Protein AF-A0A814EJX8-F1 (afdb_monomer)

Foldseek 3Di:
DPDLVNVLVVLCVVLVVVLVLVVVLLVVCLVCCVVLVHDNVVSVVLNVVLNVVSVVVSVVLSPDPDPDDPVDDDPVSRCCSSQVQFAKDWDDDPDDDDDDTDIDGGHDDDPVVNVVSLVVVVVSSVPVDDDDDPDDPVVNVVNVVSSVVVVCVVPDDDDDDDADADDDDDQPCEADEDPVCLQHQEHACEPSQHAYYDACNNLSNLNHAEYHPEQYAHADDDLRRCHNPQNHAYYHHANYAHAEADFNSCQSDLNHAEDAQHNYAYAEADLRRCQSPLNYAYDANAPYAHAYYDLNNCVSPLNYAEDHHHQYQHQEQALSNLQRPQNYAYYAHANNQNPAEQDACSNQSNLNHAEYAHHNHAYPEYDLRSCPNVLNHAYDHHANHLCAVRDDLNNCPNVCNHAYDAHEQNQHQDDALSCQSPLNHAEYHHEQHAHADDDLCNCPNVQNHAYYAHENYAHQDDHLSNLPDLHQHQYYHPEQYAHAEAEDAQSNLSHLNHAEDEHANYNHAYYDLRPCPNHQRHEYEYAPPHPCVVNCVVVVVSVHNYDHDPPPPPPDD

Organism: NCBI:txid104777

Nearest PDB structures (foldseek):
  7b1c-assembly1_A  TM=8.870E-01  e=7.131E-09  Aedes aegypti
  4lxs-assembly1_A  TM=7.202E-01  e=8.394E-11  Drosophila melanogaster
  1ozn-assembly1_A  TM=8.716E-01  e=6.573E-08  Homo sapiens
  5o0o-assembly1_E  TM=8.190E-01  e=2.634E-07  Mus musculus
  5o0o-assembly1_B  TM=6.358E-01  e=3.283E-08  Mus musculus

Sequence (557 aa):
MCEKQTFENLVREYYDNLRLKIDTQIDFLLDRSDELQLNKERIMLHREKLNKIIHDSRDAIMLKNITVPENYKDKESILSYVFKDHYLIYLDNPYEDDSIGKLILIKQYIPKRIIDLINDLICSLKNTGKFMLDILDQDKLQAFNILKQLDPLINHYPSKANRQDVWLTSDLTTISHLEDVSLCDKLDLKKTQITSISKEIFSNFSNLHTLNLSENFLTILDKNLFKGLTNLKILNLEYNNLSHLDDDLFGDLPRLNLLNLHNNKLVLLNDENFTSLANLLYLDFSNNSIQSIHENCFDSLSNLIELNMRKNEIDLIDKNWFKNLKNLQVLNLSHNFLISRLESNNFANLTNLKKLNLAKVVFDSISTESFKGLNKLEDLVLSECDLENKLSEYLFKDLTNLRLLSLDKNKISKLEPIFHDLKNLEALGLSCNNLEYLPENFFQGLTKLKQVNLGFNKISKCYSKWFKEDLNLERIYLNNNLIESLNDDEMFSYLPKLEILDISGNHIKQINESVFQGLFNAQIIYDVELSLDSVIKDYKTRGIDLKPEVSIRIIEE

InterPro domains:
  IPR001611 Leucine-rich repeat [PF13855] (186-242)
  IPR001611 Leucine-rich repeat [PF13855] (254-314)
  IPR001611 Leucine-rich repeat [PF13855] (400-459)
  IPR001611 Leucine-rich repeat [PF13855] (472-519)
  IPR001611 Leucine-rich repeat [PS51450] (231-252)
  IPR001611 Leucine-rich repeat [PS51450] (279-300)
  IPR001611 Leucine-rich repeat [PS51450] (327-349)
  IPR001611 Leucine-rich repeat [PS51450] (401-422)
  IPR001611 Leucine-rich repeat [PS51450] (497-518)
  IPR003591 Leucine-rich repeat, typical subtype [SM00369] (205-228)
  IPR003591 Leucine-rich repeat, typical subtype [SM00369] (229-252)
  IPR003591 Leucine-rich repeat, typical subtype [SM00369] (253-276)
  IPR003591 Leucine-rich repeat, typical subtype [SM00369] (277-300)
  IPR003591 Leucine-rich repeat, typical subtype [SM00369] (301-324)
  IPR003591 Leucine-rich repeat, typical subtype [SM00369] (325-349)
  IPR003591 Leucine-rich repeat, typical subtype [SM00369] (350-373)
  IPR003591 Leucine-rich repeat, typical subtype [SM00369] (374-398)
  IPR003591 Leucine-rich repeat, typical subtype [SM00369] (399-421)
  IPR003591 Leucine-rich repeat, typical subtype [SM00369] (422-445)
  IPR003591 Leucine-rich repeat, typical subtype [SM00369] (446-469)

Structure (mmCIF, N/CA/C/O backbone):
data_AF-A0A814EJX8-F1
#
_entry.id   AF-A0A814EJX8-F1
#
loop_
_atom_site.group_PDB
_atom_site.id
_atom_site.type_symbol
_atom_site.label_atom_id
_atom_site.label_alt_id
_atom_site.label_comp_id
_atom_site.label_asym_id
_atom_site.label_entity_id
_atom_site.label_seq_id
_atom_site.pdbx_PDB_ins_code
_atom_site.Cartn_x
_atom_site.Cartn_y
_atom_site.Cartn_z
_atom_site.occupancy
_atom_site.B_iso_or_equiv
_atom_site.auth_seq_id
_atom_site.auth_comp_id
_atom_site.auth_asym_id
_atom_site.auth_atom_id
_atom_site.pdbx_PDB_model_num
ATOM 1 N N . MET A 1 1 ? -24.019 28.758 -40.090 1.00 29.47 1 MET A N 1
ATOM 2 C CA . MET A 1 1 ? -24.640 27.918 -41.132 1.00 29.47 1 MET A CA 1
ATOM 3 C C . MET A 1 1 ? -23.593 27.669 -42.199 1.00 29.47 1 MET A C 1
ATOM 5 O O . MET A 1 1 ? -22.960 28.635 -42.609 1.00 29.47 1 MET A O 1
ATOM 9 N N . CYS A 1 2 ? -23.448 26.439 -42.697 1.00 39.25 2 CYS A N 1
ATOM 10 C CA . CYS A 1 2 ? -22.901 26.276 -44.045 1.00 39.25 2 CYS A CA 1
ATOM 11 C C . CYS A 1 2 ? -23.990 26.674 -45.033 1.00 39.25 2 CYS A C 1
ATOM 13 O O . CYS A 1 2 ? -25.133 26.243 -44.870 1.00 39.25 2 CYS A O 1
ATOM 15 N N . GLU A 1 3 ? -23.655 27.420 -46.078 1.00 47.44 3 GLU A N 1
ATOM 16 C CA . GLU A 1 3 ? -24.529 27.432 -47.245 1.00 47.44 3 GLU A CA 1
ATOM 17 C C . GLU A 1 3 ? -24.563 26.020 -47.835 1.00 47.44 3 GLU A C 1
ATOM 19 O O . GLU A 1 3 ? -23.518 25.389 -48.018 1.00 47.44 3 GLU A O 1
ATOM 24 N N . LYS A 1 4 ? -25.764 25.518 -48.145 1.00 45.88 4 LYS A N 1
ATOM 25 C CA . LYS A 1 4 ? -25.962 24.167 -48.694 1.00 45.88 4 LYS A CA 1
ATOM 26 C C . LYS A 1 4 ? -25.046 23.895 -49.894 1.00 45.88 4 LYS A C 1
ATOM 28 O O . LYS A 1 4 ? -24.482 22.812 -49.993 1.00 45.88 4 LYS A O 1
ATOM 33 N N . GLN A 1 5 ? -24.833 24.900 -50.744 1.00 51.78 5 GLN A N 1
ATOM 34 C CA . GLN A 1 5 ? -23.937 24.815 -51.896 1.00 51.78 5 GLN A CA 1
ATOM 35 C C . GLN A 1 5 ? -22.478 24.536 -51.502 1.00 51.78 5 GLN A C 1
ATOM 37 O O . GLN A 1 5 ? -21.826 23.705 -52.126 1.00 51.78 5 GLN A O 1
ATOM 42 N N . THR A 1 6 ? -21.966 25.190 -50.458 1.00 49.84 6 THR A N 1
ATOM 43 C CA . THR A 1 6 ? -20.597 24.988 -49.960 1.00 49.84 6 THR A CA 1
ATOM 44 C C . THR A 1 6 ? -20.436 23.591 -49.367 1.00 49.84 6 THR A C 1
ATOM 46 O O . THR A 1 6 ? -19.452 22.916 -49.658 1.00 49.84 6 THR A O 1
ATOM 49 N N . PHE A 1 7 ? -21.431 23.110 -48.618 1.00 48.03 7 PHE A N 1
ATOM 50 C CA . PHE A 1 7 ? -21.449 21.737 -48.114 1.00 48.03 7 PHE A CA 1
ATOM 51 C C . PHE A 1 7 ? -21.470 20.695 -49.251 1.00 48.03 7 PHE A C 1
ATOM 53 O O . PHE A 1 7 ? -20.638 19.786 -49.271 1.00 48.03 7 PHE A O 1
ATOM 60 N N . GLU A 1 8 ? -22.356 20.856 -50.239 1.00 54.25 8 GLU A N 1
ATOM 61 C CA . GLU A 1 8 ? -22.407 19.972 -51.409 1.00 54.25 8 GLU A CA 1
ATOM 62 C C . GLU A 1 8 ? -21.105 20.003 -52.225 1.00 54.25 8 GLU A C 1
ATOM 64 O O . GLU A 1 8 ? -20.651 18.970 -52.716 1.00 54.25 8 GLU A O 1
ATOM 69 N N . ASN A 1 9 ? -20.470 21.165 -52.376 1.00 57.34 9 ASN A N 1
ATOM 70 C CA . ASN A 1 9 ? -19.209 21.269 -53.107 1.00 57.34 9 ASN A CA 1
ATOM 71 C C . ASN A 1 9 ? -18.085 20.481 -52.411 1.00 57.34 9 ASN A C 1
ATOM 73 O O . ASN A 1 9 ? -17.324 19.804 -53.093 1.00 57.34 9 ASN A O 1
ATOM 77 N N . LEU A 1 10 ? -18.027 20.490 -51.075 1.00 52.28 10 LEU A N 1
ATOM 78 C CA . LEU A 1 10 ? -17.028 19.743 -50.297 1.00 52.28 10 LEU A CA 1
ATOM 79 C C . LEU A 1 10 ? -17.231 18.225 -50.357 1.00 52.28 10 LEU A C 1
ATOM 81 O O . LEU A 1 10 ? -16.268 17.470 -50.488 1.00 52.28 10 LEU A O 1
ATOM 85 N N . VAL A 1 11 ? -18.483 17.765 -50.291 1.00 53.34 11 VAL A N 1
ATOM 86 C CA . VAL A 1 11 ? -18.796 16.334 -50.425 1.00 53.34 11 VAL A CA 1
ATOM 87 C C . VAL A 1 11 ? -18.543 15.854 -51.862 1.00 53.34 11 VAL A C 1
ATOM 89 O O . VAL A 1 11 ? -18.043 14.744 -52.044 1.00 53.34 11 VAL A O 1
ATOM 92 N N . ARG A 1 12 ? -18.796 16.687 -52.886 1.00 62.16 12 ARG A N 1
ATOM 93 C CA . ARG A 1 12 ? -18.369 16.407 -54.273 1.00 62.16 12 ARG A CA 1
ATOM 94 C C . ARG A 1 12 ? -16.851 16.317 -54.376 1.00 62.16 12 ARG A C 1
ATOM 96 O O . ARG A 1 12 ? -16.354 15.274 -54.777 1.00 62.16 12 ARG A O 1
ATOM 103 N N . GLU A 1 13 ? -16.128 17.340 -53.924 1.00 58.94 13 GLU A N 1
ATOM 104 C CA . GLU A 1 13 ? -14.660 17.403 -53.949 1.00 58.94 13 GLU A CA 1
ATOM 105 C C . GLU A 1 13 ? -14.014 16.155 -53.322 1.00 58.94 13 GLU A C 1
ATOM 107 O O . GLU A 1 13 ? -13.104 15.573 -53.910 1.00 58.94 13 GLU A O 1
ATOM 112 N N . TYR A 1 14 ? -14.507 15.684 -52.172 1.00 54.91 14 TYR A N 1
ATOM 113 C CA . TYR A 1 14 ? -14.004 14.461 -51.539 1.00 54.91 14 TYR A CA 1
ATOM 114 C C . TYR A 1 14 ? -14.217 13.206 -52.407 1.00 54.91 14 TYR A C 1
ATOM 116 O O . TYR A 1 14 ? -13.266 12.473 -52.689 1.00 54.91 14 TYR A O 1
ATOM 124 N N . TYR A 1 15 ? -15.454 12.954 -52.847 1.00 58.00 15 TYR A N 1
ATOM 125 C CA . TYR A 1 15 ? -15.784 11.738 -53.596 1.00 58.00 15 TYR A CA 1
ATOM 126 C C . TYR A 1 15 ? -15.243 11.745 -55.031 1.00 58.00 15 TYR A C 1
ATOM 128 O O . TYR A 1 15 ? -14.890 10.685 -55.548 1.00 58.00 15 TYR A O 1
ATOM 136 N N . ASP A 1 16 ? -15.117 12.914 -55.655 1.00 64.88 16 ASP A N 1
ATOM 137 C CA . ASP A 1 16 ? -14.546 13.065 -56.991 1.00 64.88 16 ASP A CA 1
ATOM 138 C C . ASP A 1 16 ? -13.012 12.868 -56.951 1.00 64.88 16 ASP A C 1
ATOM 140 O O . ASP A 1 16 ? -12.461 12.193 -57.822 1.00 64.88 16 ASP A O 1
ATOM 144 N N . ASN A 1 17 ? -12.323 13.321 -55.890 1.00 53.78 17 ASN A N 1
ATOM 145 C CA . ASN A 1 17 ? -10.905 13.001 -55.650 1.00 53.78 17 ASN A CA 1
ATOM 146 C C . ASN A 1 17 ? -10.673 11.509 -55.343 1.00 53.78 17 ASN A C 1
ATOM 148 O O . ASN A 1 17 ? -9.707 10.917 -55.832 1.00 53.78 17 ASN A O 1
ATOM 152 N N . LEU A 1 18 ? -11.552 10.882 -54.550 1.00 52.56 18 LEU A N 1
ATOM 153 C CA . LEU A 1 18 ? -11.506 9.440 -54.280 1.00 52.56 18 LEU A CA 1
ATOM 154 C C . LEU A 1 18 ? -11.695 8.631 -55.571 1.00 52.56 18 LEU A C 1
ATOM 156 O O . LEU A 1 18 ? -10.934 7.700 -55.838 1.00 52.56 18 LEU A O 1
ATOM 160 N N . ARG A 1 19 ? -12.668 9.030 -56.398 1.00 64.44 19 ARG A N 1
ATOM 161 C CA . ARG A 1 19 ? -12.898 8.449 -57.720 1.00 64.44 19 ARG A CA 1
ATOM 162 C C . ARG A 1 19 ? -11.672 8.589 -58.618 1.00 64.44 19 ARG A C 1
ATOM 164 O O . ARG A 1 19 ? -11.226 7.583 -59.151 1.00 64.44 19 ARG A O 1
ATOM 171 N N . LEU A 1 20 ? -11.102 9.789 -58.754 1.00 61.53 20 LEU A N 1
ATOM 172 C CA . LEU A 1 20 ? -9.952 10.040 -59.631 1.00 61.53 20 LEU A CA 1
ATOM 173 C C . LEU A 1 20 ? -8.748 9.149 -59.282 1.00 61.53 20 LEU A C 1
ATOM 175 O O . LEU A 1 20 ? -8.102 8.599 -60.175 1.00 61.53 20 LEU A O 1
ATOM 179 N N . LYS A 1 21 ? -8.475 8.964 -57.983 1.00 52.53 21 LYS A N 1
ATOM 180 C CA . LYS A 1 21 ? -7.423 8.064 -57.484 1.00 52.53 21 LYS A CA 1
ATOM 181 C C . LYS A 1 21 ? -7.673 6.603 -57.869 1.00 52.53 21 LYS A C 1
ATOM 183 O O . LYS A 1 21 ? -6.745 5.934 -58.312 1.00 52.53 21 LYS A O 1
ATOM 188 N N . ILE A 1 22 ? -8.907 6.118 -57.725 1.00 54.69 22 ILE A N 1
ATOM 189 C CA . ILE A 1 22 ? -9.287 4.744 -58.089 1.00 54.69 22 ILE A CA 1
ATOM 190 C C . ILE A 1 22 ? -9.259 4.554 -59.612 1.00 54.69 22 ILE A C 1
ATOM 192 O O . ILE A 1 22 ? -8.686 3.579 -60.091 1.00 54.69 22 ILE A O 1
ATOM 196 N N . ASP A 1 23 ? -9.802 5.508 -60.370 1.00 65.62 23 ASP A N 1
ATOM 197 C CA . ASP A 1 23 ? -9.810 5.495 -61.834 1.00 65.62 23 ASP A CA 1
ATOM 198 C C . ASP A 1 23 ? -8.377 5.447 -62.399 1.00 65.62 23 ASP A C 1
ATOM 200 O O . ASP A 1 23 ? -8.092 4.575 -63.211 1.00 65.62 23 ASP A O 1
ATOM 204 N N . THR A 1 24 ? -7.451 6.270 -61.887 1.00 63.25 24 THR A N 1
ATOM 205 C CA . THR A 1 24 ? -6.034 6.306 -62.321 1.00 63.25 24 THR A CA 1
ATOM 206 C C . THR A 1 24 ? -5.323 4.960 -62.129 1.00 63.25 24 THR A C 1
ATOM 208 O O . THR A 1 24 ? -4.540 4.522 -62.970 1.00 63.25 24 THR A O 1
ATOM 211 N N . GLN A 1 25 ? -5.592 4.283 -61.013 1.00 55.09 25 GLN A N 1
ATOM 212 C CA . GLN A 1 25 ? -4.986 2.988 -60.688 1.00 55.09 25 GLN A CA 1
ATOM 213 C C . GLN A 1 25 ? -5.604 1.845 -61.511 1.00 55.09 25 GLN A C 1
ATOM 215 O O . GLN A 1 25 ? -4.929 0.869 -61.832 1.00 55.09 25 GLN A O 1
ATOM 220 N N . ILE A 1 26 ? -6.877 1.973 -61.896 1.00 61.72 26 ILE A N 1
ATOM 221 C CA . ILE A 1 26 ? -7.537 1.036 -62.808 1.00 61.72 26 ILE A CA 1
ATOM 222 C C . ILE A 1 26 ? -7.090 1.257 -64.260 1.00 61.72 26 ILE A C 1
ATOM 224 O O . ILE A 1 26 ? -6.891 0.272 -64.966 1.00 61.72 26 ILE A O 1
ATOM 228 N N . ASP A 1 27 ? -6.880 2.502 -64.697 1.00 69.75 27 ASP A N 1
ATOM 229 C CA . ASP A 1 27 ? -6.315 2.816 -66.018 1.00 69.75 27 ASP A CA 1
ATOM 230 C C . ASP A 1 27 ? -4.942 2.157 -66.197 1.00 69.75 27 ASP A C 1
ATOM 232 O O . ASP A 1 27 ? -4.733 1.444 -67.176 1.00 69.75 27 ASP A O 1
ATOM 236 N N . PHE A 1 28 ? -4.064 2.246 -65.191 1.00 61.41 28 PHE A N 1
ATOM 237 C CA . PHE A 1 28 ? -2.786 1.527 -65.202 1.00 61.41 28 PHE A CA 1
ATOM 238 C C . PHE A 1 28 ? -2.957 0.005 -65.407 1.00 61.41 28 PHE A C 1
ATOM 240 O O . PHE A 1 28 ? -2.223 -0.622 -66.174 1.00 61.41 28 PHE A O 1
ATOM 247 N N . LEU A 1 29 ? -3.929 -0.613 -64.724 1.00 55.03 29 LEU A N 1
ATOM 248 C CA . LEU A 1 29 ? -4.209 -2.048 -64.861 1.00 55.03 29 LEU A CA 1
ATOM 249 C C . LEU A 1 29 ? -4.813 -2.406 -66.230 1.00 55.03 29 LEU A C 1
ATOM 251 O O . LEU A 1 29 ? -4.628 -3.533 -66.691 1.00 55.03 29 LEU A O 1
ATOM 255 N N . LEU A 1 30 ? -5.523 -1.477 -66.876 1.00 66.75 30 LEU A N 1
ATOM 256 C CA . LEU A 1 30 ? -6.089 -1.646 -68.214 1.00 66.75 30 LEU A CA 1
ATOM 257 C C . LEU A 1 30 ? -5.024 -1.505 -69.303 1.00 66.75 30 LEU A C 1
ATOM 259 O O . LEU A 1 30 ? -4.972 -2.365 -70.183 1.00 66.75 30 LEU A O 1
ATOM 263 N N . ASP A 1 31 ? -4.139 -0.514 -69.220 1.00 70.88 31 ASP A N 1
ATOM 264 C CA . ASP A 1 31 ? -3.065 -0.308 -70.202 1.00 70.88 31 ASP A CA 1
ATOM 265 C C . ASP A 1 31 ? -2.131 -1.525 -70.294 1.00 70.88 31 ASP A C 1
ATOM 267 O O . ASP A 1 31 ? -1.709 -1.914 -71.381 1.00 70.88 31 ASP A O 1
ATOM 271 N N . ARG A 1 32 ? -1.881 -2.199 -69.163 1.00 58.69 32 ARG A N 1
ATOM 272 C CA . ARG A 1 32 ? -1.017 -3.393 -69.083 1.00 58.69 32 ARG A CA 1
ATOM 273 C C . ARG A 1 32 ? -1.761 -4.730 -69.164 1.00 58.69 32 ARG A C 1
ATOM 275 O O . ARG A 1 32 ? -1.159 -5.793 -69.028 1.00 58.69 32 ARG A O 1
ATOM 282 N N . SER A 1 33 ? -3.077 -4.722 -69.363 1.00 59.16 33 SER A N 1
ATOM 283 C CA . SER A 1 33 ? -3.891 -5.943 -69.239 1.00 59.16 33 SER A CA 1
ATOM 284 C C . SER A 1 33 ? -3.635 -7.002 -70.321 1.00 59.16 33 SER A C 1
ATOM 286 O O . SER A 1 33 ? -3.786 -8.185 -70.017 1.00 59.16 33 SER A O 1
ATOM 288 N N . ASP A 1 34 ? -3.191 -6.630 -71.529 1.00 64.31 34 ASP A N 1
ATOM 289 C CA . ASP A 1 34 ? -2.784 -7.614 -72.551 1.00 64.31 34 ASP A CA 1
ATOM 290 C C . ASP A 1 34 ? -1.485 -8.336 -72.142 1.00 64.31 34 ASP A C 1
ATOM 292 O O . ASP A 1 34 ? -1.413 -9.563 -72.215 1.00 64.31 34 ASP A O 1
ATOM 296 N N . GLU A 1 35 ? -0.490 -7.591 -71.638 1.00 59.28 35 GLU A N 1
ATOM 297 C CA . GLU A 1 35 ? 0.785 -8.123 -71.119 1.00 59.28 35 GLU A CA 1
ATOM 298 C C . GLU A 1 35 ? 0.542 -9.082 -69.944 1.00 59.28 35 GLU A C 1
ATOM 300 O O . GLU A 1 35 ? 1.084 -10.185 -69.862 1.00 59.28 35 GLU A O 1
ATOM 305 N N . LEU A 1 36 ? -0.332 -8.661 -69.030 1.00 52.59 36 LEU A N 1
ATOM 306 C CA . LEU A 1 36 ? -0.631 -9.356 -67.784 1.00 52.59 36 LEU A CA 1
ATOM 307 C C . LEU A 1 36 ? -1.665 -10.490 -67.952 1.00 52.59 36 LEU A C 1
ATOM 309 O O . LEU A 1 36 ? -1.933 -11.207 -66.985 1.00 52.59 36 LEU A O 1
ATOM 313 N N . GLN A 1 37 ? -2.216 -10.681 -69.160 1.00 54.56 37 GLN A N 1
ATOM 314 C CA . GLN A 1 37 ? -3.303 -11.620 -69.487 1.00 54.56 37 GLN A CA 1
ATOM 315 C C . GLN A 1 37 ? -4.565 -11.420 -68.625 1.00 54.56 37 GLN A C 1
ATOM 317 O O . GLN A 1 37 ? -5.247 -12.374 -68.237 1.00 54.56 37 GLN A O 1
ATOM 322 N N . LEU A 1 38 ? -4.879 -10.166 -68.301 1.00 55.44 38 LEU A N 1
ATOM 323 C CA . LEU A 1 38 ? -6.045 -9.807 -67.504 1.00 55.44 38 LEU A CA 1
ATOM 324 C C . LEU A 1 38 ? -7.268 -9.595 -68.395 1.00 55.44 38 LEU A C 1
ATOM 326 O O . LEU A 1 38 ? -7.197 -9.023 -69.480 1.00 55.44 38 LEU A O 1
ATOM 330 N N . ASN A 1 39 ? -8.433 -10.014 -67.908 1.00 64.81 39 ASN A N 1
ATOM 331 C CA . ASN A 1 39 ? -9.682 -9.798 -68.625 1.00 64.81 39 ASN A CA 1
ATOM 332 C C . ASN A 1 39 ? -10.094 -8.311 -68.532 1.00 64.81 39 ASN A C 1
ATOM 334 O O . ASN A 1 39 ? -10.653 -7.877 -67.520 1.00 64.81 39 ASN A O 1
ATOM 338 N N . LYS A 1 40 ? -9.823 -7.554 -69.607 1.00 65.94 40 LYS A N 1
ATOM 339 C CA . LYS A 1 40 ? -10.186 -6.135 -69.789 1.00 65.94 40 LYS A CA 1
ATOM 340 C C . LYS A 1 40 ? -11.647 -5.842 -69.455 1.00 65.94 40 LYS A C 1
ATOM 342 O O . LYS A 1 40 ? -11.920 -4.930 -68.679 1.00 65.94 40 LYS A O 1
ATOM 347 N N . GLU A 1 41 ? -12.578 -6.636 -69.985 1.00 65.19 41 GLU A N 1
ATOM 348 C CA . GLU A 1 41 ? -14.018 -6.466 -69.745 1.00 65.19 41 GLU A CA 1
ATOM 349 C C . GLU A 1 41 ? -14.356 -6.601 -68.256 1.00 65.19 41 GLU A C 1
ATOM 351 O O . GLU A 1 41 ? -15.141 -5.828 -67.713 1.00 65.19 41 GLU A O 1
ATOM 356 N N . ARG A 1 42 ? -13.716 -7.545 -67.555 1.00 56.75 42 ARG A N 1
ATOM 357 C CA . ARG A 1 42 ? -13.919 -7.764 -66.121 1.00 56.75 42 ARG A CA 1
ATOM 358 C C . ARG A 1 42 ? -13.308 -6.647 -65.278 1.00 56.75 42 ARG A C 1
ATOM 360 O O . ARG A 1 42 ? -13.920 -6.289 -64.276 1.00 56.75 42 ARG A O 1
ATOM 367 N N . ILE A 1 43 ? -12.164 -6.075 -65.662 1.00 58.47 43 ILE A N 1
ATOM 368 C CA . ILE A 1 43 ? -11.596 -4.894 -64.984 1.00 58.47 43 ILE A CA 1
ATOM 369 C C . ILE A 1 43 ? -12.514 -3.681 -65.188 1.00 58.47 43 ILE A C 1
ATOM 371 O O . ILE A 1 43 ? -12.911 -3.056 -64.204 1.00 58.47 43 ILE A O 1
ATOM 375 N N . MET A 1 44 ? -12.945 -3.413 -66.426 1.00 66.75 44 MET A N 1
ATOM 376 C CA . MET A 1 44 ? -13.919 -2.357 -66.739 1.00 66.75 44 MET A CA 1
ATOM 377 C C . MET A 1 44 ? -15.226 -2.526 -65.952 1.00 66.75 44 MET A C 1
ATOM 379 O O . MET A 1 44 ? -15.699 -1.576 -65.334 1.00 66.75 44 MET A O 1
ATOM 383 N N . LEU A 1 45 ? -15.759 -3.746 -65.852 1.00 63.31 45 LEU A N 1
ATOM 384 C CA . LEU A 1 45 ? -16.962 -4.032 -65.065 1.00 63.31 45 LEU A CA 1
ATOM 385 C C . LEU A 1 45 ? -16.789 -3.728 -63.563 1.00 63.31 45 LEU A C 1
ATOM 387 O O . LEU A 1 45 ? -17.746 -3.321 -62.903 1.00 63.31 45 LEU A O 1
ATOM 391 N N . HIS A 1 46 ? -15.597 -3.926 -62.989 1.00 56.81 46 HIS A N 1
ATOM 392 C CA . HIS A 1 46 ? -15.341 -3.557 -61.589 1.00 56.81 46 HIS A CA 1
ATOM 393 C C . HIS A 1 46 ? -15.101 -2.054 -61.428 1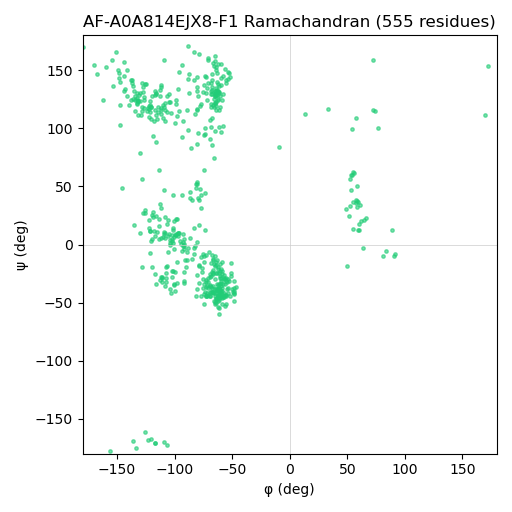.00 56.81 46 HIS A C 1
ATOM 395 O O . HIS A 1 46 ? -15.564 -1.492 -60.438 1.00 56.81 46 HIS A O 1
ATOM 401 N N . ARG A 1 47 ? -14.489 -1.390 -62.417 1.00 72.56 47 ARG A N 1
ATOM 402 C CA . ARG A 1 47 ? -14.398 0.076 -62.496 1.00 72.56 47 ARG A CA 1
ATOM 403 C C . ARG A 1 47 ? -15.777 0.720 -62.435 1.00 72.56 47 ARG A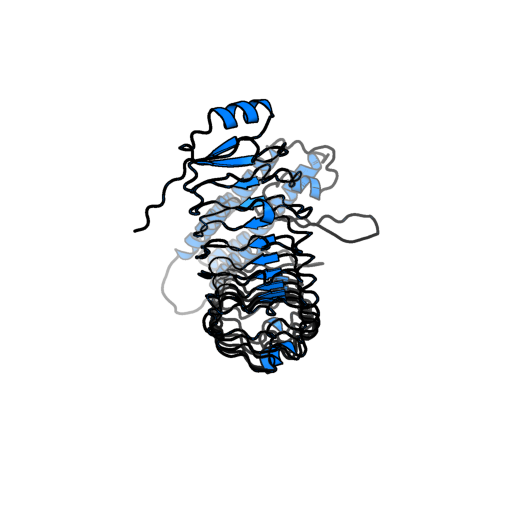 C 1
ATOM 405 O O . ARG A 1 47 ? -16.026 1.576 -61.592 1.00 72.56 47 ARG A O 1
ATOM 412 N N . GLU A 1 48 ? -16.695 0.258 -63.281 1.00 71.56 48 GLU A N 1
ATOM 413 C CA . GLU A 1 48 ? -18.077 0.738 -63.321 1.00 71.56 48 GLU A CA 1
ATOM 414 C C . GLU A 1 48 ? -18.799 0.506 -61.991 1.00 71.56 48 GLU A C 1
ATOM 416 O O . GLU A 1 48 ? -19.453 1.415 -61.485 1.00 71.56 48 GLU A O 1
ATOM 421 N N . LYS A 1 49 ? -18.642 -0.674 -61.375 1.00 56.16 49 LYS A N 1
ATOM 422 C CA . LYS A 1 49 ? -19.235 -0.967 -60.059 1.00 56.16 49 LYS A CA 1
ATOM 423 C C . LYS A 1 49 ? -18.658 -0.100 -58.937 1.00 56.16 49 LYS A C 1
ATOM 425 O O . LYS A 1 49 ? -19.432 0.391 -58.121 1.00 56.16 49 LYS A O 1
ATOM 430 N N . LEU A 1 50 ? -17.340 0.097 -58.880 1.00 55.22 50 LEU A N 1
ATOM 431 C CA . LEU A 1 50 ? -16.691 0.938 -57.868 1.00 55.22 50 LEU A CA 1
ATOM 432 C C . LEU A 1 50 ? -17.107 2.401 -58.030 1.00 55.22 50 LEU A C 1
ATOM 434 O O . LEU A 1 50 ? -17.584 3.005 -57.072 1.00 55.22 50 LEU A O 1
ATOM 438 N N . ASN A 1 51 ? -17.034 2.937 -59.250 1.00 69.06 51 ASN A N 1
ATOM 439 C CA . ASN A 1 51 ? -17.473 4.298 -59.553 1.00 69.06 51 ASN A CA 1
ATOM 440 C C . ASN A 1 51 ? -18.964 4.496 -59.275 1.00 69.06 51 ASN A C 1
ATOM 442 O O . ASN A 1 51 ? -19.346 5.539 -58.749 1.00 69.06 51 ASN A O 1
ATOM 446 N N . LYS A 1 52 ? -19.798 3.485 -59.546 1.00 63.28 52 LYS A N 1
ATOM 447 C CA . LYS A 1 52 ? -21.206 3.497 -59.156 1.00 63.28 52 LYS A CA 1
ATOM 448 C C . LYS A 1 52 ? -21.381 3.517 -57.639 1.00 63.28 52 LYS A C 1
ATOM 450 O O . LYS A 1 52 ? -22.138 4.340 -57.157 1.00 63.28 52 LYS A O 1
ATOM 455 N N . ILE A 1 53 ? -20.673 2.688 -56.869 1.00 54.34 53 ILE A N 1
ATOM 456 C CA . ILE A 1 53 ? -20.782 2.697 -55.397 1.00 54.34 53 ILE A CA 1
ATOM 457 C C . ILE A 1 53 ? -20.307 4.036 -54.813 1.00 54.34 53 ILE A C 1
ATOM 459 O O . ILE A 1 53 ? -20.931 4.547 -53.885 1.00 54.34 53 ILE A O 1
ATOM 463 N N . ILE A 1 54 ? -19.239 4.624 -55.359 1.00 58.28 54 ILE A N 1
ATOM 464 C CA . ILE A 1 54 ? -18.735 5.954 -54.986 1.00 58.28 54 ILE A CA 1
ATOM 465 C C . ILE A 1 54 ? -19.794 7.029 -55.268 1.00 58.28 54 ILE A C 1
ATOM 467 O O . ILE A 1 54 ? -20.108 7.825 -54.386 1.00 58.28 54 ILE A O 1
ATOM 471 N N . HIS A 1 55 ? -20.390 7.005 -56.460 1.00 64.75 55 HIS A N 1
ATOM 472 C CA . HIS A 1 55 ? -21.455 7.914 -56.879 1.00 64.75 55 HIS A CA 1
ATOM 473 C C . HIS A 1 55 ? -22.731 7.751 -56.036 1.00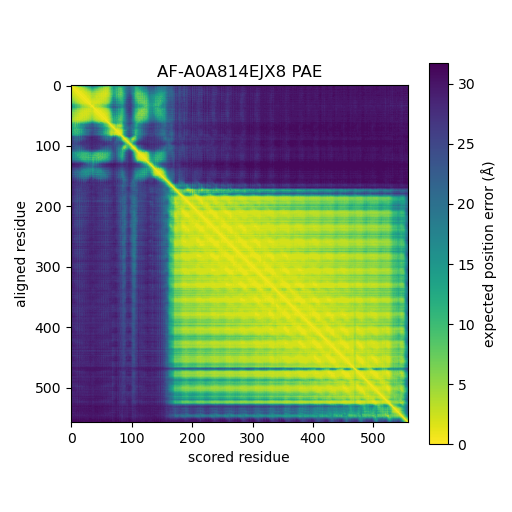 64.75 55 HIS A C 1
ATOM 475 O O . HIS A 1 55 ? -23.198 8.725 -55.454 1.00 64.75 55 HIS A O 1
ATOM 481 N N . ASP A 1 56 ? -23.228 6.522 -55.873 1.00 57.06 56 ASP A N 1
ATOM 482 C CA . ASP A 1 56 ? -24.391 6.180 -55.047 1.00 57.06 56 ASP A CA 1
ATOM 483 C C . ASP A 1 56 ? -24.168 6.596 -53.575 1.00 57.06 56 ASP A C 1
ATOM 485 O O . ASP A 1 56 ? -25.090 7.079 -52.923 1.00 57.06 56 ASP A O 1
ATOM 489 N N . SER A 1 57 ? -22.944 6.453 -53.042 1.00 54.47 57 SER A N 1
ATOM 490 C CA . SER A 1 57 ? -22.600 6.854 -51.664 1.00 54.47 57 SER A CA 1
ATOM 491 C C . SER A 1 57 ? -22.533 8.372 -51.500 1.00 54.47 57 SER A C 1
ATOM 493 O O . SER A 1 57 ? -23.083 8.908 -50.537 1.00 54.47 57 SER A O 1
ATOM 495 N N . ARG A 1 58 ? -21.902 9.067 -52.455 1.00 63.41 58 ARG A N 1
ATOM 496 C CA . ARG A 1 58 ? -21.867 10.533 -52.528 1.00 63.41 58 ARG A CA 1
ATOM 497 C C . ARG A 1 58 ? -23.288 11.087 -52.552 1.00 63.41 58 ARG A C 1
ATOM 499 O O . ARG A 1 58 ? -23.651 11.907 -51.714 1.00 63.41 58 ARG A O 1
ATOM 506 N N . ASP A 1 59 ? -24.109 10.589 -53.467 1.00 56.94 59 ASP A N 1
ATOM 507 C CA . ASP A 1 59 ? -25.453 11.100 -53.704 1.00 56.94 59 ASP A CA 1
ATOM 508 C C . ASP A 1 59 ? -26.417 10.708 -52.556 1.00 56.94 59 ASP A C 1
ATOM 510 O O . ASP A 1 59 ? -27.257 11.516 -52.161 1.00 56.94 59 ASP A O 1
ATOM 514 N N . ALA A 1 60 ? -26.236 9.550 -51.901 1.00 52.06 60 ALA A N 1
ATOM 515 C CA . ALA A 1 60 ? -26.968 9.191 -50.678 1.00 52.06 60 ALA A CA 1
ATOM 516 C C . ALA A 1 60 ? -26.652 10.101 -49.473 1.00 52.06 60 ALA A C 1
ATOM 518 O O . ALA A 1 60 ? -27.520 10.309 -48.620 1.00 52.06 60 ALA A O 1
ATOM 519 N N . ILE A 1 61 ? -25.437 10.656 -49.392 1.00 52.50 61 ILE A N 1
ATOM 520 C CA . ILE A 1 61 ? -25.077 11.668 -48.386 1.00 52.50 61 ILE A CA 1
ATOM 521 C C . ILE A 1 61 ? -25.714 13.020 -48.740 1.00 52.50 61 ILE A C 1
ATOM 523 O O . ILE A 1 61 ? -26.274 13.663 -47.855 1.00 52.50 61 ILE A O 1
ATOM 527 N N . MET A 1 62 ? -25.731 13.407 -50.022 1.00 51.72 62 MET A N 1
ATOM 528 C CA . MET A 1 62 ? -26.406 14.632 -50.493 1.00 51.72 62 MET A CA 1
ATOM 529 C C . MET A 1 62 ? -27.923 14.629 -50.274 1.00 51.72 62 MET A C 1
ATOM 531 O O . MET A 1 62 ? -28.523 15.679 -50.049 1.00 51.72 62 MET A O 1
ATOM 535 N N . LEU A 1 63 ? -28.559 13.458 -50.367 1.00 41.62 63 LEU A N 1
ATOM 536 C CA . LEU A 1 63 ? -30.010 13.303 -50.221 1.00 41.62 63 LEU A CA 1
ATOM 537 C C . LEU A 1 63 ? -30.493 13.360 -48.762 1.00 41.62 63 LEU A C 1
ATOM 539 O O . LEU A 1 63 ? -31.696 13.476 -48.522 1.00 41.62 63 LEU A O 1
ATOM 543 N N . LYS A 1 64 ? -29.589 13.320 -47.774 1.00 46.44 64 LYS A N 1
ATOM 544 C CA . LYS A 1 64 ? -29.946 13.603 -46.380 1.00 46.44 64 LYS A CA 1
ATOM 545 C C . LYS A 1 64 ? -30.004 15.116 -46.164 1.00 46.44 64 LYS A C 1
ATOM 547 O O . LYS A 1 64 ? -28.983 15.795 -46.195 1.00 46.44 64 LYS A O 1
ATOM 552 N N . ASN A 1 65 ? -31.192 15.639 -45.855 1.00 44.25 65 ASN A N 1
ATOM 553 C CA . ASN A 1 65 ? -31.348 17.005 -45.344 1.00 44.25 65 ASN A CA 1
ATOM 554 C C . ASN A 1 65 ? -30.738 17.107 -43.934 1.00 44.25 65 ASN A C 1
ATOM 556 O O . ASN A 1 65 ? -31.426 16.933 -42.929 1.00 44.25 65 ASN A O 1
ATOM 560 N N . ILE A 1 66 ? -29.432 17.363 -43.868 1.00 48.53 66 ILE A N 1
ATOM 561 C CA . ILE A 1 66 ? -28.696 17.586 -42.623 1.00 48.53 66 ILE A CA 1
ATOM 562 C C . ILE A 1 66 ? -28.765 19.081 -42.298 1.00 48.53 66 ILE A C 1
ATOM 564 O O . ILE A 1 66 ? -28.028 19.893 -42.856 1.00 48.53 66 ILE A O 1
ATOM 568 N N . THR A 1 67 ? -29.682 19.457 -41.407 1.00 43.94 67 THR A N 1
ATOM 569 C CA . THR A 1 67 ? -29.835 20.844 -40.950 1.00 43.94 67 THR A CA 1
ATOM 570 C C . THR A 1 67 ? -28.692 21.202 -40.002 1.00 43.94 67 THR A C 1
ATOM 572 O O . THR A 1 67 ? -28.758 20.905 -38.812 1.00 43.94 67 THR A O 1
ATOM 575 N N . VAL A 1 68 ? -27.629 21.817 -40.523 1.00 48.22 68 VAL A N 1
ATOM 576 C CA . VAL A 1 68 ? -26.459 22.206 -39.720 1.00 48.22 68 VAL A CA 1
ATOM 577 C C . VAL A 1 68 ? -26.775 23.470 -38.897 1.00 48.22 68 VAL A C 1
ATOM 579 O O . VAL A 1 68 ? -27.079 24.504 -39.499 1.00 48.22 68 VAL A O 1
ATOM 582 N N . PRO A 1 69 ? -26.691 23.430 -37.549 1.00 45.34 69 PRO A N 1
ATOM 583 C CA . PRO A 1 69 ? -26.987 24.576 -36.683 1.00 45.34 69 PRO A CA 1
ATOM 584 C C . PRO A 1 69 ? -26.206 25.859 -37.025 1.00 45.34 69 PRO A C 1
ATOM 586 O O . PRO A 1 69 ? -25.063 25.816 -37.487 1.00 45.34 69 PRO A O 1
ATOM 589 N N . GLU A 1 70 ? -26.815 27.030 -36.793 1.00 48.31 70 GLU A N 1
ATOM 590 C CA . GLU A 1 70 ? -26.274 28.321 -37.255 1.00 48.31 70 GLU A CA 1
ATOM 591 C C . GLU A 1 70 ? -24.894 28.668 -36.683 1.00 48.31 70 GLU A C 1
ATOM 593 O O . GLU A 1 70 ? -24.100 29.342 -37.346 1.00 48.31 70 GLU A O 1
ATOM 598 N N . ASN A 1 71 ? -24.612 28.169 -35.482 1.00 46.41 71 ASN A N 1
ATOM 599 C CA . ASN A 1 71 ? -23.378 28.328 -34.725 1.00 46.41 71 ASN A CA 1
ATOM 600 C C . ASN A 1 71 ? -22.147 27.662 -35.368 1.00 46.41 71 ASN A C 1
ATOM 602 O O . ASN A 1 71 ? -21.033 28.051 -35.031 1.00 46.41 71 ASN A O 1
ATOM 606 N N . TYR A 1 72 ? -22.311 26.747 -36.329 1.00 47.19 72 TYR A N 1
ATOM 607 C CA . TYR A 1 72 ? -21.195 26.225 -37.125 1.00 47.19 72 TYR A CA 1
ATOM 608 C C . TYR A 1 72 ? -20.972 27.103 -38.365 1.00 47.19 72 TYR A C 1
ATOM 610 O O . TYR A 1 72 ? -21.865 27.230 -39.213 1.00 47.19 72 TYR A O 1
ATOM 618 N N . LYS A 1 73 ? -19.810 27.765 -38.445 1.00 48.62 73 LYS A N 1
ATOM 619 C CA . LYS A 1 73 ? -19.523 28.822 -39.440 1.00 48.62 73 LYS A CA 1
ATOM 620 C C . LYS A 1 73 ? -18.341 28.519 -40.365 1.00 48.62 73 LYS A C 1
ATOM 622 O O . LYS A 1 73 ? -18.257 29.118 -41.431 1.00 48.62 73 LYS A O 1
ATOM 627 N N . ASP A 1 74 ? -17.465 27.598 -39.986 1.00 48.66 74 ASP A N 1
ATOM 628 C CA . ASP A 1 74 ? -16.258 27.209 -40.717 1.00 48.66 74 ASP A CA 1
ATOM 629 C C . ASP A 1 74 ? -16.365 25.799 -41.335 1.00 48.66 74 ASP A C 1
ATOM 631 O O . ASP A 1 74 ? -17.160 24.955 -40.911 1.00 48.66 74 ASP A O 1
ATOM 635 N N . LYS A 1 75 ? -15.532 25.545 -42.352 1.00 45.03 75 LYS A N 1
ATOM 636 C CA . LYS A 1 75 ? -15.508 24.300 -43.137 1.00 45.03 75 LYS A CA 1
ATOM 637 C C . LYS A 1 75 ? -15.378 23.041 -42.266 1.00 45.03 75 LYS A C 1
ATOM 639 O O . LYS A 1 75 ? -16.009 22.039 -42.589 1.00 45.03 75 LYS A O 1
ATOM 644 N N . GLU A 1 76 ? -14.608 23.072 -41.182 1.00 46.66 76 GLU A N 1
ATOM 645 C CA . GLU A 1 76 ? -14.275 21.879 -40.394 1.00 46.66 76 GLU A CA 1
ATOM 646 C C . GLU A 1 76 ? -15.397 21.505 -39.421 1.00 46.66 76 GLU A C 1
ATOM 648 O O . GLU A 1 76 ? -15.832 20.350 -39.385 1.00 46.66 76 GLU A O 1
ATOM 653 N N . SER A 1 77 ? -15.964 22.492 -38.726 1.00 47.00 77 SER A N 1
ATOM 654 C CA . SER A 1 77 ? -17.128 22.326 -37.847 1.00 47.00 77 SER A CA 1
ATOM 655 C C . SER A 1 77 ? -18.334 21.689 -38.548 1.00 47.00 77 SER A C 1
ATOM 657 O O . SER A 1 77 ? -19.058 20.874 -37.972 1.00 47.00 77 SER A O 1
ATOM 659 N N . ILE A 1 78 ? -18.558 22.058 -39.810 1.00 49.78 78 ILE A N 1
ATOM 660 C CA . ILE A 1 78 ? -19.671 21.560 -40.627 1.00 49.78 78 ILE A CA 1
ATOM 661 C C . ILE A 1 78 ? -19.447 20.095 -41.030 1.00 49.78 78 ILE A C 1
ATOM 663 O O . ILE A 1 78 ? -20.375 19.288 -40.954 1.00 49.78 78 ILE A O 1
ATOM 667 N N . LEU A 1 79 ? -18.215 19.737 -41.407 1.00 49.25 79 LEU A N 1
ATOM 668 C CA . LEU A 1 79 ? -17.839 18.357 -41.723 1.00 49.25 79 LEU A CA 1
ATOM 669 C C . LEU A 1 79 ? -17.939 17.463 -40.473 1.00 49.25 79 LEU A C 1
ATOM 671 O O . LEU A 1 79 ? -18.497 16.371 -40.554 1.00 49.25 79 LEU A O 1
ATOM 675 N N . SER A 1 80 ? -17.505 17.954 -39.308 1.00 48.00 80 SER A N 1
ATOM 676 C CA . SER A 1 80 ? -17.599 17.252 -38.017 1.00 48.00 80 SER A CA 1
ATOM 677 C C . SER A 1 80 ? -19.042 16.872 -37.635 1.00 48.00 80 SER A C 1
ATOM 679 O O . SER A 1 80 ? -19.307 15.735 -37.242 1.00 48.00 80 SER A O 1
ATOM 681 N N . TYR A 1 81 ? -20.012 17.777 -37.826 1.00 47.66 81 TYR A N 1
ATOM 682 C CA . TYR A 1 81 ? -21.430 17.486 -37.557 1.00 47.66 81 TYR A CA 1
ATOM 683 C C . TYR A 1 81 ? -22.031 16.449 -38.525 1.00 47.66 81 TYR A C 1
ATOM 685 O O . TYR A 1 81 ? -22.847 15.617 -38.123 1.00 47.66 81 TYR A O 1
ATOM 693 N N . VAL A 1 82 ? -21.635 16.494 -39.800 1.00 47.53 82 VAL A N 1
ATOM 694 C CA . VAL A 1 82 ? -22.150 15.613 -40.864 1.00 47.53 82 VAL A CA 1
ATOM 695 C C . VAL A 1 82 ? -21.583 14.196 -40.756 1.00 47.53 82 VAL A C 1
ATOM 697 O O . VAL A 1 82 ? -22.322 13.223 -40.909 1.00 47.53 82 VAL A O 1
ATOM 700 N N . PHE A 1 83 ? -20.284 14.073 -40.483 1.00 47.34 83 PHE A N 1
ATOM 701 C CA . PHE A 1 83 ? -19.538 12.812 -40.463 1.00 47.34 83 PHE A CA 1
ATOM 702 C C . PHE A 1 83 ? -19.310 12.302 -39.035 1.00 47.34 83 PHE A C 1
ATOM 704 O O . PHE A 1 83 ? -18.228 11.826 -38.700 1.00 47.34 83 PHE A O 1
ATOM 711 N N . LYS A 1 84 ? -20.358 12.394 -38.206 1.00 41.44 84 LYS A N 1
ATOM 712 C CA . LYS A 1 84 ? -20.372 12.139 -36.752 1.00 41.44 84 LYS A CA 1
ATOM 713 C C . LYS A 1 84 ? -19.766 10.796 -36.302 1.00 41.44 84 LYS A C 1
ATOM 715 O O . LYS A 1 84 ? -19.432 10.648 -35.129 1.00 41.44 84 LYS A O 1
ATOM 720 N N . ASP A 1 85 ? -19.589 9.863 -37.234 1.00 33.41 85 ASP A N 1
ATOM 721 C CA . ASP A 1 85 ? -18.998 8.551 -37.028 1.00 33.41 85 ASP A CA 1
ATOM 722 C C . ASP A 1 85 ? -17.706 8.351 -37.885 1.00 33.41 85 ASP A C 1
ATOM 724 O O . ASP A 1 85 ? -17.792 7.836 -38.995 1.00 33.41 85 ASP A O 1
ATOM 728 N N . HIS A 1 86 ? -16.460 8.602 -37.459 1.00 33.78 86 HIS A N 1
ATOM 729 C CA . HIS A 1 86 ? -15.918 9.311 -36.298 1.00 33.78 86 HIS A CA 1
ATOM 730 C C . HIS A 1 86 ? -14.341 9.519 -36.442 1.00 33.78 86 HIS A C 1
ATOM 732 O O . HIS A 1 86 ? -13.721 8.759 -37.178 1.00 33.78 86 HIS A O 1
ATOM 738 N N . TYR A 1 87 ? -13.659 10.522 -35.823 1.00 32.88 87 TYR A N 1
ATOM 739 C CA . TYR A 1 87 ? -12.226 10.529 -35.328 1.00 32.88 87 TYR A CA 1
ATOM 740 C C . TYR A 1 87 ? -11.812 11.882 -34.659 1.00 32.88 87 TYR A C 1
ATOM 742 O O . TYR A 1 87 ? -12.580 12.837 -34.662 1.00 32.88 87 TYR A O 1
ATOM 750 N N . LEU A 1 88 ? -10.633 11.911 -34.012 1.00 31.33 88 LEU A N 1
ATOM 751 C CA . LEU A 1 88 ? -10.146 12.858 -32.978 1.00 31.33 88 LEU A CA 1
ATOM 752 C C . LEU A 1 88 ? -9.887 14.306 -33.467 1.00 31.33 88 LEU A C 1
ATOM 754 O O . LEU A 1 88 ? -9.281 14.494 -34.517 1.00 31.33 88 LEU A O 1
ATOM 758 N N . ILE A 1 89 ? -10.267 15.320 -32.673 1.00 31.45 89 ILE A N 1
ATOM 759 C CA . ILE A 1 89 ? -10.038 16.758 -32.949 1.00 31.45 89 ILE A CA 1
ATOM 760 C C . ILE A 1 89 ? -9.304 17.422 -31.767 1.00 31.45 89 ILE A C 1
ATOM 762 O O . ILE A 1 89 ? -9.651 17.181 -30.609 1.00 31.45 89 ILE A O 1
ATOM 766 N N . TYR A 1 90 ? -8.323 18.281 -32.063 1.00 34.38 90 TYR A N 1
ATOM 767 C CA . TYR A 1 90 ? -7.713 19.228 -31.118 1.00 34.38 90 TYR A CA 1
ATOM 768 C C . TYR A 1 90 ? -8.366 20.607 -31.287 1.00 34.38 90 TYR A C 1
ATOM 770 O O . TYR A 1 90 ? -8.538 21.064 -32.415 1.00 34.38 90 TYR A O 1
ATOM 778 N N . LEU A 1 91 ? -8.734 21.262 -30.184 1.00 31.42 91 LEU A N 1
ATOM 779 C CA . LEU A 1 91 ? -9.304 22.612 -30.188 1.00 31.42 91 LEU A CA 1
ATOM 780 C C . LEU A 1 91 ? -8.339 23.578 -29.502 1.00 31.42 91 LEU A C 1
ATOM 782 O O . LEU A 1 91 ? -8.062 23.432 -28.312 1.00 31.42 91 LEU A O 1
ATOM 786 N N . ASP A 1 92 ? -7.869 24.563 -30.261 1.00 33.78 92 ASP A N 1
ATOM 787 C CA . ASP A 1 92 ? -7.054 25.669 -29.763 1.00 33.78 92 ASP A CA 1
ATOM 788 C C . ASP A 1 92 ? -7.958 26.770 -29.175 1.00 33.78 92 ASP A C 1
ATOM 790 O O . ASP A 1 92 ? -9.033 27.051 -29.713 1.00 33.78 92 ASP A O 1
ATOM 794 N N . ASN A 1 93 ? -7.538 27.404 -28.076 1.00 32.53 93 ASN A N 1
ATOM 795 C CA . ASN A 1 93 ? -8.262 28.519 -27.451 1.00 32.53 93 ASN A CA 1
ATOM 796 C C . ASN A 1 93 ? -7.466 29.823 -27.659 1.00 32.53 93 ASN A C 1
ATOM 798 O O . ASN A 1 93 ? -6.324 29.889 -27.209 1.00 32.53 93 ASN A O 1
ATOM 802 N N . PRO A 1 94 ? -8.013 30.865 -28.315 1.00 38.31 94 PRO A N 1
ATOM 803 C CA . PRO A 1 94 ? -7.220 31.992 -28.819 1.00 38.31 94 PRO A CA 1
ATOM 804 C C . PRO A 1 94 ? -6.944 33.103 -27.782 1.00 38.31 94 PRO A C 1
ATOM 806 O O . PRO A 1 94 ? -6.978 34.281 -28.134 1.00 38.31 94 PRO A O 1
ATOM 809 N N . TYR A 1 95 ? -6.684 32.758 -26.515 1.00 35.03 95 TYR A N 1
ATOM 810 C CA . TYR A 1 95 ? -6.343 33.732 -25.469 1.00 35.03 95 TYR A CA 1
ATOM 811 C C . TYR A 1 95 ? -5.125 33.297 -24.646 1.00 35.03 95 TYR A C 1
ATOM 813 O O . TYR A 1 95 ? -5.049 32.168 -24.167 1.00 35.03 95 TYR A O 1
ATOM 821 N N . GLU A 1 96 ? -4.180 34.227 -24.499 1.00 44.88 96 GLU A N 1
ATOM 822 C CA . GLU A 1 96 ? -2.902 34.070 -23.801 1.00 44.88 96 GLU A CA 1
ATOM 823 C C . GLU A 1 96 ? -3.093 34.055 -22.272 1.00 44.88 96 GLU A C 1
ATOM 825 O O . GLU A 1 96 ? -3.199 35.114 -21.662 1.00 44.88 96 GLU A O 1
ATOM 830 N N . ASP A 1 97 ? -3.207 32.866 -21.669 1.00 40.19 97 ASP A N 1
ATOM 831 C CA . ASP A 1 97 ? -2.392 32.390 -20.525 1.00 40.19 97 ASP A CA 1
ATOM 832 C C . ASP A 1 97 ? -2.927 31.049 -19.962 1.00 40.19 97 ASP A C 1
ATOM 834 O O . ASP A 1 97 ? -4.106 30.724 -20.083 1.00 40.19 97 ASP A O 1
ATOM 838 N N . ASP A 1 98 ? -2.025 30.277 -19.347 1.00 32.91 98 ASP A N 1
ATOM 839 C CA . ASP A 1 98 ? -2.234 29.037 -18.573 1.00 32.91 98 ASP A CA 1
ATOM 840 C C . ASP A 1 98 ? -3.003 27.841 -19.201 1.00 32.91 98 ASP A C 1
ATOM 842 O O . ASP A 1 98 ? -4.220 27.675 -19.141 1.00 32.91 98 ASP A O 1
ATOM 846 N N . SER A 1 99 ? -2.193 26.890 -19.681 1.00 45.34 99 SER A N 1
ATOM 847 C CA . SER A 1 99 ? -2.363 25.422 -19.653 1.00 45.34 99 SER A CA 1
ATOM 848 C C . SER A 1 99 ? -3.730 24.791 -19.296 1.00 45.34 99 SER A C 1
ATOM 850 O O . SER A 1 99 ? -4.090 24.696 -18.124 1.00 45.34 99 SER A O 1
ATOM 852 N N . ILE A 1 100 ? -4.365 24.138 -20.284 1.00 32.66 100 ILE A N 1
ATOM 853 C CA . ILE A 1 100 ? -4.683 22.681 -20.358 1.00 32.66 100 ILE A CA 1
ATOM 854 C C . ILE A 1 100 ? -5.643 22.446 -21.544 1.00 32.66 100 ILE A C 1
ATOM 856 O O . ILE A 1 100 ? -6.815 22.814 -21.500 1.00 32.66 100 ILE A O 1
ATOM 860 N N . GLY A 1 101 ? -5.167 21.777 -22.600 1.00 32.06 101 GLY A N 1
ATOM 861 C CA . GLY A 1 101 ? -6.017 21.282 -23.694 1.00 32.06 101 GLY A CA 1
ATOM 862 C C . GLY A 1 101 ? -6.580 19.884 -23.401 1.00 32.06 101 GLY A C 1
ATOM 863 O O . GLY A 1 101 ? -5.908 19.066 -22.773 1.00 32.06 101 GLY A O 1
ATOM 864 N N . LYS A 1 102 ? -7.798 19.581 -23.876 1.00 31.67 102 LYS A N 1
ATOM 865 C CA . LYS A 1 102 ? -8.427 18.245 -23.784 1.00 31.67 102 LYS A CA 1
ATOM 866 C C . LYS A 1 102 ? -8.551 17.584 -25.161 1.00 31.67 102 LYS A C 1
ATOM 868 O O . LYS A 1 102 ? -9.004 18.214 -26.108 1.00 31.67 102 LYS A O 1
ATOM 873 N N . LEU A 1 103 ? -8.214 16.295 -25.230 1.00 29.11 103 LEU A N 1
ATOM 874 C CA . LEU A 1 103 ? -8.318 15.416 -26.407 1.00 29.11 103 LEU A CA 1
ATOM 875 C C . LEU A 1 103 ? -9.406 14.349 -26.164 1.00 29.11 103 LEU A C 1
ATOM 877 O O . LEU A 1 103 ? -9.471 13.802 -25.063 1.00 29.11 103 LEU A O 1
ATOM 881 N N . ILE A 1 104 ? -10.261 14.048 -27.157 1.00 31.23 104 ILE A N 1
ATOM 882 C CA . ILE A 1 104 ? -11.351 13.045 -27.051 1.00 31.23 104 ILE A CA 1
ATOM 883 C C . ILE A 1 104 ? -11.502 12.237 -28.358 1.00 31.23 104 ILE A C 1
ATOM 885 O O . ILE A 1 104 ? -11.646 12.821 -29.430 1.00 31.23 104 ILE A O 1
ATOM 889 N N . LEU A 1 105 ? -11.489 10.897 -28.237 1.00 26.81 105 LEU A N 1
ATOM 890 C CA . LEU A 1 105 ? -11.297 9.885 -29.297 1.00 26.81 105 LEU A CA 1
ATOM 891 C C . LEU A 1 105 ? -12.579 9.285 -29.899 1.00 26.81 105 LEU A C 1
ATOM 893 O O . LEU A 1 105 ? -13.605 9.157 -29.236 1.00 26.81 105 LEU A O 1
ATOM 897 N N . ILE A 1 106 ? -12.491 8.932 -31.187 1.00 29.25 106 ILE A N 1
ATOM 898 C CA . ILE A 1 106 ? -13.597 8.555 -32.082 1.00 29.25 106 ILE A CA 1
ATOM 899 C C . ILE A 1 106 ? -13.025 7.645 -33.259 1.00 29.25 106 ILE A C 1
ATOM 901 O O . ILE A 1 106 ? -11.852 7.307 -33.148 1.00 29.25 106 ILE A O 1
ATOM 905 N N . LYS A 1 107 ? -13.750 7.141 -34.304 1.00 30.30 107 LYS A N 1
ATOM 906 C CA . LYS A 1 107 ? -13.320 6.073 -35.290 1.00 30.30 107 LYS A CA 1
ATOM 907 C C . LYS A 1 107 ? -13.963 6.053 -36.736 1.00 30.30 107 LYS A C 1
ATOM 909 O O . LYS A 1 107 ? -15.171 6.096 -36.875 1.00 30.30 107 LYS A O 1
ATOM 914 N N . GLN A 1 108 ? -13.211 5.850 -37.832 1.00 40.09 108 GLN A N 1
ATOM 915 C CA . GLN A 1 108 ? -13.630 6.034 -39.263 1.00 40.09 108 GLN A CA 1
ATOM 916 C C . GLN A 1 108 ? -14.769 5.125 -39.839 1.00 40.09 108 GLN A C 1
ATOM 918 O O . GLN A 1 108 ? -14.867 3.946 -39.491 1.00 40.09 108 GLN A O 1
ATOM 923 N N . TYR A 1 109 ? -15.554 5.628 -40.820 1.00 38.59 109 TYR A N 1
ATOM 924 C CA . TYR A 1 109 ? -16.567 4.881 -41.613 1.00 38.59 109 TYR A CA 1
ATOM 925 C C . TYR A 1 109 ? -16.156 4.674 -43.090 1.00 38.59 109 TYR A C 1
ATOM 927 O O . TYR A 1 109 ? -16.212 5.601 -43.896 1.00 38.59 109 TYR A O 1
ATOM 935 N N . ILE A 1 110 ? -15.821 3.435 -43.476 1.00 44.62 110 ILE A N 1
ATOM 936 C CA . ILE A 1 110 ? -15.673 3.007 -44.883 1.00 44.62 110 ILE A CA 1
ATOM 937 C C . ILE A 1 110 ? -16.792 1.997 -45.197 1.00 44.62 110 ILE A C 1
ATOM 939 O O . ILE A 1 110 ? -16.940 1.021 -44.455 1.00 44.62 110 ILE A O 1
ATOM 943 N N . PRO A 1 111 ? -17.593 2.168 -46.271 1.00 43.19 111 PRO A N 1
ATOM 944 C CA . PRO A 1 111 ? -18.638 1.209 -46.617 1.00 43.19 111 PRO A CA 1
ATOM 945 C C . PRO A 1 111 ? -18.045 -0.173 -46.912 1.00 43.19 111 PRO A C 1
ATOM 947 O O . PRO A 1 111 ? -17.345 -0.352 -47.908 1.00 43.19 111 PRO A O 1
ATOM 950 N N . LYS A 1 112 ? -18.381 -1.169 -46.081 1.00 41.62 112 LYS A N 1
ATOM 951 C CA . LYS A 1 112 ? -17.868 -2.552 -46.165 1.00 41.62 112 LYS A CA 1
ATOM 952 C C . LYS A 1 112 ? -17.912 -3.142 -47.587 1.00 41.62 112 LYS A C 1
ATOM 954 O O . LYS A 1 112 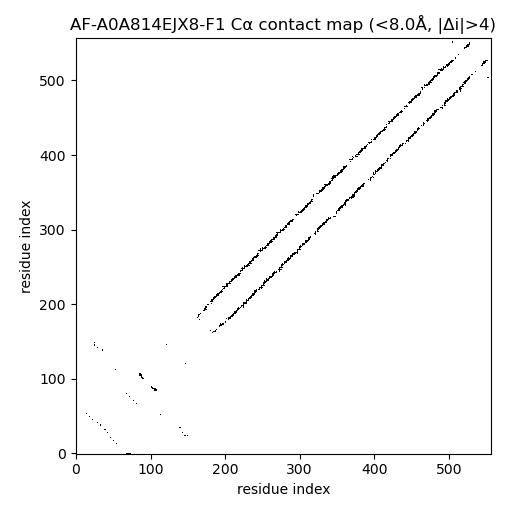? -16.958 -3.776 -48.014 1.00 41.62 112 LYS A O 1
ATOM 959 N N . ARG A 1 113 ? -18.951 -2.807 -48.364 1.00 46.22 113 ARG A N 1
ATOM 960 C CA . ARG A 1 113 ? -19.111 -3.201 -49.777 1.00 46.22 113 ARG A CA 1
ATOM 961 C C . ARG A 1 113 ? -17.959 -2.791 -50.703 1.00 46.22 113 ARG A C 1
ATOM 963 O O . ARG A 1 113 ? -17.750 -3.478 -51.693 1.00 46.22 113 ARG A O 1
ATOM 970 N N . ILE A 1 114 ? -17.247 -1.693 -50.434 1.00 45.53 114 ILE A N 1
ATOM 971 C CA . ILE A 1 114 ? -16.083 -1.274 -51.239 1.00 45.53 114 ILE A CA 1
ATOM 972 C C . ILE A 1 114 ? -14.902 -2.210 -50.963 1.00 45.53 114 ILE A C 1
ATOM 974 O O . ILE A 1 114 ? -14.270 -2.688 -51.900 1.00 45.53 114 ILE A O 1
ATOM 978 N N . ILE A 1 115 ? -14.663 -2.527 -49.687 1.00 47.84 115 ILE A N 1
ATOM 979 C CA . ILE A 1 115 ? -13.637 -3.483 -49.247 1.00 47.84 115 ILE A CA 1
ATOM 980 C C . ILE A 1 115 ? -13.942 -4.875 -49.819 1.00 47.84 115 ILE A C 1
ATOM 982 O O . ILE A 1 115 ? -13.067 -5.506 -50.406 1.00 47.84 115 ILE A O 1
ATOM 986 N N . ASP A 1 116 ? -15.200 -5.319 -49.733 1.00 48.25 116 ASP A N 1
ATOM 987 C CA . ASP A 1 116 ? -15.649 -6.593 -50.304 1.00 48.25 116 ASP A CA 1
ATOM 988 C C . ASP A 1 116 ? -15.419 -6.642 -51.836 1.00 48.25 116 ASP A C 1
ATOM 990 O O . ASP A 1 116 ? -14.902 -7.635 -52.344 1.00 48.25 116 ASP A O 1
ATOM 994 N N . LEU A 1 117 ? -15.701 -5.557 -52.579 1.00 49.12 117 LEU A N 1
ATOM 995 C CA . LEU A 1 117 ? -15.482 -5.510 -54.035 1.00 49.12 117 LEU A CA 1
ATOM 996 C C . LEU A 1 117 ? -13.998 -5.501 -54.442 1.00 49.12 117 LEU A C 1
ATOM 998 O O . LEU A 1 117 ? -13.642 -6.059 -55.482 1.00 49.12 117 LEU A O 1
ATOM 1002 N N . ILE A 1 118 ? -13.141 -4.850 -53.651 1.00 50.06 118 ILE A N 1
ATOM 1003 C CA . ILE A 1 118 ? -11.685 -4.854 -53.853 1.00 50.06 118 ILE A CA 1
ATOM 1004 C C . ILE A 1 118 ? -11.137 -6.266 -53.604 1.00 50.06 118 ILE A C 1
ATOM 1006 O O . ILE A 1 118 ? -10.345 -6.770 -54.402 1.00 50.06 118 ILE A O 1
ATOM 1010 N N . ASN A 1 119 ? -11.625 -6.950 -52.566 1.00 48.88 119 ASN A N 1
ATOM 1011 C CA . ASN A 1 119 ? -11.280 -8.344 -52.292 1.00 48.88 119 ASN A CA 1
ATOM 1012 C C . ASN A 1 119 ? -11.741 -9.291 -53.417 1.00 48.88 119 ASN A C 1
ATOM 1014 O O . ASN A 1 119 ? -10.960 -10.140 -53.845 1.00 48.88 119 ASN A O 1
ATOM 1018 N N . ASP A 1 120 ? -12.946 -9.107 -53.968 1.00 52.22 120 ASP A N 1
ATOM 1019 C CA . ASP A 1 120 ? -13.432 -9.868 -55.131 1.00 52.22 120 ASP A CA 1
ATOM 1020 C C . ASP A 1 120 ? -12.573 -9.639 -56.390 1.00 52.22 120 ASP A C 1
ATOM 1022 O O . ASP A 1 120 ? -12.292 -10.587 -57.134 1.00 52.22 120 ASP A O 1
ATOM 1026 N N . LEU A 1 121 ? -12.104 -8.406 -56.623 1.00 48.16 121 LEU A N 1
ATOM 1027 C CA . LEU A 1 121 ? -11.169 -8.093 -57.708 1.00 48.16 121 LEU A CA 1
ATOM 1028 C C . LEU A 1 121 ? -9.832 -8.831 -57.504 1.00 48.16 121 LEU A C 1
ATOM 1030 O O . LEU A 1 121 ? -9.352 -9.501 -58.418 1.00 48.16 121 LEU A O 1
ATOM 1034 N N . ILE A 1 122 ? -9.271 -8.790 -56.292 1.00 50.56 122 ILE A N 1
ATOM 1035 C CA . ILE A 1 122 ? -8.029 -9.494 -55.930 1.00 50.56 122 ILE A CA 1
ATOM 1036 C C . ILE A 1 122 ? -8.187 -11.018 -56.082 1.00 50.56 122 ILE A C 1
ATOM 1038 O O . ILE A 1 122 ? -7.311 -11.683 -56.641 1.00 50.56 122 ILE A O 1
ATOM 1042 N N . CYS A 1 123 ? -9.310 -11.594 -55.647 1.00 49.59 123 CYS A N 1
ATOM 1043 C CA . CYS A 1 123 ? -9.611 -13.017 -55.818 1.00 49.59 123 CYS A CA 1
ATOM 1044 C C . CYS A 1 123 ? -9.809 -13.405 -57.292 1.00 49.59 123 CYS A C 1
ATOM 1046 O O . CYS A 1 123 ? -9.359 -14.473 -57.710 1.00 49.59 123 CYS A O 1
ATOM 1048 N N . SER A 1 124 ? -10.406 -12.533 -58.111 1.00 48.53 124 SER A N 1
ATOM 1049 C CA . SER A 1 124 ? -10.496 -12.735 -59.561 1.00 48.53 124 SER A CA 1
ATOM 1050 C C . SER A 1 124 ? -9.121 -12.811 -60.228 1.00 48.53 124 SER A C 1
ATOM 1052 O O . SER A 1 124 ? -8.949 -13.588 -61.166 1.00 48.53 124 SER A O 1
ATOM 1054 N N . LEU A 1 125 ? -8.159 -12.008 -59.770 1.00 47.94 125 LEU A N 1
ATOM 1055 C CA . LEU A 1 125 ? -6.808 -11.941 -60.333 1.00 47.94 125 LEU A CA 1
ATOM 1056 C C . LEU A 1 125 ? -5.925 -13.128 -59.918 1.00 47.94 125 LEU A C 1
ATOM 1058 O O . LEU A 1 125 ? -5.008 -13.486 -60.647 1.00 47.94 125 LEU A O 1
ATOM 1062 N N . LYS A 1 126 ? -6.226 -13.785 -58.790 1.00 49.16 126 LYS A N 1
ATOM 1063 C CA . LYS A 1 126 ? -5.546 -15.021 -58.357 1.00 49.16 126 LYS A CA 1
ATOM 1064 C C . LYS A 1 126 ? -5.995 -16.274 -59.126 1.00 49.16 126 LYS A C 1
ATOM 1066 O O . LYS A 1 126 ? -5.270 -17.264 -59.140 1.00 49.16 126 LYS A O 1
ATOM 1071 N N . ASN A 1 127 ? -7.168 -16.245 -59.765 1.00 45.25 127 ASN A N 1
ATOM 1072 C CA . ASN A 1 127 ? -7.790 -17.419 -60.393 1.00 45.25 127 ASN A CA 1
ATOM 1073 C C . ASN A 1 127 ? -7.461 -17.623 -61.888 1.00 45.25 127 ASN A C 1
ATOM 1075 O O . ASN A 1 127 ? -7.927 -18.594 -62.479 1.00 45.25 127 ASN A O 1
ATOM 1079 N N . THR A 1 128 ? -6.623 -16.789 -62.512 1.00 49.88 128 THR A N 1
ATOM 1080 C CA . THR A 1 128 ? -6.090 -16.989 -63.884 1.00 49.88 128 THR A CA 1
ATOM 1081 C C . THR A 1 128 ? -4.958 -18.033 -63.941 1.00 49.88 128 THR A C 1
ATOM 1083 O O . THR A 1 128 ? -4.022 -17.931 -64.731 1.00 49.88 128 THR A O 1
ATOM 1086 N N . GLY A 1 129 ? -5.011 -19.037 -63.062 1.00 43.59 129 GLY A N 1
ATOM 1087 C CA . GLY A 1 129 ? -3.868 -19.873 -62.707 1.00 43.59 129 GLY A CA 1
ATOM 1088 C C . GLY A 1 129 ? -3.293 -20.706 -63.853 1.00 43.59 129 GLY A C 1
ATOM 1089 O O . GLY A 1 129 ? -3.994 -21.511 -64.471 1.00 43.59 129 GLY A O 1
ATOM 1090 N N . LYS A 1 130 ? -1.970 -20.611 -64.048 1.00 35.66 130 LYS A N 1
ATOM 1091 C CA . LYS A 1 130 ? -1.199 -21.658 -64.723 1.00 35.66 130 LYS A CA 1
ATOM 1092 C C . LYS A 1 130 ? 0.239 -21.774 -64.188 1.00 35.66 130 LYS A C 1
ATOM 1094 O O . LYS A 1 130 ? 1.121 -21.034 -64.594 1.00 35.66 130 LYS A O 1
ATOM 1099 N N . PHE A 1 131 ? 0.423 -22.805 -63.359 1.00 31.14 131 PHE A N 1
ATOM 1100 C CA . PHE A 1 131 ? 1.681 -23.452 -62.948 1.00 31.14 131 PHE A CA 1
ATOM 1101 C C . PHE A 1 131 ? 2.648 -22.737 -61.982 1.00 31.14 131 PHE A C 1
ATOM 1103 O O . PHE A 1 131 ? 2.550 -21.547 -61.705 1.00 31.14 131 PHE A O 1
ATOM 1110 N N . MET A 1 132 ? 3.486 -23.574 -61.355 1.00 30.02 132 MET A N 1
ATOM 1111 C CA . MET A 1 132 ? 4.284 -23.292 -60.158 1.00 30.02 132 MET A CA 1
ATOM 1112 C C . MET A 1 132 ? 5.578 -22.518 -60.435 1.00 30.02 132 MET A C 1
ATOM 1114 O O . MET A 1 132 ? 6.275 -22.838 -61.388 1.00 30.02 132 MET A O 1
ATOM 1118 N N . LEU A 1 133 ? 5.914 -21.641 -59.479 1.00 38.25 133 LEU A N 1
ATOM 1119 C CA . LEU A 1 133 ? 7.234 -21.306 -58.899 1.00 38.25 133 LEU A CA 1
ATOM 1120 C C . LEU A 1 133 ? 8.465 -20.969 -59.760 1.00 38.25 133 LEU A C 1
ATOM 1122 O O . LEU A 1 133 ? 9.364 -20.338 -59.208 1.00 38.25 133 LEU A O 1
ATOM 1126 N N . ASP A 1 134 ? 8.529 -21.294 -61.046 1.00 35.38 134 ASP A N 1
ATOM 1127 C CA . ASP A 1 134 ? 9.699 -20.994 -61.872 1.00 35.38 134 ASP A CA 1
ATOM 1128 C C . ASP A 1 134 ? 9.491 -19.726 -62.715 1.00 35.38 134 ASP A C 1
ATOM 1130 O O . ASP A 1 134 ? 8.570 -19.631 -63.524 1.00 35.38 134 ASP A O 1
ATOM 1134 N N . ILE A 1 135 ? 10.425 -18.782 -62.538 1.00 30.58 135 ILE A N 1
ATOM 1135 C CA . ILE A 1 135 ? 10.528 -17.455 -63.173 1.00 30.58 135 ILE A CA 1
ATOM 1136 C C . ILE A 1 135 ? 9.565 -16.391 -62.603 1.00 30.58 135 ILE A C 1
ATOM 1138 O O . ILE A 1 135 ? 8.400 -16.258 -62.970 1.00 30.58 135 ILE A O 1
ATOM 1142 N N . LEU A 1 136 ? 10.139 -15.552 -61.733 1.00 42.28 136 LEU A N 1
ATOM 1143 C CA . LEU A 1 136 ? 9.626 -14.234 -61.350 1.00 42.28 136 LEU A CA 1
ATOM 1144 C C . LEU A 1 136 ? 9.562 -13.303 -62.572 1.00 42.28 136 LEU A C 1
ATOM 1146 O O . LEU A 1 136 ? 10.572 -12.708 -62.944 1.00 42.28 136 LEU A O 1
ATOM 1150 N N . ASP A 1 137 ? 8.373 -13.118 -63.140 1.00 39.91 137 ASP A N 1
ATOM 1151 C CA . ASP A 1 137 ? 8.113 -12.033 -64.092 1.00 39.91 137 ASP A CA 1
ATOM 1152 C C . ASP A 1 137 ? 7.812 -10.740 -63.312 1.00 39.91 137 ASP A C 1
ATOM 1154 O O . ASP A 1 137 ? 6.798 -10.641 -62.606 1.00 39.91 137 ASP A O 1
ATOM 1158 N N . GLN A 1 138 ? 8.714 -9.752 -63.389 1.00 40.50 138 GLN A N 1
ATOM 1159 C CA . GLN A 1 138 ? 8.658 -8.548 -62.543 1.00 40.50 138 GLN A CA 1
ATOM 1160 C C . GLN A 1 138 ? 7.371 -7.731 -62.739 1.00 40.50 138 GLN A C 1
ATOM 1162 O O . GLN A 1 138 ? 6.904 -7.085 -61.801 1.00 40.50 138 GLN A O 1
ATOM 1167 N N . ASP A 1 139 ? 6.753 -7.803 -63.915 1.00 37.97 139 ASP A N 1
ATOM 1168 C CA . ASP A 1 139 ? 5.573 -7.011 -64.262 1.00 37.97 139 ASP A CA 1
ATOM 1169 C C . ASP A 1 139 ? 4.279 -7.500 -63.597 1.00 37.97 139 ASP A C 1
ATOM 1171 O O . ASP A 1 139 ? 3.452 -6.689 -63.170 1.00 37.97 139 ASP A O 1
ATOM 1175 N N . LYS A 1 140 ? 4.122 -8.815 -63.384 1.00 37.12 140 LYS A N 1
ATOM 1176 C CA . LYS A 1 140 ? 3.008 -9.345 -62.572 1.00 37.12 140 LYS A CA 1
ATOM 1177 C C . LYS A 1 140 ? 3.191 -9.019 -61.090 1.00 37.12 140 LYS A C 1
ATOM 1179 O O . LYS A 1 140 ? 2.207 -8.752 -60.399 1.00 37.12 140 LYS A O 1
ATOM 1184 N N . LEU A 1 141 ? 4.439 -8.958 -60.618 1.00 38.78 141 LEU A N 1
ATOM 1185 C CA . LEU A 1 141 ? 4.757 -8.479 -59.273 1.00 38.78 141 LEU A CA 1
ATOM 1186 C C . LEU A 1 141 ? 4.477 -6.971 -59.132 1.00 38.78 141 LEU A C 1
ATOM 1188 O O . LEU A 1 141 ? 3.969 -6.552 -58.095 1.00 38.78 141 LEU A O 1
ATOM 1192 N N . GLN A 1 142 ? 4.717 -6.163 -60.173 1.00 40.00 142 GLN A N 1
ATOM 1193 C CA . GLN A 1 142 ? 4.312 -4.752 -60.207 1.00 40.00 142 GLN A CA 1
ATOM 1194 C C . GLN A 1 142 ? 2.792 -4.582 -60.178 1.00 40.00 142 GLN A C 1
ATOM 1196 O O . GLN A 1 142 ? 2.306 -3.815 -59.358 1.00 40.00 142 GLN A O 1
ATOM 1201 N N . ALA A 1 143 ? 2.024 -5.316 -60.989 1.00 35.84 143 ALA A N 1
ATOM 1202 C CA . ALA A 1 143 ? 0.559 -5.239 -60.956 1.00 35.84 143 ALA A CA 1
ATOM 1203 C C . ALA A 1 143 ? -0.011 -5.598 -59.569 1.00 35.84 143 ALA A C 1
ATOM 1205 O O . ALA A 1 143 ? -0.906 -4.921 -59.059 1.00 35.84 143 ALA A O 1
ATOM 1206 N N . PHE A 1 144 ? 0.561 -6.617 -58.916 1.00 37.38 144 PHE A N 1
ATOM 1207 C CA . PHE A 1 144 ? 0.213 -6.980 -57.542 1.00 37.38 144 PHE A CA 1
ATOM 1208 C C . PHE A 1 144 ? 0.634 -5.899 -56.532 1.00 37.38 144 PHE A C 1
ATOM 1210 O O . PHE A 1 144 ? -0.142 -5.560 -55.643 1.00 37.38 144 PHE A O 1
ATOM 1217 N N . ASN A 1 145 ? 1.818 -5.299 -56.695 1.00 39.91 145 ASN A N 1
ATOM 1218 C CA . ASN A 1 145 ? 2.275 -4.166 -55.885 1.00 39.91 145 ASN A CA 1
ATOM 1219 C C . ASN A 1 145 ? 1.454 -2.890 -56.114 1.00 39.91 145 ASN A C 1
ATOM 1221 O O . ASN A 1 145 ? 1.371 -2.081 -55.204 1.00 39.91 145 ASN A O 1
ATOM 1225 N N . ILE A 1 146 ? 0.822 -2.712 -57.273 1.00 39.28 146 ILE A N 1
ATOM 1226 C CA . ILE A 1 146 ? -0.010 -1.547 -57.605 1.00 39.28 146 ILE A CA 1
ATOM 1227 C C . ILE A 1 146 ? -1.409 -1.679 -56.996 1.00 39.28 146 ILE A C 1
ATOM 1229 O O . ILE A 1 146 ? -1.910 -0.749 -56.367 1.00 39.28 146 ILE A O 1
ATOM 1233 N N . LEU A 1 147 ? -1.970 -2.890 -56.988 1.00 38.03 147 LEU A N 1
ATOM 1234 C CA . LEU A 1 147 ? -3.104 -3.226 -56.114 1.00 38.03 147 LEU A CA 1
ATOM 1235 C C . LEU A 1 147 ? -2.748 -3.051 -54.625 1.00 38.03 147 LEU A C 1
ATOM 1237 O O . LEU A 1 147 ? -3.591 -2.640 -53.833 1.00 38.03 147 LEU A O 1
ATOM 1241 N N . LYS A 1 148 ? -1.479 -3.269 -54.260 1.00 37.97 148 LYS A N 1
ATOM 1242 C CA . LYS A 1 148 ? -0.910 -2.970 -52.935 1.00 37.97 148 LYS A CA 1
ATOM 1243 C C . LYS A 1 148 ? -0.475 -1.500 -52.741 1.00 37.97 148 LYS A C 1
ATOM 1245 O O . LYS A 1 148 ? -0.026 -1.165 -51.653 1.00 37.97 148 LYS A O 1
ATOM 1250 N N . GLN A 1 149 ? -0.604 -0.631 -53.753 1.00 38.97 149 GLN A N 1
ATOM 1251 C CA . GLN A 1 149 ? -0.422 0.835 -53.682 1.00 38.97 149 GLN A CA 1
ATOM 1252 C C . GLN A 1 149 ? -1.772 1.572 -53.628 1.00 38.97 149 GLN A C 1
ATOM 1254 O O . GLN A 1 149 ? -1.857 2.671 -53.079 1.00 38.97 149 GLN A O 1
ATOM 1259 N N . LEU A 1 150 ? -2.849 0.937 -54.103 1.00 33.78 150 LEU A N 1
ATOM 1260 C CA . LEU A 1 150 ? -4.228 1.328 -53.796 1.00 33.78 150 LEU A CA 1
ATOM 1261 C C . LEU A 1 150 ? -4.537 1.255 -52.288 1.00 33.78 150 LEU A C 1
ATOM 1263 O O . LEU A 1 150 ? -5.267 2.098 -51.774 1.00 33.78 150 LEU A O 1
ATOM 1267 N N . ASP A 1 151 ? -3.939 0.301 -51.576 1.00 35.66 151 ASP A N 1
ATOM 1268 C CA . ASP A 1 151 ? -4.135 0.082 -50.135 1.00 35.66 151 ASP A CA 1
ATOM 1269 C C . ASP A 1 151 ? -3.529 1.235 -49.268 1.00 35.66 151 ASP A C 1
ATOM 1271 O O . ASP A 1 151 ? -4.212 1.780 -48.397 1.00 35.66 151 ASP A O 1
ATOM 1275 N N . PRO A 1 152 ? -2.329 1.776 -49.581 1.00 36.25 152 PRO A N 1
ATOM 1276 C CA . PRO A 1 152 ? -1.852 3.072 -49.084 1.00 36.25 152 PRO A CA 1
ATOM 1277 C C . PRO A 1 152 ? -2.620 4.307 -49.567 1.00 36.25 152 PRO A C 1
ATOM 1279 O O . PRO A 1 152 ? -2.618 5.305 -48.855 1.00 36.25 152 PRO A O 1
ATOM 1282 N N . LEU A 1 153 ? -3.309 4.303 -50.715 1.00 33.91 153 LEU A N 1
ATOM 1283 C CA . LEU A 1 153 ? -4.131 5.462 -51.120 1.00 33.91 153 LEU A CA 1
ATOM 1284 C C . LEU A 1 153 ? -5.365 5.670 -50.221 1.00 33.91 153 LEU A C 1
ATOM 1286 O O . LEU A 1 153 ? -5.924 6.770 -50.213 1.00 33.91 153 LEU A O 1
ATOM 1290 N N . ILE A 1 154 ? -5.735 4.650 -49.438 1.00 35.78 154 ILE A N 1
ATOM 1291 C CA . ILE A 1 154 ? -6.701 4.720 -48.330 1.00 35.78 154 ILE A CA 1
ATOM 1292 C C . ILE A 1 154 ? -6.050 5.288 -47.048 1.00 35.78 154 ILE A C 1
ATOM 1294 O O . ILE A 1 154 ? -6.746 5.896 -46.238 1.00 35.78 154 ILE A O 1
ATOM 1298 N N . ASN A 1 155 ? -4.728 5.148 -46.880 1.00 32.12 155 ASN A N 1
ATOM 1299 C CA . ASN A 1 155 ? -4.025 5.345 -45.604 1.00 32.12 155 ASN A CA 1
ATOM 1300 C C . ASN A 1 155 ? -2.912 6.414 -45.583 1.00 32.12 155 ASN A C 1
ATOM 1302 O O . ASN A 1 155 ? -2.374 6.674 -44.511 1.00 32.12 155 ASN A O 1
ATOM 1306 N N . HIS A 1 156 ? -2.514 7.022 -46.706 1.00 28.16 156 HIS A N 1
ATOM 1307 C CA . HIS A 1 156 ? -1.404 7.986 -46.763 1.00 28.16 156 HIS A CA 1
ATOM 1308 C C . HIS A 1 156 ? -1.745 9.243 -47.582 1.00 28.16 156 HIS A C 1
ATOM 1310 O O . HIS A 1 156 ? -1.870 9.216 -48.808 1.00 28.16 156 HIS A O 1
ATOM 1316 N N . TYR A 1 157 ? -1.786 10.382 -46.886 1.00 27.34 157 TYR A N 1
ATOM 1317 C CA . TYR A 1 157 ? -1.485 11.699 -47.448 1.00 27.34 157 TYR A CA 1
ATOM 1318 C C . TYR A 1 157 ? -0.253 12.238 -46.700 1.00 27.34 157 TYR A C 1
ATOM 1320 O O . TYR A 1 157 ? -0.250 12.196 -45.469 1.00 27.34 157 TYR A O 1
ATOM 1328 N N . PRO A 1 158 ? 0.810 12.691 -47.386 1.00 29.59 158 PRO A N 1
ATOM 1329 C CA . PRO A 1 158 ? 2.061 13.026 -46.717 1.00 29.59 158 PRO A CA 1
ATOM 1330 C C . PRO A 1 158 ? 2.043 14.416 -46.063 1.00 29.59 158 PRO A C 1
ATOM 1332 O O . PRO A 1 158 ? 1.624 15.402 -46.665 1.00 29.59 158 PRO A O 1
ATOM 1335 N N . SER A 1 159 ? 2.562 14.442 -44.835 1.00 37.97 159 SER A N 1
ATOM 1336 C CA . SER A 1 159 ? 3.308 15.521 -44.171 1.00 37.97 159 SER A CA 1
ATOM 1337 C C . SER A 1 159 ? 2.971 16.997 -44.472 1.00 37.97 159 SER A C 1
ATOM 1339 O O . SER A 1 159 ? 3.374 17.573 -45.484 1.00 37.97 159 SER A O 1
ATOM 1341 N N . LYS A 1 160 ? 2.509 17.695 -43.423 1.00 25.42 160 LYS A N 1
ATOM 1342 C CA . LYS A 1 160 ? 3.371 18.638 -42.675 1.00 25.42 160 LYS A CA 1
ATOM 1343 C C . LYS A 1 160 ? 2.740 19.083 -41.348 1.00 25.42 160 LYS A C 1
ATOM 1345 O O . LYS A 1 160 ? 1.540 19.296 -41.279 1.00 25.42 160 LYS A O 1
ATOM 1350 N N . ALA A 1 161 ? 3.619 19.304 -40.367 1.00 28.25 161 ALA A N 1
ATOM 1351 C CA . ALA A 1 161 ? 3.390 19.876 -39.034 1.00 28.25 161 ALA A CA 1
ATOM 1352 C C . ALA A 1 161 ? 2.638 19.021 -37.980 1.00 28.25 161 ALA A C 1
ATOM 1354 O O . ALA A 1 161 ? 1.439 18.800 -38.055 1.00 28.25 161 ALA A O 1
ATOM 1355 N N . ASN A 1 162 ? 3.399 18.715 -36.920 1.00 31.27 162 ASN A N 1
ATOM 1356 C CA . ASN A 1 162 ? 3.016 18.531 -35.512 1.00 31.27 162 ASN A CA 1
ATOM 1357 C C . ASN A 1 162 ? 2.269 17.264 -35.033 1.00 31.27 162 ASN A C 1
ATOM 1359 O O . ASN A 1 162 ? 1.080 17.091 -35.254 1.00 31.27 162 ASN A O 1
ATOM 1363 N N . ARG A 1 163 ? 3.009 16.519 -34.187 1.00 33.78 163 ARG A N 1
ATOM 1364 C CA . ARG A 1 163 ? 2.600 15.606 -33.094 1.00 33.78 163 ARG A CA 1
ATOM 1365 C C . ARG A 1 163 ? 1.667 14.443 -33.460 1.00 33.78 163 ARG A C 1
ATOM 1367 O O . ARG A 1 163 ? 0.473 14.619 -33.664 1.00 33.78 163 ARG A O 1
ATOM 1374 N N . GLN A 1 164 ? 2.227 13.233 -33.432 1.00 31.50 164 GLN A N 1
ATOM 1375 C CA . GLN A 1 164 ? 1.507 11.973 -33.609 1.00 31.50 164 GLN A CA 1
ATOM 1376 C C . GLN A 1 164 ? 1.834 11.014 -32.454 1.00 31.50 164 GLN A C 1
ATOM 1378 O O . GLN A 1 164 ? 2.973 10.566 -32.331 1.00 31.50 164 GLN A O 1
ATOM 1383 N N . ASP A 1 165 ? 0.827 10.687 -31.641 1.00 30.31 165 ASP A N 1
ATOM 1384 C CA . ASP A 1 165 ? 0.800 9.443 -30.863 1.00 30.31 165 ASP A CA 1
ATOM 1385 C C . ASP A 1 165 ? 0.529 8.291 -31.844 1.00 30.31 165 ASP A C 1
ATOM 1387 O O . ASP A 1 165 ? -0.412 8.377 -32.640 1.00 30.31 165 ASP A O 1
ATOM 1391 N N . VAL A 1 166 ? 1.324 7.217 -31.811 1.00 34.06 166 VAL A N 1
ATOM 1392 C CA . VAL A 1 166 ? 1.232 6.141 -32.815 1.00 34.06 166 VAL A CA 1
ATOM 1393 C C . VAL A 1 166 ? 0.821 4.809 -32.201 1.00 34.06 166 VAL A C 1
ATOM 1395 O O . VAL A 1 166 ? 1.433 4.326 -31.254 1.00 34.06 166 VAL A O 1
ATOM 1398 N N . TRP A 1 167 ? -0.197 4.195 -32.809 1.00 33.22 167 TRP A N 1
ATOM 1399 C CA . TRP A 1 167 ? -0.726 2.880 -32.458 1.00 33.22 167 TRP A CA 1
ATOM 1400 C C . TRP A 1 167 ? -0.507 1.917 -33.627 1.00 33.22 167 TRP A C 1
ATOM 1402 O O . TRP A 1 167 ? -1.127 2.053 -34.683 1.00 33.22 167 TRP A O 1
ATOM 1412 N N . LEU A 1 168 ? 0.373 0.935 -33.445 1.00 34.38 168 LEU A N 1
ATOM 1413 C CA . LEU A 1 168 ? 0.656 -0.097 -34.444 1.00 34.38 168 LEU A CA 1
ATOM 1414 C C . LEU A 1 168 ? -0.323 -1.271 -34.279 1.00 34.38 168 LEU A C 1
ATOM 1416 O O . LEU A 1 168 ? -0.508 -1.778 -33.175 1.00 34.38 168 LEU A O 1
ATOM 1420 N N . THR A 1 169 ? -0.960 -1.714 -35.369 1.00 26.66 169 THR A N 1
ATOM 1421 C CA . THR A 1 169 ? -1.967 -2.796 -35.347 1.00 26.66 169 THR A CA 1
ATOM 1422 C C . THR A 1 169 ? -1.698 -3.881 -36.396 1.00 26.66 169 THR A C 1
ATOM 1424 O O . THR A 1 169 ? -2.346 -3.963 -37.434 1.00 26.66 169 THR A O 1
ATOM 1427 N N . SER A 1 170 ? -0.750 -4.764 -36.081 1.00 34.19 170 SER A N 1
ATOM 1428 C CA . SER A 1 170 ? -0.589 -6.097 -36.685 1.00 34.19 170 SER A CA 1
ATOM 1429 C C . SER A 1 170 ? 0.297 -6.936 -35.760 1.00 34.19 170 SER A C 1
ATOM 1431 O O . SER A 1 170 ? 1.387 -6.461 -35.458 1.00 34.19 170 SER A O 1
ATOM 1433 N N . ASP A 1 171 ? -0.162 -8.115 -35.310 1.00 41.09 171 ASP A N 1
ATOM 1434 C CA . ASP A 1 171 ? 0.478 -9.036 -34.337 1.00 41.09 171 ASP A CA 1
ATOM 1435 C C . ASP A 1 171 ? 1.931 -8.693 -33.937 1.00 41.09 171 ASP A C 1
ATOM 1437 O O . ASP A 1 171 ? 2.899 -9.248 -34.464 1.00 41.09 171 ASP A O 1
ATOM 1441 N N . LEU A 1 172 ? 2.085 -7.789 -32.958 1.00 52.09 172 LEU A N 1
ATOM 1442 C CA . LEU A 1 172 ? 3.372 -7.218 -32.528 1.00 52.09 172 LEU A CA 1
ATOM 1443 C C . LEU A 1 172 ? 4.167 -8.166 -31.620 1.00 52.09 172 LEU A C 1
ATOM 1445 O O . LEU A 1 172 ? 4.823 -7.741 -30.676 1.00 52.09 172 LEU A O 1
ATOM 1449 N N . THR A 1 173 ? 4.140 -9.466 -31.909 1.00 57.28 173 THR A N 1
ATOM 1450 C CA . THR A 1 173 ? 4.871 -10.484 -31.135 1.00 57.28 173 THR A CA 1
ATOM 1451 C C . THR A 1 173 ? 6.362 -10.157 -31.000 1.00 57.28 173 THR A C 1
ATOM 1453 O O . THR A 1 173 ? 6.976 -10.487 -29.990 1.00 57.28 173 THR A O 1
ATOM 1456 N N . THR A 1 174 ? 6.946 -9.463 -31.982 1.00 56.81 174 THR A N 1
ATOM 1457 C CA . THR A 1 174 ? 8.305 -8.910 -31.936 1.00 56.81 174 THR A CA 1
ATOM 1458 C C . THR A 1 174 ? 8.316 -7.488 -32.492 1.00 56.81 174 THR A C 1
ATOM 1460 O O . THR A 1 174 ? 7.738 -7.239 -33.549 1.00 56.81 174 THR A O 1
ATOM 1463 N N . ILE A 1 175 ? 9.023 -6.570 -31.827 1.00 58.50 175 ILE A N 1
ATOM 1464 C CA . ILE A 1 175 ? 9.303 -5.223 -32.352 1.00 58.50 175 ILE A CA 1
ATOM 1465 C C . ILE A 1 175 ? 10.766 -5.141 -32.811 1.00 58.50 175 ILE A C 1
ATOM 1467 O O . ILE A 1 175 ? 11.684 -5.358 -32.014 1.00 58.50 175 ILE A O 1
ATOM 1471 N N . SER A 1 176 ? 10.986 -4.799 -34.086 1.00 57.78 176 SER A N 1
ATOM 1472 C CA . SER A 1 176 ? 12.328 -4.668 -34.684 1.00 57.78 176 SER A CA 1
ATOM 1473 C C . SER A 1 176 ? 12.622 -3.361 -35.426 1.00 57.78 176 SER A C 1
ATOM 1475 O O . SER A 1 176 ? 13.795 -3.031 -35.570 1.00 57.78 176 SER A O 1
ATOM 1477 N N . HIS A 1 177 ? 11.611 -2.589 -35.846 1.00 54.31 177 HIS A N 1
ATOM 1478 C CA . HIS A 1 177 ? 11.796 -1.293 -36.520 1.00 54.31 177 HIS A CA 1
ATOM 1479 C C . HIS A 1 177 ? 10.701 -0.299 -36.097 1.00 54.31 177 HIS A C 1
ATOM 1481 O O . HIS A 1 177 ? 9.526 -0.656 -36.111 1.00 54.31 177 HIS A O 1
ATOM 1487 N N . LEU A 1 178 ? 11.081 0.932 -35.723 1.00 55.94 178 LEU A N 1
ATOM 1488 C CA . LEU A 1 178 ? 10.180 2.010 -35.273 1.00 55.94 178 LEU A CA 1
ATOM 1489 C C . LEU A 1 178 ? 10.681 3.409 -35.721 1.00 55.94 178 LEU A C 1
ATOM 1491 O O . LEU A 1 178 ? 10.797 4.329 -34.914 1.00 55.94 178 LEU A O 1
ATOM 1495 N N . GLU A 1 179 ? 11.043 3.578 -36.994 1.00 48.94 179 GLU A N 1
ATOM 1496 C CA . GLU A 1 179 ? 11.753 4.788 -37.459 1.00 48.94 179 GLU A CA 1
ATOM 1497 C C . GLU A 1 179 ? 10.861 6.048 -37.524 1.00 48.94 179 GLU A C 1
ATOM 1499 O O . GLU A 1 179 ? 11.247 7.104 -37.010 1.00 48.94 179 GLU A O 1
ATOM 1504 N N . ASP A 1 180 ? 9.639 5.929 -38.058 1.00 47.66 180 ASP A N 1
ATOM 1505 C CA . ASP A 1 180 ? 8.727 7.061 -38.323 1.00 47.66 180 ASP A CA 1
ATOM 1506 C C . ASP A 1 180 ? 8.130 7.731 -37.067 1.00 47.66 180 ASP A C 1
ATOM 1508 O O . ASP A 1 180 ? 7.440 8.746 -37.167 1.00 47.66 180 ASP A O 1
ATOM 1512 N N . VAL A 1 181 ? 8.373 7.176 -35.875 1.00 49.88 181 VAL A N 1
ATOM 1513 C CA . VAL A 1 181 ? 7.663 7.552 -34.634 1.00 49.88 181 VAL A CA 1
ATOM 1514 C C . VAL A 1 181 ? 8.588 8.106 -33.541 1.00 49.88 181 VAL A C 1
ATOM 1516 O O . VAL A 1 181 ? 8.140 8.452 -32.452 1.00 49.88 181 VAL A O 1
ATOM 1519 N N . SER A 1 182 ? 9.876 8.271 -33.848 1.00 55.38 182 SER A N 1
ATOM 1520 C CA . SER A 1 182 ? 10.939 8.758 -32.945 1.00 55.38 182 SER A CA 1
ATOM 1521 C C . SER A 1 182 ? 10.717 10.161 -32.341 1.00 55.38 182 SER A C 1
ATOM 1523 O O . SER A 1 182 ? 11.370 10.532 -31.364 1.00 55.38 182 SER A O 1
ATOM 1525 N N . LEU A 1 183 ? 9.777 10.945 -32.883 1.00 58.31 183 LEU A N 1
ATOM 1526 C CA . LEU A 1 183 ? 9.399 12.274 -32.383 1.00 58.31 183 LEU A CA 1
ATOM 1527 C C . LEU A 1 183 ? 8.241 12.272 -31.363 1.00 58.31 183 LEU A C 1
ATOM 1529 O O . LEU A 1 183 ? 7.862 13.352 -30.905 1.00 58.31 183 LEU A O 1
ATOM 1533 N N . CYS A 1 184 ? 7.658 11.117 -31.023 1.00 55.69 184 CYS A N 1
ATOM 1534 C CA . CYS A 1 184 ? 6.561 11.049 -30.051 1.00 55.69 184 CYS A CA 1
ATOM 1535 C C . CYS A 1 184 ? 7.013 11.408 -28.621 1.00 55.69 184 CYS A C 1
ATOM 1537 O O . CYS A 1 184 ? 8.142 11.130 -28.212 1.00 55.69 184 CYS A O 1
ATOM 1539 N N . ASP A 1 185 ? 6.118 12.027 -27.843 1.00 64.44 185 ASP A N 1
ATOM 1540 C CA . ASP A 1 185 ? 6.290 12.223 -26.399 1.00 64.44 185 ASP A CA 1
ATOM 1541 C C . ASP A 1 185 ? 5.716 11.052 -25.590 1.00 64.44 185 ASP A C 1
ATOM 1543 O O . ASP A 1 185 ? 6.116 10.845 -24.439 1.00 64.44 185 ASP A O 1
ATOM 1547 N N . LYS A 1 186 ? 4.829 10.245 -26.184 1.00 72.62 186 LYS A N 1
ATOM 1548 C CA . LYS A 1 186 ? 4.285 9.029 -25.579 1.00 72.62 186 LYS A CA 1
ATOM 1549 C C . LYS A 1 186 ? 4.240 7.884 -26.581 1.00 72.62 186 LYS A C 1
ATOM 1551 O O . LYS A 1 186 ? 3.897 8.067 -27.744 1.00 72.62 186 LYS A O 1
ATOM 1556 N N . LEU A 1 187 ? 4.545 6.689 -26.090 1.00 73.88 187 LEU A N 1
ATOM 1557 C CA . LEU A 1 187 ? 4.440 5.445 -26.836 1.00 73.88 187 LEU A CA 1
ATOM 1558 C C . LEU A 1 187 ? 3.710 4.427 -25.965 1.00 73.88 187 LEU A C 1
ATOM 1560 O O . LEU A 1 187 ? 4.235 3.988 -24.937 1.00 73.88 187 LEU A O 1
ATOM 1564 N N . ASP A 1 188 ? 2.489 4.081 -26.370 1.00 73.69 188 ASP A N 1
ATOM 1565 C CA . ASP A 1 188 ? 1.677 3.073 -25.698 1.00 73.69 188 ASP A CA 1
ATOM 1566 C C . ASP A 1 188 ? 1.582 1.801 -26.544 1.00 73.69 188 ASP A C 1
ATOM 1568 O O . ASP A 1 188 ? 1.060 1.787 -27.657 1.00 73.69 188 ASP A O 1
ATOM 1572 N N . LEU A 1 189 ? 2.138 0.729 -25.991 1.00 74.56 189 LEU A N 1
ATOM 1573 C CA . LEU A 1 189 ? 2.201 -0.612 -26.554 1.00 74.56 189 LEU A CA 1
ATOM 1574 C C . LEU A 1 189 ? 1.543 -1.625 -25.597 1.00 74.56 189 LEU A C 1
ATOM 1576 O O . LEU A 1 189 ? 1.818 -2.827 -25.659 1.00 74.56 189 LEU A O 1
ATOM 1580 N N . LYS A 1 190 ? 0.673 -1.164 -24.693 1.00 77.38 190 LYS A N 1
ATOM 1581 C CA . LYS A 1 190 ? -0.063 -2.008 -23.747 1.00 77.38 190 LYS A CA 1
ATOM 1582 C C . LYS A 1 190 ? -0.935 -3.042 -24.468 1.00 77.38 190 LYS A C 1
ATOM 1584 O O . LYS A 1 190 ? -1.630 -2.709 -25.425 1.00 77.38 190 LYS A O 1
ATOM 1589 N N . LYS A 1 191 ? -0.955 -4.291 -23.981 1.00 74.75 191 LYS A N 1
ATOM 1590 C CA . LYS A 1 191 ? -1.791 -5.401 -24.517 1.00 74.75 191 LYS A CA 1
ATOM 1591 C C . LYS A 1 191 ? -1.524 -5.810 -25.969 1.00 74.75 191 LYS A C 1
ATOM 1593 O O . LYS A 1 191 ? -2.364 -6.469 -26.582 1.00 74.75 191 LYS A O 1
ATOM 1598 N N . THR A 1 192 ? -0.357 -5.490 -26.517 1.00 70.00 192 THR A N 1
ATOM 1599 C CA . THR A 1 192 ? -0.023 -5.759 -27.927 1.00 70.00 192 THR A CA 1
ATOM 1600 C C . THR A 1 192 ? 0.561 -7.154 -28.194 1.00 70.00 192 THR A C 1
ATOM 1602 O O . THR A 1 192 ? 0.898 -7.467 -29.333 1.00 70.00 192 THR A O 1
ATOM 1605 N N . GLN A 1 193 ? 0.600 -8.024 -27.175 1.00 76.12 193 GLN A N 1
ATOM 1606 C CA . GLN A 1 193 ? 1.106 -9.406 -27.234 1.00 76.12 193 GLN A CA 1
ATOM 1607 C C . GLN A 1 193 ? 2.625 -9.512 -27.498 1.00 76.12 193 GLN A C 1
ATOM 1609 O O . GLN A 1 193 ? 3.099 -10.552 -27.959 1.00 76.12 193 GLN A O 1
ATOM 1614 N N . ILE A 1 194 ? 3.405 -8.467 -27.192 1.00 81.50 194 ILE A N 1
ATOM 1615 C CA . ILE A 1 194 ? 4.859 -8.467 -27.421 1.00 81.50 194 ILE A CA 1
ATOM 1616 C C . ILE A 1 194 ? 5.534 -9.522 -26.538 1.00 81.50 194 ILE A C 1
ATOM 1618 O O . ILE A 1 194 ? 5.357 -9.518 -25.320 1.00 81.50 194 ILE A O 1
ATOM 1622 N N . THR A 1 195 ? 6.350 -10.391 -27.139 1.00 81.00 195 THR A N 1
ATOM 1623 C CA . THR A 1 195 ? 7.203 -11.356 -26.423 1.00 81.00 195 THR A CA 1
ATOM 1624 C C . THR A 1 195 ? 8.664 -10.911 -26.374 1.00 81.00 195 THR A C 1
ATOM 1626 O O . THR A 1 195 ? 9.377 -11.251 -25.432 1.00 81.00 195 THR A O 1
ATOM 1629 N N . SER A 1 196 ? 9.114 -10.125 -27.360 1.00 81.44 196 SER A N 1
ATOM 1630 C CA . SER A 1 196 ? 10.481 -9.603 -27.433 1.00 81.44 196 SER A CA 1
ATOM 1631 C C . SER A 1 196 ? 10.560 -8.236 -28.120 1.00 81.44 196 SER A C 1
ATOM 1633 O O . SER A 1 196 ? 9.768 -7.904 -29.006 1.00 81.44 196 SER A O 1
ATOM 1635 N N . ILE A 1 197 ? 11.542 -7.435 -27.707 1.00 83.44 197 ILE A N 1
ATOM 1636 C CA . ILE A 1 197 ? 11.838 -6.122 -28.283 1.00 83.44 197 ILE A CA 1
ATOM 1637 C C . ILE A 1 197 ? 13.319 -6.096 -28.647 1.00 83.44 197 ILE A C 1
ATOM 1639 O O . ILE A 1 197 ? 14.164 -6.538 -27.870 1.00 83.44 197 ILE A O 1
ATOM 1643 N N . SER A 1 198 ? 13.633 -5.589 -29.836 1.00 80.19 198 SER A N 1
ATOM 1644 C CA . SER A 1 198 ? 15.016 -5.478 -30.297 1.00 80.19 198 SER A CA 1
ATOM 1645 C C . SER A 1 198 ? 15.799 -4.450 -29.475 1.00 80.19 198 SER A C 1
ATOM 1647 O O . SER A 1 198 ? 15.282 -3.388 -29.125 1.00 80.19 198 SER A O 1
ATOM 1649 N N . LYS A 1 199 ? 17.068 -4.758 -29.192 1.00 85.06 199 LYS A N 1
ATOM 1650 C CA . LYS A 1 199 ? 18.000 -3.848 -28.512 1.00 85.06 199 LYS A CA 1
ATOM 1651 C C . LYS A 1 199 ? 18.073 -2.484 -29.203 1.00 85.06 199 LYS A C 1
ATOM 1653 O O . LYS A 1 199 ? 17.966 -2.409 -30.426 1.00 85.06 199 LYS A O 1
ATOM 1658 N N . GLU A 1 200 ? 18.296 -1.427 -28.424 1.00 84.69 200 GLU A N 1
ATOM 1659 C CA . GLU A 1 200 ? 18.477 -0.048 -28.908 1.00 84.69 200 GLU A CA 1
ATOM 1660 C C . GLU A 1 200 ? 17.334 0.494 -29.801 1.00 84.69 200 GLU A C 1
ATOM 1662 O O . GLU A 1 200 ? 17.495 1.552 -30.410 1.00 84.69 200 GLU A O 1
ATOM 1667 N N . ILE A 1 201 ? 16.160 -0.157 -29.866 1.00 80.12 201 ILE A N 1
ATOM 1668 C CA . ILE A 1 201 ? 15.038 0.291 -30.715 1.00 80.12 201 ILE A CA 1
ATOM 1669 C C . ILE A 1 201 ? 14.556 1.704 -30.353 1.00 80.12 201 ILE A C 1
ATOM 1671 O O . ILE A 1 201 ? 14.097 2.451 -31.215 1.00 80.12 201 ILE A O 1
ATOM 1675 N N . PHE A 1 202 ? 14.713 2.088 -29.083 1.00 82.81 202 PHE A N 1
ATOM 1676 C CA . PHE A 1 202 ? 14.339 3.397 -28.560 1.00 82.81 202 PHE A CA 1
ATOM 1677 C C . PHE A 1 202 ? 15.482 4.433 -28.599 1.00 82.81 202 PHE A C 1
ATOM 1679 O O . PHE A 1 202 ? 15.292 5.566 -28.166 1.00 82.81 202 PHE A O 1
ATOM 1686 N N . SER A 1 203 ? 16.643 4.105 -29.181 1.00 85.19 203 SER A N 1
ATOM 1687 C CA . SER A 1 203 ? 17.835 4.980 -29.219 1.00 85.19 203 SER A CA 1
ATOM 1688 C C . SER A 1 203 ? 17.594 6.378 -29.800 1.00 85.19 203 SER A C 1
ATOM 1690 O O . SER A 1 203 ? 18.199 7.346 -29.344 1.00 85.19 203 SER A O 1
ATOM 1692 N N . ASN A 1 204 ? 16.679 6.503 -30.764 1.00 77.94 204 ASN A N 1
ATOM 1693 C CA . ASN A 1 204 ? 16.332 7.777 -31.401 1.00 77.94 204 ASN A CA 1
ATOM 1694 C C . ASN A 1 204 ? 15.147 8.512 -30.736 1.00 77.94 204 ASN A C 1
ATOM 1696 O O . ASN A 1 204 ? 14.794 9.610 -31.162 1.00 77.94 204 ASN A O 1
ATOM 1700 N N . PHE A 1 205 ? 14.536 7.950 -29.687 1.00 78.88 205 PHE A N 1
ATOM 1701 C CA . PHE A 1 205 ? 13.310 8.452 -29.047 1.00 78.88 205 PHE A CA 1
ATOM 1702 C C . PHE A 1 205 ? 13.593 9.508 -27.968 1.00 78.88 205 PHE A C 1
ATOM 1704 O O . PHE A 1 205 ? 13.033 9.496 -26.873 1.00 78.88 205 PHE A O 1
ATOM 1711 N N . SER A 1 206 ? 14.470 10.461 -28.273 1.00 82.38 206 SER A N 1
ATOM 1712 C CA . SER A 1 206 ? 14.941 11.456 -27.300 1.00 82.38 206 SER A CA 1
ATOM 1713 C C . SER A 1 206 ? 13.842 12.391 -26.771 1.00 82.38 206 SER A C 1
ATOM 1715 O O . SER A 1 206 ? 14.028 12.998 -25.720 1.00 82.38 206 SER A O 1
ATOM 1717 N N . ASN A 1 207 ? 12.690 12.494 -27.445 1.00 76.75 207 ASN A N 1
ATOM 1718 C CA . ASN A 1 207 ? 11.533 13.283 -26.999 1.00 76.75 207 ASN A CA 1
ATOM 1719 C C . ASN A 1 207 ? 10.546 12.506 -26.108 1.00 76.75 207 ASN A C 1
ATOM 1721 O O . ASN A 1 207 ? 9.611 13.108 -25.573 1.00 76.75 207 ASN A O 1
ATOM 1725 N N . LEU A 1 208 ? 10.735 11.194 -25.936 1.00 79.38 208 LEU A N 1
ATOM 1726 C CA . LEU A 1 208 ? 9.781 10.326 -25.256 1.00 79.38 208 LEU A CA 1
ATOM 1727 C C . LEU A 1 208 ? 9.767 10.590 -23.744 1.00 79.38 208 LEU A C 1
ATOM 1729 O O . LEU A 1 208 ? 10.786 10.502 -23.067 1.00 79.38 208 LEU A O 1
ATOM 1733 N N . HIS A 1 209 ? 8.583 10.887 -23.215 1.00 82.19 209 HIS A N 1
ATOM 1734 C CA . HIS A 1 209 ? 8.306 11.152 -21.803 1.00 82.19 209 HIS A CA 1
ATOM 1735 C C . HIS A 1 209 ? 7.542 10.007 -21.124 1.00 82.19 209 HIS A C 1
ATOM 1737 O O . HIS A 1 209 ? 7.610 9.865 -19.900 1.00 82.19 209 HIS A O 1
ATOM 1743 N N . THR A 1 210 ? 6.797 9.196 -21.878 1.00 82.81 210 THR A N 1
ATOM 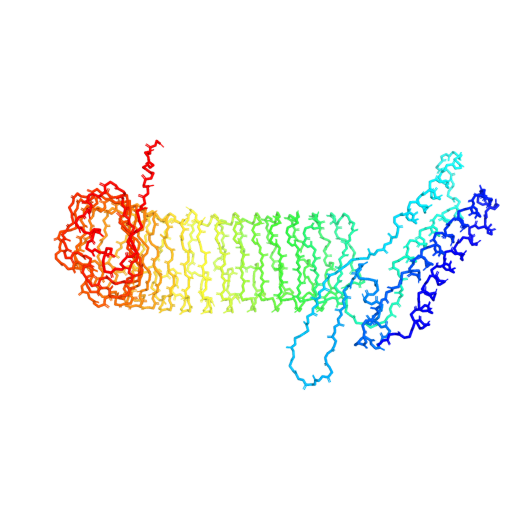1744 C CA . THR A 1 210 ? 6.039 8.049 -21.354 1.00 82.81 210 THR A CA 1
ATOM 1745 C C . THR A 1 210 ? 6.170 6.844 -22.273 1.00 82.81 210 THR A C 1
ATOM 1747 O O . THR A 1 210 ? 5.818 6.925 -23.446 1.00 82.81 210 THR A O 1
ATOM 1750 N N . LEU A 1 211 ? 6.622 5.720 -21.720 1.00 87.81 211 LEU A N 1
ATOM 1751 C CA . LEU A 1 211 ? 6.694 4.432 -22.402 1.00 87.81 211 LEU A CA 1
ATOM 1752 C C . LEU A 1 211 ? 5.850 3.419 -21.629 1.00 87.81 211 LEU A C 1
ATOM 1754 O O . LEU A 1 211 ? 6.118 3.135 -20.459 1.00 87.81 211 LEU A O 1
ATOM 1758 N N . ASN A 1 212 ? 4.821 2.886 -22.281 1.00 82.44 212 ASN A N 1
ATOM 1759 C CA . ASN A 1 212 ? 3.925 1.896 -21.703 1.00 82.44 212 ASN A CA 1
ATOM 1760 C C . ASN A 1 212 ? 4.058 0.566 -22.455 1.00 82.44 212 ASN A C 1
ATOM 1762 O O . ASN A 1 212 ? 3.621 0.434 -23.593 1.00 82.44 212 ASN A O 1
ATOM 1766 N N . LEU A 1 213 ? 4.669 -0.415 -21.798 1.00 87.69 213 LEU A N 1
ATOM 1767 C CA . LEU A 1 213 ? 4.912 -1.777 -22.282 1.00 87.69 213 LEU A CA 1
ATOM 1768 C C . LEU A 1 213 ? 4.101 -2.816 -21.477 1.00 87.69 213 LEU A C 1
ATOM 1770 O O . LEU A 1 213 ? 4.388 -4.013 -21.528 1.00 87.69 213 LEU A O 1
ATOM 1774 N N . SER A 1 214 ? 3.094 -2.368 -20.722 1.00 84.56 214 SER A N 1
ATOM 1775 C CA . SER A 1 214 ? 2.344 -3.198 -19.771 1.00 84.56 214 SER A CA 1
ATOM 1776 C C . SER A 1 214 ? 1.416 -4.247 -20.393 1.00 84.56 214 SER A C 1
ATOM 1778 O O . SER A 1 214 ? 0.959 -4.110 -21.527 1.00 84.56 214 SER A O 1
ATOM 1780 N N . GLU A 1 215 ? 1.070 -5.275 -19.615 1.00 85.00 215 GLU A N 1
ATOM 1781 C CA . GLU A 1 215 ? 0.157 -6.357 -20.022 1.00 85.00 215 GLU A CA 1
ATOM 1782 C C . GLU A 1 215 ? 0.598 -7.024 -21.347 1.00 85.00 215 GLU A C 1
ATOM 1784 O O . GLU A 1 215 ? -0.200 -7.226 -22.264 1.00 85.00 215 GLU A O 1
ATOM 1789 N N . ASN A 1 216 ? 1.894 -7.339 -21.442 1.00 83.56 216 ASN A N 1
ATOM 1790 C CA . ASN A 1 216 ? 2.543 -8.052 -22.548 1.00 83.56 216 ASN A CA 1
ATOM 1791 C C . ASN A 1 216 ? 3.211 -9.346 -22.026 1.00 83.56 216 ASN A C 1
ATOM 1793 O O . ASN A 1 216 ? 2.944 -9.806 -20.917 1.00 83.56 216 ASN A O 1
ATOM 1797 N N . PHE A 1 217 ? 4.062 -9.980 -22.836 1.00 88.62 217 PHE A N 1
ATOM 1798 C CA . PHE A 1 217 ? 4.705 -11.260 -22.526 1.00 88.62 217 PHE A CA 1
ATOM 1799 C C . PHE A 1 217 ? 6.236 -11.166 -22.490 1.00 88.62 217 PHE A C 1
ATOM 1801 O O . PHE A 1 217 ? 6.912 -12.177 -22.680 1.00 88.62 217 PHE A O 1
ATOM 1808 N N . LEU A 1 218 ? 6.788 -9.979 -22.221 1.00 94.25 218 LEU A N 1
ATOM 1809 C CA . LEU A 1 218 ? 8.234 -9.755 -22.134 1.00 94.25 218 LEU A CA 1
ATOM 1810 C C . LEU A 1 218 ? 8.839 -10.614 -21.017 1.00 94.25 218 LEU A C 1
ATOM 1812 O O . LEU A 1 218 ? 8.361 -10.575 -19.885 1.00 94.25 218 LEU A O 1
ATOM 1816 N N . THR A 1 219 ? 9.885 -11.380 -21.323 1.00 92.94 219 THR A N 1
ATOM 1817 C CA . THR A 1 219 ? 10.584 -12.262 -20.362 1.00 92.94 219 THR A CA 1
ATOM 1818 C C . THR A 1 219 ? 11.965 -11.748 -19.954 1.00 92.94 219 THR A C 1
ATOM 1820 O O . THR A 1 219 ? 12.430 -12.041 -18.849 1.00 92.94 219 THR A O 1
ATOM 1823 N N . ILE A 1 220 ? 12.607 -10.998 -20.853 1.00 92.06 220 ILE A N 1
ATOM 1824 C CA . ILE A 1 220 ? 13.954 -10.426 -20.750 1.00 92.06 220 ILE A CA 1
ATOM 1825 C C . ILE A 1 220 ? 13.924 -9.056 -21.443 1.00 92.06 220 ILE A C 1
ATOM 1827 O O . ILE A 1 220 ? 13.236 -8.892 -22.454 1.00 92.06 220 ILE A O 1
ATOM 1831 N N . LEU A 1 221 ? 14.676 -8.089 -20.919 1.00 95.12 221 LEU A N 1
ATOM 1832 C CA . LEU A 1 221 ? 14.941 -6.797 -21.554 1.00 95.12 221 LEU A CA 1
ATOM 1833 C C . LEU A 1 221 ? 16.447 -6.719 -21.832 1.00 95.12 221 LEU A C 1
ATOM 1835 O O . LEU A 1 221 ? 17.231 -6.999 -20.934 1.00 95.12 221 LEU A O 1
ATOM 1839 N N . ASP A 1 222 ? 16.863 -6.357 -23.049 1.00 93.06 222 ASP A N 1
ATOM 1840 C CA . ASP A 1 222 ? 18.285 -6.083 -23.325 1.00 93.06 222 ASP A CA 1
ATOM 1841 C C . ASP A 1 222 ? 18.729 -4.867 -22.500 1.00 93.06 222 ASP A C 1
ATOM 1843 O O . ASP A 1 222 ? 18.029 -3.853 -22.501 1.00 93.06 222 ASP A O 1
ATOM 1847 N N . LYS A 1 223 ? 19.893 -4.920 -21.844 1.00 92.31 223 LYS A N 1
ATOM 1848 C CA . LYS A 1 223 ? 20.427 -3.785 -21.067 1.00 92.31 223 LYS A CA 1
ATOM 1849 C C . LYS A 1 223 ? 20.490 -2.440 -21.807 1.00 92.31 223 LYS A C 1
ATOM 1851 O O . LYS A 1 223 ? 20.456 -1.396 -21.172 1.00 92.31 223 LYS A O 1
ATOM 1856 N N . ASN A 1 224 ? 20.561 -2.433 -23.142 1.00 91.62 224 ASN A N 1
ATOM 1857 C CA . ASN A 1 224 ? 20.561 -1.217 -23.966 1.00 91.62 224 ASN A CA 1
ATOM 1858 C C . ASN A 1 224 ? 19.169 -0.871 -24.528 1.00 91.62 224 ASN A C 1
ATOM 1860 O O . ASN A 1 224 ? 19.064 -0.029 -25.421 1.00 91.62 224 ASN A O 1
ATOM 1864 N N . LEU A 1 225 ? 18.095 -1.528 -24.081 1.00 93.12 225 LEU A N 1
ATOM 1865 C CA . LEU A 1 225 ? 16.742 -1.320 -24.603 1.00 93.12 225 LEU A CA 1
ATOM 1866 C C . LEU A 1 225 ? 16.292 0.139 -24.457 1.00 93.12 225 LEU A C 1
ATOM 1868 O O . LEU A 1 225 ? 15.771 0.716 -25.409 1.00 93.12 225 LEU A O 1
ATOM 1872 N N . PHE A 1 226 ? 16.528 0.732 -23.286 1.00 95.00 226 PHE A N 1
ATOM 1873 C CA . PHE A 1 226 ? 16.110 2.095 -22.941 1.00 95.00 226 PHE A CA 1
ATOM 1874 C C . PHE A 1 226 ? 17.175 3.166 -23.223 1.00 95.00 226 PHE A C 1
ATOM 1876 O O . PHE A 1 226 ? 17.013 4.324 -22.838 1.00 95.00 226 PHE A O 1
ATOM 1883 N N . LYS A 1 227 ? 18.260 2.795 -23.908 1.00 92.31 227 LYS A N 1
ATOM 1884 C CA . LYS A 1 227 ? 19.329 3.712 -24.305 1.00 92.31 227 LYS A CA 1
ATOM 1885 C C . LYS A 1 227 ? 18.765 4.893 -25.102 1.00 92.31 227 LYS A C 1
ATOM 1887 O O . LYS A 1 227 ? 17.889 4.705 -25.941 1.00 92.31 227 LYS A O 1
ATOM 1892 N N . GLY A 1 228 ? 19.253 6.104 -24.845 1.00 89.50 228 GLY A N 1
ATOM 1893 C CA . GLY A 1 228 ? 18.807 7.346 -25.488 1.00 89.50 228 GLY A CA 1
ATOM 1894 C C . GLY A 1 228 ? 17.528 7.984 -24.921 1.00 89.50 228 GLY A C 1
ATOM 1895 O O . GLY A 1 228 ? 17.253 9.146 -25.236 1.00 89.50 228 GLY A O 1
ATOM 1896 N N . LEU A 1 229 ? 16.778 7.307 -24.038 1.00 93.12 229 LEU A N 1
ATOM 1897 C CA . LEU A 1 229 ? 15.504 7.783 -23.462 1.00 93.12 229 LEU A CA 1
ATOM 1898 C C . LEU A 1 229 ? 15.664 8.837 -22.343 1.00 93.12 229 LEU A C 1
ATOM 1900 O O . LEU A 1 229 ? 14.951 8.851 -21.340 1.00 93.12 229 LEU A O 1
ATOM 1904 N N . THR A 1 230 ? 16.566 9.793 -22.555 1.00 92.75 230 THR A N 1
ATOM 1905 C CA . THR A 1 230 ? 17.018 10.792 -21.569 1.00 92.75 230 THR A CA 1
ATOM 1906 C C . THR A 1 230 ? 15.930 11.725 -21.015 1.00 92.75 230 THR A C 1
ATOM 1908 O O . THR A 1 230 ? 16.142 12.362 -19.980 1.00 92.75 230 THR A O 1
ATOM 1911 N N . ASN A 1 231 ? 14.765 11.816 -21.669 1.00 88.50 231 ASN A N 1
ATOM 1912 C CA . ASN A 1 231 ? 13.609 12.614 -21.235 1.00 88.50 231 ASN A CA 1
ATOM 1913 C C . ASN A 1 231 ? 12.455 11.798 -20.631 1.00 88.50 231 ASN A C 1
ATOM 1915 O O . ASN A 1 231 ? 11.447 12.389 -20.227 1.00 88.50 231 ASN A O 1
ATOM 1919 N N . LEU A 1 232 ? 12.598 10.475 -20.522 1.00 93.88 232 LEU A N 1
ATOM 1920 C CA . LEU A 1 232 ? 11.542 9.602 -20.025 1.00 93.88 232 LEU A CA 1
ATOM 1921 C C . LEU A 1 232 ? 11.233 9.902 -18.556 1.00 93.88 232 LEU A C 1
ATOM 1923 O O . LEU A 1 232 ? 12.133 9.954 -17.721 1.00 93.88 232 LEU A O 1
ATOM 1927 N N . LYS A 1 233 ? 9.947 10.082 -18.243 1.00 89.38 233 LYS A N 1
ATOM 1928 C CA . LYS A 1 233 ? 9.436 10.340 -16.885 1.00 89.38 233 LYS A CA 1
ATOM 1929 C C . LYS A 1 233 ? 8.623 9.176 -16.334 1.00 89.38 233 LYS A C 1
ATOM 1931 O O . LYS A 1 233 ? 8.568 8.998 -15.121 1.00 89.38 233 LYS A O 1
ATOM 1936 N N . ILE A 1 234 ? 7.986 8.402 -17.208 1.00 90.06 234 ILE A N 1
ATOM 1937 C CA . ILE A 1 234 ? 7.096 7.299 -16.844 1.00 90.06 234 ILE A CA 1
ATOM 1938 C C . ILE A 1 234 ? 7.475 6.074 -17.677 1.00 90.06 234 ILE A C 1
ATOM 1940 O O . ILE A 1 234 ? 7.398 6.120 -18.906 1.00 90.06 234 ILE A O 1
ATOM 1944 N N . LEU A 1 235 ? 7.839 4.984 -17.001 1.00 97.94 235 LEU A N 1
ATOM 1945 C CA . LEU A 1 235 ? 8.063 3.671 -17.600 1.00 97.94 235 LEU A CA 1
ATOM 1946 C C . LEU A 1 235 ? 7.143 2.652 -16.923 1.00 97.94 235 LEU A C 1
ATOM 1948 O O . LEU A 1 235 ? 7.264 2.397 -15.723 1.00 97.94 235 LEU A O 1
ATOM 1952 N N . ASN A 1 236 ? 6.221 2.077 -17.696 1.00 89.94 236 ASN A N 1
ATOM 1953 C CA . ASN A 1 236 ? 5.324 1.030 -17.215 1.00 89.94 236 ASN A CA 1
ATOM 1954 C C . ASN A 1 236 ? 5.634 -0.314 -17.888 1.00 89.94 236 ASN A C 1
ATOM 1956 O O . ASN A 1 236 ? 5.488 -0.455 -19.101 1.00 89.94 236 ASN A O 1
ATOM 1960 N N . LEU A 1 237 ? 6.038 -1.292 -17.080 1.00 97.81 237 LEU A N 1
ATOM 1961 C CA . LEU A 1 237 ? 6.387 -2.667 -17.441 1.00 97.81 237 LEU A CA 1
ATOM 1962 C C . LEU A 1 237 ? 5.507 -3.691 -16.693 1.00 97.81 237 LEU A C 1
ATOM 1964 O O . LEU A 1 237 ? 5.808 -4.887 -16.707 1.00 97.81 237 LEU A O 1
ATOM 1968 N N . GLU A 1 238 ? 4.427 -3.249 -16.038 1.00 94.12 238 GLU A N 1
ATOM 1969 C CA . GLU A 1 238 ? 3.566 -4.127 -15.236 1.00 94.12 238 GLU A CA 1
ATOM 1970 C C . GLU A 1 238 ? 2.930 -5.266 -16.048 1.00 94.12 238 GLU A C 1
ATOM 1972 O O . GLU A 1 238 ? 2.705 -5.128 -17.253 1.00 94.12 238 GLU A O 1
ATOM 1977 N N . TYR A 1 239 ? 2.571 -6.367 -15.381 1.00 92.25 239 TYR A N 1
ATOM 1978 C CA . TYR A 1 239 ? 1.934 -7.534 -16.004 1.00 92.25 239 TYR A CA 1
ATOM 1979 C C . TYR A 1 239 ? 2.726 -8.044 -17.220 1.00 92.25 239 TYR A C 1
ATOM 1981 O O . TYR A 1 239 ? 2.209 -8.142 -18.333 1.00 92.25 239 TYR A O 1
ATOM 1989 N N . ASN A 1 240 ? 4.000 -8.355 -16.991 1.00 93.50 240 ASN A N 1
ATOM 1990 C CA . ASN A 1 240 ? 4.879 -9.040 -17.937 1.00 93.50 240 ASN A CA 1
ATOM 1991 C C . ASN A 1 240 ? 5.428 -10.329 -17.283 1.00 93.50 240 ASN A C 1
ATOM 1993 O O . ASN A 1 240 ? 4.922 -10.803 -16.267 1.00 93.50 240 ASN A O 1
ATOM 1997 N N . ASN A 1 241 ? 6.432 -10.960 -17.892 1.00 96.75 241 ASN A N 1
ATOM 1998 C CA . ASN A 1 241 ? 7.065 -12.189 -17.408 1.00 96.75 241 ASN A CA 1
ATOM 1999 C C . ASN A 1 241 ? 8.550 -11.983 -17.050 1.00 96.75 241 ASN A C 1
ATOM 2001 O O . ASN A 1 241 ? 9.319 -12.945 -17.102 1.00 96.75 241 ASN A O 1
ATOM 2005 N N . LEU A 1 242 ? 8.961 -10.752 -16.717 1.00 98.12 242 LEU A N 1
ATOM 2006 C CA . LEU A 1 242 ? 10.362 -10.405 -16.467 1.00 98.12 242 LEU A CA 1
ATOM 2007 C C . LEU A 1 242 ? 10.909 -11.186 -15.272 1.00 98.12 242 LEU A C 1
ATOM 2009 O O . LEU A 1 242 ? 10.333 -11.128 -14.190 1.00 98.12 242 LEU A O 1
ATOM 2013 N N . SER A 1 243 ? 12.005 -11.915 -15.479 1.00 95.56 243 SER A N 1
ATOM 2014 C CA . SER A 1 243 ? 12.606 -12.803 -14.464 1.00 95.56 243 SER A CA 1
ATOM 2015 C C . SER A 1 243 ? 13.803 -12.192 -13.727 1.00 95.56 243 SER A C 1
ATOM 2017 O O . SER A 1 243 ? 14.111 -12.579 -12.602 1.00 95.56 243 SER A O 1
ATOM 2019 N N . HIS A 1 244 ? 14.465 -11.225 -14.356 1.00 95.56 244 HIS A N 1
ATOM 2020 C CA . HIS A 1 244 ? 15.622 -10.493 -13.849 1.00 95.56 244 HIS A CA 1
ATOM 2021 C C . HIS A 1 244 ? 15.642 -9.087 -14.460 1.00 95.56 244 HIS A C 1
ATOM 2023 O O . HIS A 1 244 ? 14.942 -8.819 -15.442 1.00 95.56 244 HIS A O 1
ATOM 2029 N N . LEU A 1 245 ? 16.451 -8.209 -13.873 1.00 97.06 245 LEU A N 1
ATOM 2030 C CA . LEU A 1 245 ? 16.841 -6.922 -14.437 1.00 97.06 245 LEU A CA 1
ATOM 2031 C C . LEU A 1 245 ? 18.364 -6.943 -14.588 1.00 97.06 245 LEU A C 1
ATOM 2033 O O . LEU A 1 245 ? 19.057 -7.257 -13.621 1.00 97.06 245 LEU A O 1
ATOM 2037 N N . ASP A 1 246 ? 18.867 -6.623 -15.779 1.00 94.88 246 ASP A N 1
ATOM 2038 C CA . ASP A 1 246 ? 20.304 -6.442 -15.995 1.00 94.88 246 ASP A CA 1
ATOM 2039 C C . ASP A 1 246 ? 20.830 -5.245 -15.176 1.00 94.88 246 ASP A C 1
ATOM 2041 O O . ASP A 1 246 ? 20.103 -4.284 -14.886 1.00 94.88 246 ASP A O 1
ATOM 2045 N N . ASP A 1 247 ? 22.111 -5.294 -14.819 1.00 93.69 247 ASP A N 1
ATOM 2046 C CA . ASP A 1 247 ? 22.812 -4.189 -14.163 1.00 93.69 247 ASP A CA 1
ATOM 2047 C C . ASP A 1 247 ? 22.829 -2.943 -15.082 1.00 93.69 247 ASP A C 1
ATOM 2049 O O . ASP A 1 247 ? 23.017 -3.055 -16.298 1.00 93.69 247 ASP A O 1
ATOM 2053 N N . ASP A 1 248 ? 22.556 -1.763 -14.508 1.00 91.38 248 ASP A N 1
ATOM 2054 C CA . ASP A 1 248 ? 22.382 -0.465 -15.193 1.00 91.38 248 ASP A CA 1
ATOM 2055 C C . ASP A 1 248 ? 21.383 -0.451 -16.382 1.00 91.38 248 ASP A C 1
ATOM 2057 O O . ASP A 1 248 ? 21.423 0.434 -17.237 1.00 91.38 248 ASP A O 1
ATOM 2061 N N . LEU A 1 249 ? 20.403 -1.371 -16.421 1.00 96.12 249 LEU A N 1
ATOM 2062 C CA . LEU A 1 249 ? 19.320 -1.406 -17.430 1.00 96.12 249 LEU A CA 1
ATOM 2063 C C . LEU A 1 249 ? 18.582 -0.058 -17.599 1.00 96.12 249 LEU A C 1
ATOM 2065 O O . LEU A 1 249 ? 18.034 0.235 -18.665 1.00 96.12 249 LEU A O 1
ATOM 2069 N N . PHE A 1 250 ? 18.549 0.766 -16.549 1.00 96.81 250 PHE A N 1
ATOM 2070 C CA . PHE A 1 250 ? 17.908 2.083 -16.539 1.00 96.81 250 PHE A CA 1
ATOM 2071 C C . PHE A 1 250 ? 18.905 3.262 -16.565 1.00 96.81 250 PHE A C 1
ATOM 2073 O O . PHE A 1 250 ? 18.513 4.388 -16.254 1.00 96.81 250 PHE A O 1
ATOM 2080 N N . GLY A 1 251 ? 20.170 3.034 -16.942 1.00 94.81 251 GLY A N 1
ATOM 2081 C CA . GLY A 1 251 ? 21.248 4.034 -16.908 1.00 94.81 251 GLY A CA 1
ATOM 2082 C C . GLY A 1 251 ? 20.939 5.343 -17.637 1.00 94.81 251 GLY A C 1
ATOM 2083 O O . GLY A 1 251 ? 21.147 6.436 -17.109 1.00 94.81 251 GLY A O 1
ATOM 2084 N N . ASP A 1 252 ? 20.322 5.238 -18.814 1.00 94.06 252 ASP A N 1
ATOM 2085 C CA . ASP A 1 252 ? 19.951 6.374 -19.668 1.00 94.06 252 ASP A CA 1
ATOM 2086 C C . ASP A 1 252 ? 18.609 7.044 -19.288 1.00 94.06 252 ASP A C 1
ATOM 2088 O O . ASP A 1 252 ? 18.080 7.851 -20.059 1.00 94.06 252 ASP A O 1
ATOM 2092 N N . LEU A 1 253 ? 18.057 6.767 -18.094 1.00 96.50 253 LEU A N 1
ATOM 2093 C CA . LEU A 1 253 ? 16.767 7.296 -17.612 1.00 96.50 253 LEU A CA 1
ATOM 2094 C C . LEU A 1 253 ? 16.877 8.336 -16.463 1.00 96.50 253 LEU A C 1
ATOM 2096 O O . LEU A 1 253 ? 16.108 8.268 -15.498 1.00 96.50 253 LEU A O 1
ATOM 2100 N N . PRO A 1 254 ? 17.751 9.365 -16.532 1.00 94.75 254 PRO A N 1
ATOM 2101 C CA . PRO A 1 254 ? 18.021 10.269 -15.406 1.00 94.75 254 PRO A CA 1
ATOM 2102 C C . PRO A 1 254 ? 16.828 11.155 -15.006 1.00 94.75 254 PRO A C 1
ATOM 2104 O O . PRO A 1 254 ? 16.870 11.808 -13.963 1.00 94.75 254 PRO A O 1
ATOM 2107 N N . ARG A 1 255 ? 15.775 11.226 -15.834 1.00 94.94 255 ARG A N 1
ATOM 2108 C CA . ARG A 1 255 ? 14.556 12.024 -15.609 1.00 94.94 255 ARG A CA 1
ATOM 2109 C C . ARG A 1 255 ? 13.344 11.193 -15.170 1.00 94.94 255 ARG A C 1
ATOM 2111 O O . ARG A 1 255 ? 12.265 11.766 -15.009 1.00 94.94 255 ARG A O 1
ATOM 2118 N N . LEU A 1 256 ? 13.510 9.885 -14.953 1.00 97.81 256 LEU A N 1
ATOM 2119 C CA . LEU A 1 256 ? 12.409 8.994 -14.596 1.00 97.81 256 LEU A CA 1
ATOM 2120 C C . LEU A 1 256 ? 11.824 9.368 -13.230 1.00 97.81 256 LEU A C 1
ATOM 2122 O O . LEU A 1 256 ? 12.557 9.505 -12.257 1.00 97.81 256 LEU A O 1
ATOM 2126 N N . ASN A 1 257 ? 10.501 9.518 -13.160 1.00 91.88 257 ASN A N 1
ATOM 2127 C CA . ASN A 1 257 ? 9.760 9.817 -11.934 1.00 91.88 257 ASN A CA 1
ATOM 2128 C C . ASN A 1 257 ? 8.889 8.637 -11.478 1.00 91.88 257 ASN A C 1
ATOM 2130 O O . ASN A 1 257 ? 8.647 8.504 -10.280 1.00 91.88 257 ASN A O 1
ATOM 2134 N N . LEU A 1 258 ? 8.440 7.781 -12.402 1.00 96.94 258 LEU A N 1
ATOM 2135 C CA . LEU A 1 258 ? 7.647 6.585 -12.113 1.00 96.94 258 LEU A CA 1
ATOM 2136 C C . LEU A 1 258 ? 8.212 5.374 -12.860 1.00 96.94 258 LEU A C 1
ATOM 2138 O O . LEU A 1 258 ? 8.304 5.392 -14.091 1.00 96.94 258 LEU A O 1
ATOM 2142 N N . LEU A 1 259 ? 8.521 4.319 -12.104 1.00 98.62 259 LEU A N 1
ATOM 2143 C CA . LEU A 1 259 ? 8.854 2.990 -12.609 1.00 98.62 259 LEU A CA 1
ATOM 2144 C C . LEU A 1 259 ? 7.879 1.968 -12.017 1.00 98.62 259 LEU A C 1
ATOM 2146 O O . LEU A 1 259 ? 7.816 1.796 -10.799 1.00 98.62 259 LEU A O 1
ATOM 2150 N N . ASN A 1 260 ? 7.125 1.293 -12.884 1.00 95.94 260 ASN A N 1
ATOM 2151 C CA . ASN A 1 260 ? 6.191 0.241 -12.491 1.00 95.94 260 ASN A CA 1
ATOM 2152 C C . ASN A 1 260 ? 6.614 -1.108 -13.097 1.00 95.94 260 ASN A C 1
ATOM 2154 O O . ASN A 1 260 ? 6.615 -1.279 -14.315 1.00 95.94 260 ASN A O 1
ATOM 2158 N N . LEU A 1 261 ? 6.965 -2.047 -12.221 1.00 98.69 261 LEU A N 1
ATOM 2159 C CA . LEU A 1 261 ? 7.382 -3.431 -12.467 1.00 98.69 261 LEU A CA 1
ATOM 2160 C C . LEU A 1 261 ? 6.404 -4.438 -11.817 1.00 98.69 261 LEU A C 1
ATOM 2162 O O . LEU A 1 261 ? 6.712 -5.630 -11.720 1.00 98.69 261 LEU A O 1
ATOM 2166 N N . HIS A 1 262 ? 5.235 -3.976 -11.361 1.00 97.50 262 HIS A N 1
ATOM 2167 C CA . HIS A 1 262 ? 4.195 -4.776 -10.711 1.00 97.50 262 HIS A CA 1
ATOM 2168 C C . HIS A 1 262 ? 3.792 -6.015 -11.530 1.00 97.50 262 HIS A C 1
ATOM 2170 O O . HIS A 1 262 ? 3.689 -5.935 -12.751 1.00 97.50 262 HIS A O 1
ATOM 2176 N N . ASN A 1 263 ? 3.480 -7.148 -10.889 1.00 97.75 263 ASN A N 1
ATOM 2177 C CA . ASN A 1 263 ? 3.081 -8.378 -11.600 1.00 97.75 263 ASN A CA 1
ATOM 2178 C C . ASN A 1 263 ? 4.130 -8.809 -12.653 1.00 97.75 263 ASN A C 1
ATOM 2180 O O . ASN A 1 263 ? 3.867 -8.851 -13.856 1.00 97.75 263 ASN A O 1
ATOM 2184 N N . ASN A 1 264 ? 5.336 -9.123 -12.188 1.00 98.25 264 ASN A N 1
ATOM 2185 C CA . ASN A 1 264 ? 6.381 -9.769 -12.983 1.00 98.25 264 ASN A CA 1
ATOM 2186 C C . ASN A 1 264 ? 6.865 -11.036 -12.246 1.00 98.25 264 ASN A C 1
ATOM 2188 O O . ASN A 1 264 ? 6.148 -11.584 -11.406 1.00 98.25 264 ASN A O 1
ATOM 2192 N N . LYS A 1 265 ? 8.043 -11.559 -12.594 1.00 98.06 265 LYS A N 1
ATOM 2193 C CA . LYS A 1 265 ? 8.641 -12.779 -12.027 1.00 98.06 265 LYS A CA 1
ATOM 2194 C C . LYS A 1 265 ? 10.054 -12.524 -11.489 1.00 98.06 265 LYS A C 1
ATOM 2196 O O . LYS A 1 265 ? 10.880 -13.434 -11.491 1.00 98.06 265 LYS A O 1
ATOM 2201 N N . LEU A 1 266 ? 10.342 -11.289 -11.074 1.00 98.50 266 LEU A N 1
ATOM 2202 C CA . LEU A 1 266 ? 11.642 -10.896 -10.531 1.00 98.50 266 LEU A CA 1
ATOM 2203 C C . LEU A 1 266 ? 11.922 -11.662 -9.232 1.00 98.50 266 LEU A C 1
ATOM 2205 O O . LEU A 1 266 ? 11.010 -11.831 -8.424 1.00 98.50 266 LEU A O 1
ATOM 2209 N N . VAL A 1 267 ? 13.169 -12.106 -9.043 1.00 97.25 267 VAL A N 1
ATOM 2210 C CA . VAL A 1 267 ? 13.600 -12.910 -7.875 1.00 97.25 267 VAL A CA 1
ATOM 2211 C C . VAL A 1 267 ? 14.658 -12.204 -7.016 1.00 97.25 267 VAL A C 1
ATOM 2213 O O . VAL A 1 267 ? 14.754 -12.449 -5.813 1.00 97.25 267 VAL A O 1
ATOM 2216 N N . LEU A 1 268 ? 15.434 -11.295 -7.607 1.00 97.19 268 LEU A N 1
ATOM 2217 C CA . LEU A 1 268 ? 16.518 -10.568 -6.946 1.00 97.19 268 LEU A CA 1
ATOM 2218 C C . LEU A 1 268 ? 16.612 -9.127 -7.453 1.00 97.19 268 LEU A C 1
ATOM 2220 O O . LEU A 1 268 ? 16.173 -8.844 -8.570 1.00 97.19 268 LEU A O 1
ATOM 2224 N N . LEU A 1 269 ? 17.197 -8.248 -6.638 1.00 97.94 269 LEU A N 1
ATOM 2225 C CA . LEU A 1 269 ? 17.554 -6.874 -6.999 1.00 97.94 269 LEU A C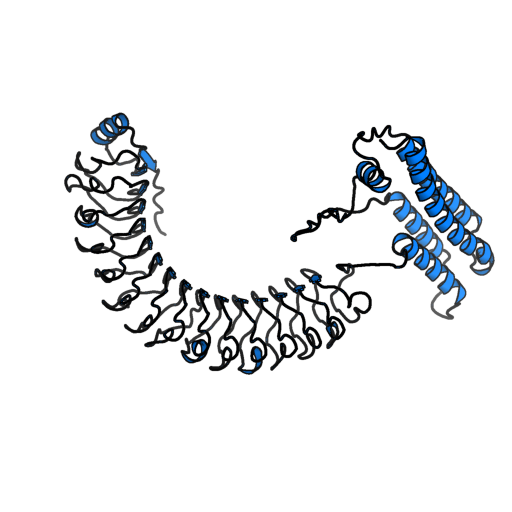A 1
ATOM 2226 C C . LEU A 1 269 ? 18.980 -6.544 -6.515 1.00 97.94 269 LEU A C 1
ATOM 2228 O O . LEU A 1 269 ? 19.275 -6.657 -5.322 1.00 97.94 269 LEU A O 1
ATOM 2232 N N . ASN A 1 270 ? 19.842 -6.120 -7.438 1.00 96.31 270 ASN A N 1
ATOM 2233 C CA . ASN A 1 270 ? 21.241 -5.737 -7.211 1.00 96.31 270 ASN A CA 1
ATOM 2234 C C . ASN A 1 270 ? 21.374 -4.244 -6.844 1.00 96.31 270 ASN A C 1
ATOM 2236 O O . ASN A 1 270 ? 20.420 -3.472 -6.960 1.00 96.31 270 ASN A O 1
ATOM 2240 N N . ASP A 1 271 ? 22.568 -3.808 -6.433 1.00 95.75 271 ASP A N 1
ATOM 2241 C CA . ASP A 1 271 ? 22.895 -2.382 -6.266 1.00 95.75 271 ASP A CA 1
ATOM 2242 C C . ASP A 1 271 ? 22.821 -1.582 -7.570 1.00 95.75 271 ASP A C 1
ATOM 2244 O O . ASP A 1 271 ? 22.297 -0.466 -7.565 1.00 95.75 271 ASP A O 1
ATOM 2248 N N . GLU A 1 272 ? 23.275 -2.159 -8.684 1.00 95.44 272 GLU A N 1
ATOM 2249 C CA . GLU A 1 272 ? 23.302 -1.479 -9.986 1.00 95.44 272 GLU A CA 1
ATOM 2250 C C . GLU A 1 272 ? 21.922 -1.338 -10.663 1.00 95.44 272 GLU A C 1
ATOM 2252 O O . GLU A 1 272 ? 21.785 -0.592 -11.634 1.00 95.44 272 GLU A O 1
ATOM 2257 N N . ASN A 1 273 ? 20.857 -1.990 -10.169 1.00 96.12 273 ASN A N 1
ATOM 2258 C CA . ASN A 1 273 ? 19.556 -1.953 -10.854 1.00 96.12 273 ASN A CA 1
ATOM 2259 C C . ASN A 1 273 ? 18.860 -0.579 -10.815 1.00 96.12 273 ASN A C 1
ATOM 2261 O O . ASN A 1 273 ? 18.059 -0.302 -11.704 1.00 96.12 273 ASN A O 1
ATOM 2265 N N . PHE A 1 274 ? 19.130 0.289 -9.829 1.00 97.12 274 PHE A N 1
ATOM 2266 C CA . PHE A 1 274 ? 18.464 1.602 -9.711 1.00 97.12 274 PHE A CA 1
ATOM 2267 C C . PHE A 1 274 ? 19.422 2.793 -9.520 1.00 97.12 274 PHE A C 1
ATOM 2269 O O . PHE A 1 274 ? 18.971 3.910 -9.250 1.00 97.12 274 PHE A O 1
ATOM 2276 N N . THR A 1 275 ? 20.736 2.597 -9.681 1.00 93.88 275 THR A N 1
ATOM 2277 C CA . THR A 1 275 ? 21.769 3.609 -9.375 1.00 93.88 275 THR A CA 1
ATOM 2278 C C . THR A 1 275 ? 21.570 4.938 -10.111 1.00 93.88 275 THR A C 1
ATOM 2280 O O . THR A 1 275 ? 21.836 6.001 -9.549 1.00 93.88 275 THR A O 1
ATOM 2283 N N . SER A 1 276 ? 21.047 4.897 -11.335 1.00 92.69 276 SER A N 1
ATOM 2284 C CA . SER A 1 276 ? 20.883 6.067 -12.209 1.00 92.69 276 SER A CA 1
ATOM 2285 C C . SER A 1 276 ? 19.547 6.817 -12.011 1.00 92.69 276 SER A C 1
ATOM 2287 O O . SER A 1 276 ? 19.325 7.880 -12.594 1.00 92.69 276 SER A O 1
ATOM 2289 N N . LEU A 1 277 ? 18.658 6.325 -11.137 1.00 96.69 277 LEU A N 1
ATOM 2290 C CA . LEU A 1 277 ? 17.276 6.806 -10.976 1.00 96.69 277 LEU A CA 1
ATOM 2291 C C . LEU A 1 277 ? 17.094 7.879 -9.880 1.00 96.69 277 LEU A C 1
ATOM 2293 O O . LEU A 1 277 ? 16.123 7.871 -9.124 1.00 96.69 277 LEU A O 1
ATOM 2297 N N . ALA A 1 278 ? 18.005 8.850 -9.793 1.00 95.38 278 ALA A N 1
ATOM 2298 C CA . ALA A 1 278 ? 18.012 9.850 -8.714 1.00 95.38 278 ALA A CA 1
ATOM 2299 C C . ALA A 1 278 ? 16.761 10.763 -8.643 1.00 95.38 278 ALA A C 1
ATOM 2301 O O . ALA A 1 278 ? 16.501 11.366 -7.600 1.00 95.38 278 ALA A O 1
ATOM 2302 N N . ASN A 1 279 ? 15.980 10.874 -9.725 1.00 95.50 279 ASN A N 1
ATOM 2303 C CA . ASN A 1 279 ? 14.737 11.662 -9.792 1.00 95.50 279 ASN A CA 1
ATOM 2304 C C . ASN A 1 279 ? 13.454 10.821 -9.619 1.00 95.50 279 ASN A C 1
ATOM 2306 O O . ASN A 1 279 ? 12.349 11.344 -9.809 1.00 95.50 279 ASN A O 1
ATOM 2310 N N . LEU A 1 280 ? 13.581 9.536 -9.268 1.00 98.25 280 LEU A N 1
ATOM 2311 C CA . LEU A 1 280 ? 12.440 8.645 -9.087 1.00 98.25 280 LEU A CA 1
ATOM 2312 C C . LEU A 1 280 ? 11.619 9.061 -7.863 1.00 98.25 280 LEU A C 1
ATOM 2314 O O . LEU A 1 280 ? 12.165 9.297 -6.788 1.00 98.25 280 LEU A O 1
ATOM 2318 N N . LEU A 1 281 ? 10.301 9.138 -8.040 1.00 95.62 281 LEU A N 1
ATOM 2319 C CA . LEU A 1 281 ? 9.332 9.506 -7.006 1.00 95.62 281 LEU A CA 1
ATOM 2320 C C . LEU A 1 281 ? 8.461 8.305 -6.606 1.00 95.62 281 LEU A C 1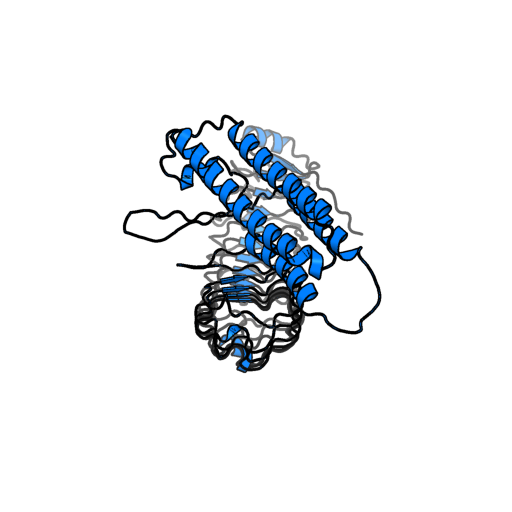
ATOM 2322 O O . LEU A 1 281 ? 8.095 8.184 -5.439 1.00 95.62 281 LEU A O 1
ATOM 2326 N N . TYR A 1 282 ? 8.178 7.409 -7.556 1.00 97.50 282 TYR A N 1
ATOM 2327 C CA . TYR A 1 282 ? 7.318 6.239 -7.384 1.00 97.50 282 TYR A CA 1
ATOM 2328 C C . TYR A 1 282 ? 8.006 4.989 -7.940 1.00 97.50 282 TYR A C 1
ATOM 2330 O O . TYR A 1 282 ? 8.357 4.951 -9.125 1.00 97.50 282 TYR A O 1
ATOM 2338 N N . LEU A 1 283 ? 8.167 3.968 -7.095 1.00 98.75 283 LEU A N 1
ATOM 2339 C CA . LEU A 1 283 ? 8.688 2.655 -7.474 1.00 98.75 283 LEU A CA 1
ATOM 2340 C C . LEU A 1 283 ? 7.735 1.556 -6.997 1.00 98.75 283 LEU A C 1
ATOM 2342 O O . LEU A 1 283 ? 7.522 1.387 -5.795 1.00 98.75 283 LEU A O 1
ATOM 2346 N N . ASP A 1 284 ? 7.191 0.791 -7.941 1.00 98.44 284 ASP A N 1
ATOM 2347 C CA . ASP A 1 284 ? 6.364 -0.382 -7.658 1.00 98.44 284 ASP A CA 1
ATOM 2348 C C . ASP A 1 284 ? 6.998 -1.633 -8.272 1.00 98.44 284 ASP A C 1
ATOM 2350 O O . ASP A 1 284 ? 7.158 -1.719 -9.487 1.00 98.44 284 ASP A O 1
ATOM 2354 N N . PHE A 1 285 ? 7.351 -2.609 -7.436 1.00 98.62 285 PHE A N 1
ATOM 2355 C CA . PHE A 1 285 ? 7.725 -3.968 -7.850 1.00 98.62 285 PHE A CA 1
ATOM 2356 C C . PHE A 1 285 ? 6.907 -5.024 -7.088 1.00 98.62 285 PHE A C 1
ATOM 2358 O O . PHE A 1 285 ? 7.329 -6.166 -6.887 1.00 98.62 285 PHE A O 1
ATOM 2365 N N . SER A 1 286 ? 5.706 -4.654 -6.648 1.00 98.62 286 SER A N 1
ATOM 2366 C CA . SER A 1 286 ? 4.806 -5.536 -5.917 1.00 98.62 286 SER A CA 1
ATOM 2367 C C . SER A 1 286 ? 4.303 -6.705 -6.768 1.00 98.62 286 SER A C 1
ATOM 2369 O O . SER A 1 286 ? 4.179 -6.608 -7.990 1.00 98.62 286 SER A O 1
ATOM 2371 N N . ASN A 1 287 ? 3.955 -7.817 -6.120 1.00 98.25 287 ASN A N 1
ATOM 2372 C CA . ASN A 1 287 ? 3.523 -9.046 -6.785 1.00 98.25 287 ASN A CA 1
ATOM 2373 C C . ASN A 1 287 ? 4.580 -9.598 -7.765 1.00 98.25 287 ASN A C 1
ATOM 2375 O O . ASN A 1 287 ? 4.282 -9.868 -8.927 1.00 98.25 287 ASN A O 1
ATOM 2379 N N . ASN A 1 288 ? 5.809 -9.728 -7.268 1.00 98.50 288 ASN A N 1
ATOM 2380 C CA . ASN A 1 288 ? 6.913 -10.482 -7.866 1.00 98.50 288 ASN A CA 1
ATOM 2381 C C . ASN A 1 288 ? 7.291 -11.635 -6.901 1.00 98.50 288 ASN A C 1
ATOM 2383 O O . ASN A 1 288 ? 6.579 -11.883 -5.926 1.00 98.50 288 ASN A O 1
ATOM 2387 N N . SER A 1 289 ? 8.398 -12.335 -7.156 1.00 97.94 289 SER A N 1
ATOM 2388 C CA . SER A 1 289 ? 8.961 -13.372 -6.273 1.00 97.94 289 SER A CA 1
ATOM 2389 C C . SER A 1 289 ? 10.302 -12.923 -5.677 1.00 97.94 289 SER A C 1
ATOM 2391 O O . SER A 1 289 ? 11.217 -13.728 -5.523 1.00 97.94 289 SER A O 1
ATOM 2393 N N . ILE A 1 290 ? 10.461 -11.623 -5.385 1.00 98.31 290 ILE A N 1
ATOM 2394 C CA . ILE A 1 290 ? 11.746 -11.080 -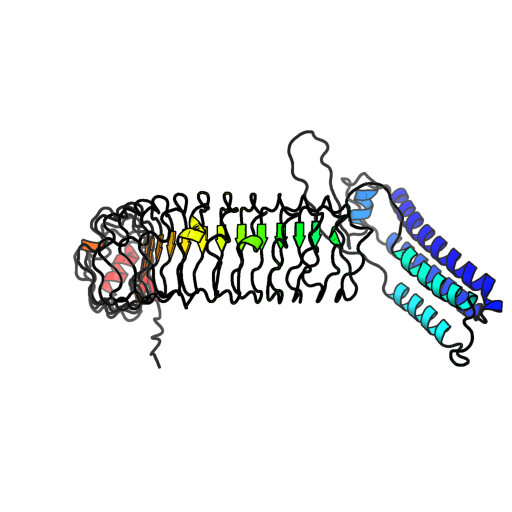4.925 1.00 98.31 290 ILE A CA 1
ATOM 2395 C C . ILE A 1 290 ? 12.045 -11.618 -3.527 1.00 98.31 290 ILE A C 1
ATOM 2397 O O . ILE A 1 290 ? 11.293 -11.345 -2.593 1.00 98.31 290 ILE A O 1
ATOM 2401 N N . GLN A 1 291 ? 13.143 -12.361 -3.407 1.00 95.69 291 GLN A N 1
ATOM 2402 C CA . GLN A 1 291 ? 13.623 -12.959 -2.159 1.00 95.69 291 GLN A CA 1
ATOM 2403 C C . GLN A 1 291 ? 14.740 -12.125 -1.529 1.00 95.69 291 GLN A C 1
ATOM 2405 O O . GLN A 1 291 ? 14.756 -11.929 -0.319 1.00 95.69 291 GLN A O 1
ATOM 2410 N N . SER A 1 292 ? 15.653 -11.595 -2.351 1.00 94.38 292 SER A N 1
ATOM 2411 C CA . SER A 1 292 ? 16.827 -10.846 -1.893 1.00 94.38 292 SER A CA 1
ATOM 2412 C C . SER A 1 292 ? 16.949 -9.493 -2.591 1.00 94.38 292 SER A C 1
ATOM 2414 O O . SER A 1 292 ? 16.727 -9.373 -3.797 1.00 94.38 292 SER A O 1
ATOM 2416 N N . ILE A 1 293 ? 17.314 -8.472 -1.816 1.00 97.62 293 ILE A N 1
ATOM 2417 C CA . ILE A 1 293 ? 17.541 -7.098 -2.267 1.00 97.62 293 ILE A CA 1
ATOM 2418 C C . ILE A 1 293 ? 18.867 -6.643 -1.663 1.00 97.62 293 ILE A C 1
ATOM 2420 O O . ILE A 1 293 ? 19.025 -6.635 -0.440 1.00 97.62 293 ILE A O 1
ATOM 2424 N N . HIS A 1 294 ? 19.821 -6.260 -2.509 1.00 97.38 294 HIS A N 1
ATOM 2425 C CA . HIS A 1 294 ? 21.141 -5.825 -2.063 1.00 97.38 294 HIS A CA 1
ATOM 2426 C C . HIS A 1 294 ? 21.055 -4.604 -1.128 1.00 97.38 294 HIS A C 1
ATOM 2428 O O . HIS A 1 294 ? 20.228 -3.715 -1.338 1.00 97.38 294 HIS A O 1
ATOM 2434 N N . GLU A 1 295 ? 21.916 -4.523 -0.106 1.00 96.12 295 GLU A N 1
ATOM 2435 C CA . GLU A 1 295 ? 21.813 -3.500 0.954 1.00 96.12 295 GLU A CA 1
ATOM 2436 C C . GLU A 1 295 ? 21.831 -2.051 0.425 1.00 96.12 295 GLU A C 1
ATOM 2438 O O . GLU A 1 295 ? 21.174 -1.177 0.992 1.00 96.12 295 GLU A O 1
ATOM 2443 N N . ASN A 1 296 ? 22.508 -1.819 -0.706 1.00 96.44 296 ASN A N 1
ATOM 2444 C CA . ASN A 1 296 ? 22.658 -0.510 -1.350 1.00 96.44 296 ASN A CA 1
ATOM 2445 C C . ASN A 1 296 ? 21.706 -0.290 -2.553 1.00 96.44 296 ASN A C 1
ATOM 2447 O O . ASN A 1 296 ? 21.813 0.731 -3.228 1.00 96.44 296 ASN A O 1
ATOM 2451 N N . CYS A 1 297 ? 20.762 -1.204 -2.827 1.00 97.19 297 CYS A N 1
ATOM 2452 C CA . CYS A 1 297 ? 19.862 -1.175 -4.000 1.00 97.19 297 CYS A CA 1
ATOM 2453 C C . CYS A 1 297 ? 19.096 0.150 -4.189 1.00 97.19 297 CYS A C 1
ATOM 2455 O O . CYS A 1 297 ? 18.826 0.570 -5.314 1.00 97.19 297 CYS A O 1
ATOM 2457 N N . PHE A 1 298 ? 18.780 0.848 -3.095 1.00 97.94 298 PHE A N 1
ATOM 2458 C CA . PHE A 1 298 ? 18.025 2.102 -3.126 1.00 97.94 298 PHE A CA 1
ATOM 2459 C C . PHE A 1 298 ? 18.862 3.349 -2.786 1.00 97.94 298 PHE A C 1
ATOM 2461 O O . PHE A 1 298 ? 18.285 4.423 -2.608 1.00 97.94 298 PHE A O 1
ATOM 2468 N N . ASP A 1 299 ? 20.199 3.259 -2.703 1.00 96.44 299 ASP A N 1
ATOM 2469 C CA . ASP A 1 299 ? 21.042 4.364 -2.199 1.00 96.44 299 ASP A CA 1
ATOM 2470 C C . ASP A 1 299 ? 20.907 5.658 -3.035 1.00 96.44 299 ASP A C 1
ATOM 2472 O O . ASP A 1 299 ? 20.922 6.757 -2.474 1.00 96.44 299 ASP A O 1
ATOM 2476 N N . SER A 1 300 ? 20.681 5.545 -4.349 1.00 96.12 300 SER A N 1
ATOM 2477 C CA . SER A 1 300 ? 20.454 6.691 -5.246 1.00 96.12 300 SER A CA 1
ATOM 2478 C C . SER A 1 300 ? 19.041 7.288 -5.186 1.00 96.12 300 SER A C 1
ATOM 2480 O O . SER A 1 300 ? 18.847 8.427 -5.617 1.00 96.12 300 SER A O 1
ATOM 2482 N N . LEU A 1 301 ? 18.045 6.575 -4.644 1.00 97.56 301 LEU A N 1
ATOM 2483 C CA . LEU A 1 301 ? 16.617 6.933 -4.711 1.00 97.56 301 LEU A CA 1
ATOM 2484 C C . LEU A 1 301 ? 16.209 8.021 -3.692 1.00 97.56 301 LEU A C 1
ATOM 2486 O O . LEU A 1 301 ? 15.144 7.985 -3.081 1.00 97.56 301 LEU A O 1
ATOM 2490 N N . SER A 1 302 ? 17.062 9.026 -3.500 1.00 95.56 302 SER A N 1
ATOM 2491 C CA . SER A 1 302 ? 16.923 10.064 -2.468 1.00 95.56 302 SER A CA 1
ATOM 2492 C C . SER A 1 302 ? 15.648 10.920 -2.566 1.00 95.56 302 SER A C 1
ATOM 2494 O O . SER A 1 302 ? 15.212 11.480 -1.557 1.00 95.56 302 SER A O 1
ATOM 2496 N N . ASN A 1 303 ? 15.020 11.005 -3.745 1.00 97.00 303 ASN A N 1
ATOM 2497 C CA . ASN A 1 303 ? 13.762 11.728 -3.976 1.00 97.00 303 ASN A CA 1
ATOM 2498 C C . ASN A 1 303 ? 12.499 10.849 -3.885 1.00 97.00 303 ASN A C 1
ATOM 2500 O O . ASN A 1 303 ? 11.397 11.371 -4.049 1.00 97.00 303 ASN A O 1
ATOM 2504 N N . LEU A 1 304 ? 12.635 9.548 -3.600 1.00 98.50 304 LEU A N 1
ATOM 2505 C CA . LEU A 1 304 ? 11.514 8.608 -3.604 1.00 98.50 304 LEU A CA 1
ATOM 2506 C C . LEU A 1 304 ? 10.459 8.987 -2.556 1.00 98.50 304 LEU A C 1
ATOM 2508 O O . LEU A 1 304 ? 10.783 9.239 -1.396 1.00 98.50 304 LEU A O 1
ATOM 2512 N N . ILE A 1 305 ? 9.194 9.014 -2.976 1.00 98.12 305 ILE A N 1
ATOM 2513 C CA . ILE A 1 305 ? 8.019 9.360 -2.163 1.00 98.12 305 ILE A CA 1
ATOM 2514 C C . ILE A 1 305 ? 7.239 8.095 -1.795 1.00 98.12 305 ILE A C 1
ATOM 2516 O O . ILE A 1 305 ? 6.766 7.976 -0.662 1.00 98.12 305 ILE A O 1
ATOM 2520 N N . GLU A 1 306 ? 7.133 7.144 -2.722 1.00 98.50 306 GLU A N 1
ATOM 2521 C CA . GLU A 1 306 ? 6.391 5.898 -2.538 1.00 98.50 306 GLU A CA 1
ATOM 2522 C C . GLU A 1 306 ? 7.174 4.685 -3.048 1.00 98.50 306 GLU A C 1
ATOM 2524 O O . GLU A 1 306 ? 7.699 4.681 -4.165 1.00 98.50 306 GLU A O 1
ATOM 2529 N N . LEU A 1 307 ? 7.226 3.653 -2.202 1.00 98.81 307 LEU A N 1
ATOM 2530 C CA . LEU A 1 307 ? 7.887 2.380 -2.460 1.00 98.81 307 LEU A CA 1
ATOM 2531 C C . LEU A 1 307 ? 6.918 1.230 -2.159 1.00 98.81 307 LEU A C 1
ATOM 2533 O O . LEU A 1 307 ? 6.556 0.986 -1.002 1.00 98.81 307 LEU A O 1
ATOM 2537 N N . ASN A 1 308 ? 6.499 0.518 -3.206 1.00 98.56 308 ASN A N 1
ATOM 2538 C CA . ASN A 1 308 ? 5.591 -0.618 -3.098 1.00 98.56 308 ASN A CA 1
ATOM 2539 C C . ASN A 1 308 ? 6.322 -1.946 -3.353 1.00 98.56 308 ASN A C 1
ATOM 2541 O O . ASN A 1 308 ? 6.644 -2.308 -4.483 1.00 98.56 308 ASN A O 1
ATOM 2545 N N . MET A 1 309 ? 6.543 -2.679 -2.262 1.00 98.56 309 MET A N 1
ATOM 2546 C CA . MET A 1 309 ? 7.249 -3.964 -2.186 1.00 98.56 309 MET A CA 1
ATOM 2547 C C . MET A 1 309 ? 6.284 -5.120 -1.863 1.00 98.56 309 MET A C 1
ATOM 2549 O O . MET A 1 309 ? 6.712 -6.244 -1.594 1.00 98.56 309 MET A O 1
ATOM 2553 N N . ARG A 1 310 ? 4.972 -4.843 -1.841 1.00 98.62 310 ARG A N 1
ATOM 2554 C CA . ARG A 1 310 ? 3.905 -5.759 -1.414 1.00 98.62 310 ARG A CA 1
ATOM 2555 C C . ARG A 1 310 ? 3.947 -7.092 -2.156 1.00 98.62 310 ARG A C 1
ATOM 2557 O O . ARG A 1 310 ? 4.103 -7.111 -3.371 1.00 98.62 310 ARG A O 1
ATOM 2564 N N . LYS A 1 311 ? 3.649 -8.189 -1.456 1.00 98.44 311 LYS A N 1
ATOM 2565 C CA . LYS A 1 311 ? 3.491 -9.532 -2.037 1.00 98.44 311 LYS A CA 1
ATOM 2566 C C . LYS A 1 311 ? 4.731 -9.929 -2.853 1.00 98.44 311 LYS A C 1
ATOM 2568 O O . LYS A 1 311 ? 4.645 -10.138 -4.057 1.00 98.44 311 LYS A O 1
ATOM 2573 N N . ASN A 1 312 ? 5.868 -9.960 -2.173 1.00 98.56 312 ASN A N 1
ATOM 2574 C CA . ASN A 1 312 ? 7.103 -10.589 -2.621 1.00 98.56 312 ASN A CA 1
ATOM 2575 C C . ASN A 1 312 ? 7.453 -11.727 -1.640 1.00 98.56 312 ASN A C 1
ATOM 2577 O O . ASN A 1 312 ? 6.638 -12.095 -0.788 1.00 98.56 312 ASN A O 1
ATOM 2581 N N . GLU A 1 313 ? 8.645 -12.297 -1.774 1.00 97.44 313 GLU A N 1
ATOM 2582 C CA . GLU A 1 313 ? 9.150 -13.418 -0.973 1.00 97.44 313 GLU A CA 1
ATOM 2583 C C . GLU A 1 313 ? 10.312 -12.963 -0.066 1.00 97.44 313 GLU A C 1
ATOM 2585 O O . GLU A 1 313 ? 11.228 -13.725 0.223 1.00 97.44 313 GLU A O 1
ATOM 2590 N N . ILE A 1 314 ? 10.285 -11.701 0.374 1.00 97.25 314 ILE A N 1
ATOM 2591 C CA . ILE A 1 314 ? 11.345 -11.086 1.185 1.00 97.25 314 ILE A CA 1
ATOM 2592 C C . ILE A 1 314 ? 11.380 -11.738 2.575 1.00 97.25 314 ILE A C 1
ATOM 2594 O O . ILE A 1 314 ? 10.331 -11.878 3.205 1.00 97.25 314 ILE A O 1
ATOM 2598 N N . ASP A 1 315 ? 12.568 -12.104 3.064 1.00 93.75 315 ASP A N 1
ATOM 2599 C CA . ASP A 1 315 ? 12.784 -12.827 4.330 1.00 93.75 315 ASP A CA 1
ATOM 2600 C C . ASP A 1 315 ? 13.259 -11.944 5.506 1.00 93.75 315 ASP A C 1
ATOM 2602 O O . ASP A 1 315 ? 13.046 -12.267 6.679 1.00 93.75 315 ASP A O 1
ATOM 2606 N N . LEU A 1 316 ? 13.869 -10.797 5.206 1.00 94.06 316 LEU A N 1
ATOM 2607 C CA . LEU A 1 316 ? 14.402 -9.841 6.172 1.00 94.06 316 LEU A CA 1
ATOM 2608 C C . LEU A 1 316 ? 14.143 -8.404 5.712 1.00 94.06 316 LEU A C 1
ATOM 2610 O O . LEU A 1 316 ? 14.135 -8.116 4.523 1.00 94.06 316 LEU A O 1
ATOM 2614 N N . ILE A 1 317 ? 13.985 -7.479 6.658 1.00 95.88 317 ILE A N 1
ATOM 2615 C CA . ILE A 1 317 ? 14.054 -6.041 6.380 1.00 95.88 317 ILE A CA 1
ATOM 2616 C C . ILE A 1 317 ? 15.455 -5.555 6.747 1.00 95.88 317 ILE A C 1
ATOM 2618 O O . ILE A 1 317 ? 15.780 -5.484 7.935 1.00 95.88 317 ILE A O 1
ATOM 2622 N N . ASP A 1 318 ? 16.274 -5.181 5.762 1.00 94.81 318 ASP A N 1
ATOM 2623 C CA . ASP A 1 318 ? 17.527 -4.473 6.045 1.00 94.81 318 ASP A CA 1
ATOM 2624 C C . ASP A 1 318 ? 17.248 -2.976 6.281 1.00 94.81 318 ASP A C 1
ATOM 2626 O O . ASP A 1 318 ? 16.562 -2.301 5.514 1.00 94.81 318 ASP A O 1
ATOM 2630 N N . LYS A 1 319 ? 17.809 -2.433 7.363 1.00 93.81 319 LYS A N 1
ATOM 2631 C CA . LYS A 1 319 ? 17.789 -0.997 7.681 1.00 93.81 319 LYS A CA 1
ATOM 2632 C C . LYS A 1 319 ? 18.618 -0.157 6.695 1.00 93.81 319 LYS A C 1
ATOM 2634 O O . LYS A 1 319 ? 18.371 1.047 6.573 1.00 93.81 319 LYS A O 1
ATOM 2639 N N . ASN A 1 320 ? 19.598 -0.764 6.016 1.00 95.56 320 ASN A N 1
ATOM 2640 C CA . ASN A 1 320 ? 20.462 -0.099 5.039 1.00 95.56 320 ASN A CA 1
ATOM 2641 C C . ASN A 1 320 ? 19.666 0.377 3.815 1.00 95.56 320 ASN A C 1
ATOM 2643 O O . ASN A 1 320 ? 19.852 1.518 3.395 1.00 95.56 320 ASN A O 1
ATOM 2647 N N . TRP A 1 321 ? 18.680 -0.408 3.356 1.00 97.12 321 TRP A N 1
ATOM 2648 C CA . TRP A 1 321 ? 17.756 -0.060 2.264 1.00 97.12 321 TRP A CA 1
ATOM 2649 C C . TRP A 1 321 ? 17.123 1.334 2.405 1.00 97.12 321 TRP A C 1
ATOM 2651 O O . TRP A 1 321 ? 16.819 1.999 1.418 1.00 97.12 321 TRP A O 1
ATOM 2661 N N . PHE A 1 322 ? 16.912 1.790 3.641 1.00 96.75 322 PHE A N 1
ATOM 2662 C CA . PHE A 1 322 ? 16.203 3.030 3.952 1.00 96.75 322 PHE A CA 1
ATOM 2663 C C . PHE A 1 322 ? 17.120 4.217 4.280 1.00 96.75 322 PHE A C 1
ATOM 2665 O O . PHE A 1 322 ? 16.634 5.330 4.481 1.00 96.75 322 PHE A O 1
ATOM 2672 N N . LYS A 1 323 ? 18.442 4.008 4.329 1.00 95.25 323 LYS A N 1
ATOM 2673 C CA . LYS A 1 323 ? 19.476 4.987 4.724 1.00 95.25 323 LYS A CA 1
ATOM 2674 C C . LYS A 1 323 ? 19.359 6.340 4.017 1.00 95.25 323 LYS A C 1
ATOM 2676 O O . LYS A 1 323 ? 19.525 7.386 4.650 1.00 95.25 323 LYS A O 1
ATOM 2681 N N . ASN A 1 324 ? 19.054 6.322 2.720 1.00 96.06 324 ASN A N 1
ATOM 2682 C CA . ASN A 1 324 ? 18.979 7.517 1.880 1.00 96.06 324 ASN A CA 1
ATOM 2683 C C . ASN A 1 324 ? 17.544 7.954 1.522 1.00 96.06 324 ASN A C 1
ATOM 2685 O O . ASN A 1 324 ? 17.363 9.058 1.007 1.00 96.06 324 ASN A O 1
ATOM 2689 N N . LEU A 1 325 ? 16.515 7.171 1.873 1.00 97.38 325 LEU A N 1
ATOM 2690 C CA . LEU A 1 325 ? 15.110 7.407 1.492 1.00 97.38 325 LEU A CA 1
ATOM 2691 C C . LEU A 1 325 ? 14.401 8.435 2.393 1.00 97.38 325 LEU A C 1
ATOM 2693 O O . LEU A 1 325 ? 13.295 8.227 2.890 1.00 97.38 325 LEU A O 1
ATOM 2697 N N . LYS A 1 326 ? 15.048 9.580 2.621 1.00 94.44 326 LYS A N 1
ATOM 2698 C CA . LYS A 1 326 ? 14.595 10.605 3.577 1.00 94.44 326 LYS A CA 1
ATOM 2699 C C . LYS A 1 326 ? 13.289 11.289 3.171 1.00 94.44 326 LYS A C 1
ATOM 2701 O O . LYS A 1 326 ? 12.628 11.849 4.039 1.00 94.44 326 LYS A O 1
ATOM 2706 N N . ASN A 1 327 ? 12.923 11.261 1.889 1.00 97.19 327 ASN A N 1
ATOM 2707 C CA . ASN A 1 327 ? 11.687 11.849 1.360 1.00 97.19 327 ASN A CA 1
ATOM 2708 C C . ASN A 1 327 ? 10.502 10.865 1.305 1.00 97.19 327 ASN A C 1
ATOM 2710 O O . ASN A 1 327 ? 9.388 11.287 0.979 1.00 97.19 327 ASN A O 1
ATOM 2714 N N . LEU A 1 328 ? 10.717 9.591 1.658 1.00 98.69 328 LEU A N 1
ATOM 2715 C CA . LEU A 1 328 ? 9.703 8.547 1.556 1.00 98.69 328 LEU A CA 1
ATOM 2716 C C . LEU A 1 328 ? 8.534 8.833 2.503 1.00 98.69 328 LEU A C 1
ATOM 2718 O O . LEU A 1 328 ? 8.724 9.046 3.699 1.00 98.69 328 LEU A O 1
ATOM 2722 N N . GLN A 1 329 ? 7.321 8.823 1.955 1.00 98.69 329 GLN A N 1
ATOM 2723 C CA . GLN A 1 329 ? 6.065 9.066 2.666 1.00 98.69 329 GLN A CA 1
ATOM 2724 C C . GLN A 1 329 ? 5.193 7.810 2.745 1.00 98.69 329 GLN A C 1
ATOM 2726 O O . GLN A 1 329 ? 4.435 7.674 3.707 1.00 98.69 329 GLN A O 1
ATOM 2731 N N . VAL A 1 330 ? 5.308 6.890 1.784 1.00 98.81 330 VAL A N 1
ATOM 2732 C CA . VAL A 1 330 ? 4.521 5.651 1.723 1.00 98.81 330 VAL A CA 1
ATOM 2733 C C . VAL A 1 330 ? 5.445 4.452 1.513 1.00 98.81 330 VAL A C 1
ATOM 2735 O O . VAL A 1 330 ? 6.191 4.401 0.537 1.00 98.81 330 VAL A O 1
ATOM 2738 N N . LEU A 1 331 ? 5.369 3.475 2.420 1.00 98.88 331 LEU A N 1
ATOM 2739 C CA . LEU A 1 331 ? 6.063 2.191 2.317 1.00 98.88 331 LEU A CA 1
ATOM 2740 C C . LEU A 1 331 ? 5.062 1.045 2.483 1.00 98.88 331 LEU A C 1
ATOM 2742 O O . LEU A 1 331 ? 4.359 0.952 3.494 1.00 98.88 331 LEU A O 1
ATOM 2746 N N . ASN A 1 332 ? 5.017 0.153 1.496 1.00 98.75 332 ASN A N 1
ATOM 2747 C CA . ASN A 1 332 ? 4.140 -1.011 1.509 1.00 98.75 332 ASN A CA 1
ATOM 2748 C C . ASN A 1 332 ? 4.950 -2.308 1.411 1.00 98.75 332 ASN A C 1
ATOM 2750 O O . ASN A 1 332 ? 5.470 -2.648 0.353 1.00 98.75 332 ASN A O 1
ATOM 2754 N N . LEU A 1 333 ? 5.019 -3.033 2.525 1.00 98.56 333 LEU A N 1
ATOM 2755 C CA . LEU A 1 333 ? 5.689 -4.326 2.691 1.00 98.56 333 LEU A CA 1
ATOM 2756 C C . LEU A 1 333 ? 4.684 -5.472 2.926 1.00 98.56 333 LEU A C 1
ATOM 2758 O O . LEU A 1 333 ? 5.088 -6.606 3.172 1.00 98.56 333 LEU A O 1
ATOM 2762 N N . SER A 1 334 ? 3.378 -5.200 2.838 1.00 98.62 334 SER A N 1
ATOM 2763 C CA . SER A 1 334 ? 2.321 -6.183 3.110 1.00 98.62 334 SER A CA 1
ATOM 2764 C C . SER A 1 334 ? 2.429 -7.454 2.254 1.00 98.62 334 SER A C 1
ATOM 2766 O O . SER A 1 334 ? 2.896 -7.411 1.120 1.00 98.62 334 SER A O 1
ATOM 2768 N N . HIS A 1 335 ? 1.953 -8.593 2.763 1.00 97.94 335 HIS A N 1
ATOM 2769 C CA . HIS A 1 335 ? 2.048 -9.922 2.133 1.00 97.94 335 HIS A CA 1
ATOM 2770 C C . HIS A 1 335 ? 3.480 -10.448 1.869 1.00 97.94 335 HIS A C 1
ATOM 2772 O O . HIS A 1 335 ? 3.625 -11.382 1.083 1.00 97.94 335 HIS A O 1
ATOM 2778 N N . ASN A 1 336 ? 4.528 -9.908 2.500 1.00 97.19 336 ASN A N 1
ATOM 2779 C CA . ASN A 1 336 ? 5.849 -10.553 2.527 1.00 97.19 336 ASN A CA 1
ATOM 2780 C C . ASN A 1 336 ? 5.902 -11.549 3.693 1.00 97.19 336 ASN A C 1
ATOM 2782 O O . ASN A 1 336 ? 6.331 -11.230 4.798 1.00 97.19 336 ASN A O 1
ATOM 2786 N N . PHE A 1 337 ? 5.387 -12.752 3.452 1.00 92.12 337 PHE A N 1
ATOM 2787 C CA . PHE A 1 337 ? 5.137 -13.765 4.483 1.00 92.12 337 PHE A CA 1
ATOM 2788 C C . PHE A 1 337 ? 6.403 -14.441 5.039 1.00 92.12 337 PHE A C 1
ATOM 2790 O O . PHE A 1 337 ? 6.292 -15.174 6.017 1.00 92.12 337 PHE A O 1
ATOM 2797 N N . LEU A 1 338 ? 7.578 -14.210 4.439 1.00 93.25 338 LEU A N 1
ATOM 2798 C CA . LEU A 1 338 ? 8.860 -14.728 4.930 1.00 93.25 338 LEU A CA 1
ATOM 2799 C C . LEU A 1 338 ? 9.571 -13.768 5.904 1.00 93.25 338 LEU A C 1
ATOM 2801 O O . LEU A 1 338 ? 10.473 -14.210 6.615 1.00 93.25 338 LEU A O 1
ATOM 2805 N N . ILE A 1 339 ? 9.145 -12.497 6.011 1.00 95.25 339 ILE A N 1
ATOM 2806 C CA . ILE A 1 339 ? 9.681 -11.553 7.005 1.00 95.25 339 ILE A CA 1
ATOM 2807 C C . ILE A 1 339 ? 9.240 -11.997 8.405 1.00 95.25 339 ILE A C 1
ATOM 2809 O O . ILE A 1 339 ? 8.124 -11.723 8.844 1.00 95.25 339 ILE A O 1
ATOM 2813 N N . SER A 1 340 ? 10.153 -12.647 9.122 1.00 93.75 340 SER A N 1
ATOM 2814 C CA . SER A 1 340 ? 9.907 -13.228 10.450 1.00 93.75 340 SER A CA 1
ATOM 2815 C C . SER A 1 340 ? 10.180 -12.274 11.617 1.00 93.75 340 SER A C 1
ATOM 2817 O O . SER A 1 340 ? 9.788 -12.556 12.748 1.00 93.75 340 SER A O 1
ATOM 2819 N N . ARG A 1 341 ? 10.855 -11.138 11.406 1.00 94.94 341 ARG A N 1
ATOM 2820 C CA . ARG A 1 341 ? 11.236 -10.249 12.515 1.00 94.94 341 ARG A CA 1
ATOM 2821 C C . ARG A 1 341 ? 11.276 -8.772 12.154 1.00 94.94 341 ARG A C 1
ATOM 2823 O O . ARG A 1 341 ? 11.736 -8.405 11.076 1.00 94.94 341 ARG A O 1
ATOM 2830 N N . LEU A 1 342 ? 10.858 -7.937 13.107 1.00 95.88 342 LEU A N 1
ATOM 2831 C CA . LEU A 1 342 ? 11.184 -6.511 13.131 1.00 95.88 342 LEU A CA 1
ATOM 2832 C C . LEU A 1 342 ? 12.278 -6.270 14.173 1.00 95.88 342 LEU A C 1
ATOM 2834 O O . LEU A 1 342 ? 12.068 -6.419 15.377 1.00 95.88 342 LEU A O 1
ATOM 2838 N N . GLU A 1 343 ? 13.455 -5.877 13.706 1.00 95.50 343 GLU A N 1
ATOM 2839 C CA . GLU A 1 343 ? 14.598 -5.507 14.532 1.00 95.50 343 GLU A CA 1
ATOM 2840 C C . GLU A 1 343 ? 14.502 -4.041 14.997 1.00 95.50 343 GLU A C 1
ATOM 2842 O O . GLU A 1 343 ? 13.704 -3.235 14.504 1.00 95.50 343 GLU A O 1
ATOM 2847 N N . SER A 1 344 ? 15.316 -3.679 15.990 1.00 94.75 344 SER A N 1
ATOM 2848 C CA . SER A 1 344 ? 15.374 -2.312 16.514 1.00 94.75 344 SER A CA 1
ATOM 2849 C C . SER A 1 344 ? 15.809 -1.321 15.434 1.00 94.75 344 SER A C 1
ATOM 2851 O O . SER A 1 344 ? 16.854 -1.503 14.810 1.00 94.75 344 SER A O 1
ATOM 2853 N N . ASN A 1 345 ? 15.079 -0.211 15.296 1.00 93.50 345 ASN A N 1
ATOM 2854 C CA . ASN A 1 345 ? 15.405 0.891 14.388 1.00 93.50 345 ASN A CA 1
ATOM 2855 C C . ASN A 1 345 ? 15.374 0.527 12.883 1.00 93.50 345 ASN A C 1
ATOM 2857 O O . ASN A 1 345 ? 15.962 1.262 12.088 1.00 93.50 345 ASN A O 1
ATOM 2861 N N . ASN A 1 346 ? 14.671 -0.544 12.468 1.00 93.75 346 ASN A N 1
ATOM 2862 C CA . ASN A 1 346 ? 14.544 -0.932 11.050 1.00 93.75 346 ASN A CA 1
ATOM 2863 C C . ASN A 1 346 ? 14.158 0.244 10.139 1.00 93.75 346 ASN A C 1
ATOM 2865 O O . ASN A 1 346 ? 14.724 0.392 9.062 1.00 93.75 346 ASN A O 1
ATOM 2869 N N . PHE A 1 347 ? 13.229 1.094 10.584 1.00 96.62 347 PHE A N 1
ATOM 2870 C CA . PHE A 1 347 ? 12.686 2.201 9.791 1.00 96.62 347 PHE A CA 1
ATOM 2871 C C . PHE A 1 347 ? 13.209 3.589 10.207 1.00 96.62 347 PHE A C 1
ATOM 2873 O O . PHE A 1 347 ? 12.710 4.599 9.715 1.00 96.62 347 PHE A O 1
ATOM 2880 N N . ALA A 1 348 ? 14.212 3.682 11.090 1.00 93.75 348 ALA A N 1
ATOM 2881 C CA . ALA A 1 348 ? 14.574 4.938 11.766 1.00 93.75 348 ALA A CA 1
ATOM 2882 C C . ALA A 1 348 ? 15.050 6.078 10.837 1.00 93.75 348 ALA A C 1
ATOM 2884 O O . ALA A 1 348 ? 14.974 7.249 11.208 1.00 93.75 348 ALA A O 1
ATOM 2885 N N . ASN A 1 349 ? 15.508 5.761 9.621 1.00 94.00 349 ASN A N 1
ATOM 2886 C CA . ASN A 1 349 ? 15.895 6.757 8.613 1.00 94.00 349 ASN A CA 1
ATOM 2887 C C . ASN A 1 349 ? 14.690 7.387 7.879 1.00 94.00 349 ASN A C 1
ATOM 2889 O O . ASN A 1 349 ? 14.813 8.479 7.317 1.00 94.00 349 ASN A O 1
ATOM 2893 N N . LEU A 1 350 ? 13.513 6.749 7.919 1.00 97.06 350 LEU A N 1
ATOM 2894 C CA . LEU A 1 350 ? 12.294 7.153 7.207 1.00 97.06 350 LEU A CA 1
ATOM 2895 C C . LEU A 1 350 ? 11.534 8.274 7.948 1.00 97.06 350 LEU A C 1
ATOM 2897 O O . LEU A 1 350 ? 10.338 8.201 8.214 1.00 97.06 350 LEU A O 1
ATOM 2901 N N . THR A 1 351 ? 12.244 9.349 8.286 1.00 95.06 351 THR A N 1
ATOM 2902 C CA . THR A 1 351 ? 11.760 10.465 9.130 1.00 95.06 351 THR A CA 1
ATOM 2903 C C . THR A 1 351 ? 10.605 11.294 8.539 1.00 95.06 351 THR A C 1
ATOM 2905 O O . THR A 1 351 ? 10.013 12.113 9.247 1.00 95.06 351 THR A O 1
ATOM 2908 N N . ASN A 1 352 ? 10.262 11.092 7.261 1.00 97.75 352 ASN A N 1
ATOM 2909 C CA . ASN A 1 352 ? 9.089 11.681 6.604 1.00 97.75 352 ASN A CA 1
ATOM 2910 C C . ASN A 1 352 ? 7.965 10.674 6.299 1.00 97.75 352 ASN A C 1
ATOM 2912 O O . ASN A 1 352 ? 6.969 11.065 5.684 1.00 97.75 352 ASN A O 1
ATOM 2916 N N . LEU A 1 353 ? 8.087 9.420 6.749 1.00 98.62 353 LEU A N 1
ATOM 2917 C CA . LEU A 1 353 ? 7.093 8.384 6.489 1.00 98.62 353 LEU A CA 1
ATOM 2918 C C . LEU A 1 353 ? 5.760 8.737 7.144 1.00 98.62 353 LEU A C 1
ATOM 2920 O O . LEU A 1 353 ? 5.705 9.013 8.341 1.00 98.62 353 LEU A O 1
ATOM 2924 N N . LYS A 1 354 ? 4.692 8.689 6.348 1.00 98.75 354 LYS A N 1
ATOM 2925 C CA . LYS A 1 354 ? 3.306 8.904 6.772 1.00 98.75 354 LYS A CA 1
ATOM 2926 C C . LYS A 1 354 ? 2.508 7.612 6.797 1.00 98.75 354 LYS A C 1
ATOM 2928 O O . LYS A 1 354 ? 1.607 7.492 7.614 1.00 98.75 354 LYS A O 1
ATOM 2933 N N . LYS A 1 355 ? 2.809 6.658 5.913 1.00 98.88 355 LYS A N 1
ATOM 2934 C CA . LYS A 1 355 ? 2.054 5.406 5.785 1.00 98.88 355 LYS A CA 1
ATOM 2935 C C . LYS A 1 355 ? 2.997 4.212 5.752 1.00 98.88 355 LYS A C 1
ATOM 2937 O O . LYS A 1 355 ? 3.859 4.136 4.876 1.00 98.88 355 LYS A O 1
ATOM 2942 N N . LEU A 1 356 ? 2.796 3.279 6.678 1.00 98.88 356 LEU A N 1
ATOM 2943 C CA . LEU A 1 356 ? 3.506 2.006 6.745 1.00 98.88 356 LEU A CA 1
ATOM 2944 C C . LEU A 1 356 ? 2.494 0.860 6.744 1.00 98.88 356 LEU A C 1
ATOM 2946 O O . LEU A 1 356 ? 1.703 0.711 7.677 1.00 98.88 356 LEU A O 1
ATOM 2950 N N . ASN A 1 357 ? 2.523 0.044 5.691 1.00 98.81 357 ASN A N 1
ATOM 2951 C CA . ASN A 1 357 ? 1.667 -1.131 5.575 1.00 98.81 357 ASN A CA 1
ATOM 2952 C C . ASN A 1 357 ? 2.495 -2.417 5.653 1.00 98.81 357 ASN A C 1
ATOM 2954 O O . ASN A 1 357 ? 3.260 -2.728 4.739 1.00 98.81 357 ASN A O 1
ATOM 2958 N N . LEU A 1 358 ? 2.303 -3.157 6.742 1.00 98.56 358 LEU A N 1
ATOM 2959 C CA . LEU A 1 358 ? 2.940 -4.435 7.055 1.00 98.56 358 LEU A CA 1
ATOM 2960 C C . LEU A 1 358 ? 1.919 -5.586 7.114 1.00 98.56 358 LEU A C 1
ATOM 2962 O O . LEU A 1 358 ? 2.263 -6.675 7.552 1.00 98.56 358 LEU A O 1
ATOM 2966 N N . ALA A 1 359 ? 0.672 -5.376 6.671 1.00 98.38 359 ALA A N 1
ATOM 2967 C CA . ALA A 1 359 ? -0.392 -6.375 6.790 1.00 98.38 359 ALA A CA 1
ATOM 2968 C C . ALA A 1 359 ? -0.018 -7.732 6.163 1.00 98.38 359 ALA A C 1
ATOM 2970 O O . ALA A 1 359 ? 0.551 -7.775 5.069 1.00 98.38 359 ALA A O 1
ATOM 2971 N N . LYS A 1 360 ? -0.407 -8.846 6.792 1.00 96.88 360 LYS A N 1
ATOM 2972 C CA . LYS A 1 360 ? -0.078 -10.219 6.350 1.00 96.88 360 LYS A CA 1
ATOM 2973 C C . LYS A 1 360 ? 1.434 -10.476 6.247 1.00 96.88 360 LYS A C 1
ATOM 2975 O O . LYS A 1 360 ? 1.892 -11.152 5.326 1.00 96.88 360 LYS A O 1
ATOM 2980 N N . VAL A 1 361 ? 2.195 -9.917 7.183 1.00 97.25 361 VAL A N 1
ATOM 2981 C CA . VAL A 1 361 ? 3.582 -10.298 7.477 1.00 97.25 361 VAL A CA 1
ATOM 2982 C C . VAL A 1 361 ? 3.590 -11.028 8.818 1.00 97.25 361 VAL A C 1
ATOM 2984 O O . VAL A 1 361 ? 3.129 -10.470 9.809 1.00 97.25 361 VAL A O 1
ATOM 2987 N N . VAL A 1 362 ? 4.062 -12.276 8.848 1.00 94.19 362 VAL A N 1
ATOM 2988 C CA . VAL A 1 362 ? 3.956 -13.159 10.020 1.00 94.19 362 VAL A CA 1
ATOM 2989 C C . VAL A 1 362 ? 5.221 -13.036 10.867 1.00 94.19 362 VAL A C 1
ATOM 2991 O O . VAL A 1 362 ? 6.209 -13.724 10.631 1.00 94.19 362 VAL A O 1
ATOM 2994 N N . PHE A 1 363 ? 5.195 -12.141 11.852 1.00 94.75 363 PHE A N 1
ATOM 2995 C CA . PHE A 1 363 ? 6.348 -11.915 12.721 1.00 94.75 363 PHE A CA 1
ATOM 2996 C C . PHE A 1 363 ? 6.444 -12.992 13.806 1.00 94.75 363 PHE A C 1
ATOM 2998 O O . PHE A 1 363 ? 5.511 -13.160 14.584 1.00 94.75 363 PHE A O 1
ATOM 3005 N N . ASP A 1 364 ? 7.595 -13.642 13.948 1.00 94.56 364 ASP A N 1
ATOM 3006 C CA . ASP A 1 364 ? 7.978 -14.386 15.152 1.00 94.56 364 ASP A CA 1
ATOM 3007 C C . ASP A 1 364 ? 8.293 -13.423 16.307 1.00 94.56 364 ASP A C 1
ATOM 3009 O O . ASP A 1 364 ? 7.966 -13.695 17.462 1.00 94.56 364 ASP A O 1
ATOM 3013 N N . SER A 1 365 ? 8.921 -12.278 16.002 1.00 94.81 365 SER A N 1
ATOM 3014 C CA . SER A 1 365 ? 9.338 -11.288 17.003 1.00 94.81 365 SER A CA 1
ATOM 3015 C C . SER A 1 365 ? 9.299 -9.842 16.495 1.00 94.81 365 SER A C 1
ATOM 3017 O O . SER A 1 365 ? 9.538 -9.561 15.320 1.00 94.81 365 SER A O 1
ATOM 3019 N N . ILE A 1 366 ? 9.006 -8.910 17.406 1.00 96.62 366 ILE A N 1
ATOM 3020 C CA . ILE A 1 366 ? 8.979 -7.465 17.152 1.00 96.62 366 ILE A CA 1
ATOM 3021 C C . ILE A 1 366 ? 9.751 -6.768 18.273 1.00 96.62 366 ILE A C 1
ATOM 3023 O O . ILE A 1 366 ? 9.460 -6.969 19.452 1.00 96.62 366 ILE A O 1
ATOM 3027 N N . SER A 1 367 ? 10.738 -5.948 17.915 1.00 96.06 367 SER A N 1
ATOM 3028 C CA . SER A 1 367 ? 11.467 -5.119 18.874 1.00 96.06 367 SER A CA 1
ATOM 3029 C C . SER A 1 367 ? 10.616 -3.942 19.358 1.00 96.06 367 SER A C 1
ATOM 3031 O O . SER A 1 367 ? 9.891 -3.307 18.593 1.00 96.06 367 SER A O 1
ATOM 3033 N N . THR A 1 368 ? 10.780 -3.571 20.628 1.00 93.50 368 THR A N 1
ATOM 3034 C CA . THR A 1 368 ? 10.171 -2.363 21.212 1.00 93.50 368 THR A CA 1
ATOM 3035 C C . THR A 1 368 ? 10.605 -1.080 20.490 1.00 93.50 368 THR A C 1
ATOM 3037 O O . THR A 1 368 ? 9.892 -0.085 20.535 1.00 93.50 368 THR A O 1
ATOM 3040 N N . GLU A 1 369 ? 11.754 -1.093 19.800 1.00 95.00 369 GLU A N 1
ATOM 3041 C CA . GLU A 1 369 ? 12.272 0.040 19.021 1.00 95.00 369 GLU A CA 1
ATOM 3042 C C . GLU A 1 369 ? 12.042 -0.088 17.501 1.00 95.00 369 GLU A C 1
ATOM 3044 O O . GLU A 1 369 ? 12.656 0.652 16.730 1.00 95.00 369 GLU A O 1
ATOM 3049 N N . SER A 1 370 ? 11.206 -1.016 17.021 1.00 95.38 370 SER A N 1
ATOM 3050 C CA . SER A 1 370 ? 11.024 -1.234 15.574 1.00 95.38 370 SER A CA 1
ATOM 3051 C C . SER A 1 370 ? 10.495 -0.005 14.824 1.00 95.38 370 SER A C 1
ATOM 3053 O O . SER A 1 370 ? 10.975 0.295 13.731 1.00 95.38 370 SER A O 1
ATOM 3055 N N . PHE A 1 371 ? 9.562 0.743 15.424 1.00 96.12 371 PHE A N 1
ATOM 3056 C CA . PHE A 1 371 ? 8.946 1.945 14.834 1.00 96.12 371 PHE A CA 1
ATOM 3057 C C . PHE A 1 371 ? 9.593 3.266 15.290 1.00 96.12 371 PHE A C 1
ATOM 3059 O O . PHE A 1 371 ? 9.099 4.353 14.982 1.00 96.12 371 PHE A O 1
ATOM 3066 N N . LYS A 1 372 ? 10.711 3.196 16.020 1.00 94.31 372 LYS A N 1
ATOM 3067 C CA . LYS A 1 372 ? 11.395 4.364 16.584 1.00 94.31 372 LYS A CA 1
ATOM 3068 C C . LYS A 1 372 ? 11.880 5.313 15.482 1.00 94.31 372 LYS A C 1
ATOM 3070 O O . LYS A 1 372 ? 12.511 4.892 14.516 1.00 94.31 372 LYS A O 1
ATOM 3075 N N . GLY A 1 373 ? 11.596 6.606 15.646 1.00 92.69 373 GLY A N 1
ATOM 3076 C CA . GLY A 1 373 ? 11.939 7.662 14.683 1.00 92.69 373 GLY A CA 1
ATOM 3077 C C . GLY A 1 373 ? 10.860 7.966 13.637 1.00 92.69 373 GLY A C 1
ATOM 3078 O O . GLY A 1 373 ? 10.974 8.977 12.940 1.00 92.69 373 GLY A O 1
ATOM 3079 N N . LEU A 1 374 ? 9.781 7.175 13.559 1.00 96.19 374 LEU A N 1
ATOM 3080 C CA . LEU A 1 374 ? 8.645 7.395 12.651 1.00 96.19 374 LEU A CA 1
ATOM 3081 C C . LEU A 1 374 ? 7.688 8.498 13.147 1.00 96.19 374 LEU A C 1
ATOM 3083 O O . LEU A 1 374 ? 6.468 8.359 13.157 1.00 96.19 374 LEU A O 1
ATOM 3087 N N . ASN A 1 375 ? 8.247 9.641 13.543 1.00 93.44 375 ASN A N 1
ATOM 3088 C CA . ASN A 1 375 ? 7.539 10.710 14.253 1.00 93.44 375 ASN A CA 1
ATOM 3089 C C . ASN A 1 375 ? 6.453 11.410 13.409 1.00 93.44 375 ASN A C 1
ATOM 3091 O O . ASN A 1 375 ? 5.662 12.173 13.960 1.00 93.44 375 ASN A O 1
ATOM 3095 N N . LYS A 1 376 ? 6.425 11.194 12.085 1.00 97.38 376 LYS A N 1
ATOM 3096 C CA . LYS A 1 376 ? 5.413 11.725 11.149 1.00 97.38 376 LYS A CA 1
ATOM 3097 C C . LYS A 1 376 ? 4.410 10.673 10.657 1.00 97.38 376 LYS A C 1
ATOM 3099 O O . LYS A 1 376 ? 3.616 10.984 9.773 1.00 97.38 376 LYS A O 1
ATOM 3104 N N . LEU A 1 377 ? 4.447 9.458 11.205 1.00 98.50 377 LEU A N 1
ATOM 3105 C CA . LEU A 1 377 ? 3.565 8.375 10.785 1.00 98.50 377 LEU A CA 1
ATOM 3106 C C . LEU A 1 377 ? 2.110 8.716 11.125 1.00 98.50 377 LEU A C 1
ATOM 3108 O O . LEU A 1 377 ? 1.800 9.012 12.274 1.00 98.50 377 LEU A O 1
ATOM 3112 N N . GLU A 1 378 ? 1.243 8.672 10.117 1.00 98.69 378 GLU A N 1
ATOM 3113 C CA . GLU A 1 378 ? -0.203 8.899 10.208 1.00 98.69 378 GLU A CA 1
ATOM 3114 C C . GLU A 1 378 ? -0.963 7.562 10.159 1.00 98.69 378 GLU A C 1
ATOM 3116 O O . GLU A 1 378 ? -1.864 7.349 10.966 1.00 98.69 378 GLU A O 1
ATOM 3121 N N . ASP A 1 379 ? -0.560 6.632 9.287 1.00 98.81 379 ASP A N 1
ATOM 3122 C CA . ASP A 1 379 ? -1.216 5.332 9.106 1.00 98.81 379 ASP A CA 1
ATOM 3123 C C . ASP A 1 379 ? -0.241 4.172 9.367 1.00 98.81 379 ASP A C 1
ATOM 3125 O O . ASP A 1 379 ? 0.781 4.040 8.682 1.00 98.81 379 ASP A O 1
ATOM 3129 N N . LEU A 1 380 ? -0.595 3.284 10.300 1.00 98.81 380 LEU A N 1
ATOM 3130 C CA . LEU A 1 380 ? 0.110 2.030 10.570 1.00 98.81 380 LEU A CA 1
ATOM 3131 C C . LEU A 1 380 ? -0.855 0.847 10.441 1.00 98.81 380 LEU A C 1
ATOM 3133 O O . LEU A 1 380 ? -1.828 0.723 11.188 1.00 98.81 380 LEU A O 1
ATOM 3137 N N . VAL A 1 381 ? -0.568 -0.042 9.491 1.00 98.88 381 VAL A N 1
ATOM 3138 C CA . VAL A 1 381 ? -1.378 -1.236 9.227 1.00 98.88 381 VAL A CA 1
ATOM 3139 C C . VAL A 1 381 ? -0.564 -2.485 9.548 1.00 98.88 381 VAL A C 1
ATOM 3141 O O . VAL A 1 381 ? 0.420 -2.784 8.873 1.00 98.88 381 VAL A O 1
ATOM 3144 N N . LEU A 1 382 ? -1.003 -3.211 10.574 1.00 98.31 382 LEU A N 1
ATOM 3145 C CA . LEU A 1 382 ? -0.405 -4.436 11.111 1.00 98.31 382 LEU A CA 1
ATOM 3146 C C . LEU A 1 382 ? -1.446 -5.573 11.166 1.00 98.31 382 LEU A C 1
ATOM 3148 O O . LEU A 1 382 ? -1.417 -6.419 12.056 1.00 98.31 382 LEU A O 1
ATOM 3152 N N . SER A 1 383 ? -2.424 -5.574 10.257 1.00 98.19 383 SER A N 1
ATOM 3153 C CA . SER A 1 383 ? -3.502 -6.571 10.224 1.00 98.19 383 SER A CA 1
ATOM 3154 C C . SER A 1 383 ? -3.007 -7.938 9.735 1.00 98.19 383 SER A C 1
ATOM 3156 O O . SER A 1 383 ? -2.214 -8.004 8.798 1.00 98.19 383 SER A O 1
ATOM 3158 N N . GLU A 1 384 ? -3.537 -9.039 10.276 1.00 97.50 384 GLU A N 1
ATOM 3159 C CA . GLU A 1 384 ? -3.159 -10.418 9.889 1.00 97.50 384 GLU A CA 1
ATOM 3160 C C . GLU A 1 384 ? -1.652 -10.740 10.063 1.00 97.50 384 GLU A C 1
ATOM 3162 O O . GLU A 1 384 ? -1.082 -11.524 9.307 1.00 97.50 384 GLU A O 1
ATOM 3167 N N . CYS A 1 385 ? -1.005 -10.141 11.064 1.00 97.44 385 CYS A N 1
ATOM 3168 C CA . CYS A 1 385 ? 0.422 -10.261 11.385 1.00 97.44 385 CYS A CA 1
ATOM 3169 C C . CYS A 1 385 ? 0.767 -11.247 12.521 1.00 97.44 385 CYS A C 1
ATOM 3171 O O . CYS A 1 385 ? 1.912 -11.288 12.972 1.00 97.44 385 CYS A O 1
ATOM 3173 N N . ASP A 1 386 ? -0.206 -12.036 12.992 1.00 95.38 386 ASP A N 1
ATOM 3174 C CA . ASP A 1 386 ? -0.034 -13.042 14.056 1.00 95.38 386 ASP A CA 1
ATOM 3175 C C . ASP A 1 386 ? 0.474 -12.462 15.397 1.00 95.38 386 ASP A C 1
ATOM 3177 O O . ASP A 1 386 ? 1.291 -13.067 16.082 1.00 95.38 386 ASP A O 1
ATOM 3181 N N . LEU A 1 387 ? 0.022 -11.265 15.786 1.00 96.00 387 LEU A N 1
ATOM 3182 C CA . LEU A 1 387 ? 0.606 -10.487 16.898 1.00 96.00 387 LEU A CA 1
ATOM 3183 C C . LEU A 1 387 ? 0.310 -11.005 18.324 1.00 96.00 387 LEU A C 1
ATOM 3185 O O . LEU A 1 387 ? 0.562 -10.287 19.297 1.00 96.00 387 LEU A O 1
ATOM 3189 N N . GLU A 1 388 ? -0.219 -12.219 18.490 1.00 95.00 388 GLU A N 1
ATOM 3190 C CA . GLU A 1 388 ? -0.522 -12.766 19.816 1.00 95.00 388 GLU A CA 1
ATOM 3191 C C . GLU A 1 388 ? 0.748 -12.840 20.689 1.00 95.00 388 GLU A C 1
ATOM 3193 O O . GLU A 1 388 ? 1.758 -13.424 20.301 1.00 95.00 388 GLU A O 1
ATOM 3198 N N . ASN A 1 389 ? 0.700 -12.221 21.875 1.00 92.12 389 ASN A N 1
ATOM 3199 C CA . ASN A 1 389 ? 1.820 -12.070 22.819 1.00 92.12 389 ASN A CA 1
ATOM 3200 C C . ASN A 1 389 ? 3.060 -11.304 22.289 1.00 92.12 389 ASN A C 1
ATOM 3202 O O . ASN A 1 389 ? 4.095 -11.303 22.953 1.00 92.12 389 ASN A O 1
ATOM 3206 N N . LYS A 1 390 ? 2.970 -10.619 21.137 1.00 94.12 390 LYS A N 1
ATOM 3207 C CA . LYS A 1 390 ? 4.099 -9.899 20.497 1.00 94.12 390 LYS A CA 1
ATOM 3208 C C . LYS A 1 390 ? 4.042 -8.370 20.663 1.00 94.12 390 LYS A C 1
ATOM 3210 O O . LYS A 1 390 ? 4.929 -7.663 20.193 1.00 94.12 390 LYS A O 1
ATOM 3215 N N . LEU A 1 391 ? 3.012 -7.847 21.333 1.00 93.88 391 LEU A N 1
ATOM 3216 C CA . LEU A 1 391 ? 2.806 -6.413 21.565 1.00 93.88 391 LEU A CA 1
ATOM 3217 C C . LEU A 1 391 ? 3.349 -5.987 22.940 1.00 93.88 391 LEU A C 1
ATOM 3219 O O . LEU A 1 391 ? 2.828 -6.399 23.973 1.00 93.88 391 LEU A O 1
ATOM 3223 N N . SER A 1 392 ? 4.380 -5.139 22.956 1.00 92.69 392 SER A N 1
ATOM 3224 C CA . SER A 1 392 ? 4.947 -4.558 24.185 1.00 92.69 392 SER A CA 1
ATOM 3225 C C . SER A 1 392 ? 4.339 -3.195 24.533 1.00 92.69 392 SER A C 1
ATOM 3227 O O . SER A 1 392 ? 3.997 -2.441 23.623 1.00 92.69 392 SER A O 1
ATOM 3229 N N . GLU A 1 393 ? 4.353 -2.819 25.818 1.00 90.44 393 GLU A N 1
ATOM 3230 C CA . GLU A 1 393 ? 3.887 -1.516 26.338 1.00 90.44 393 GLU A CA 1
ATOM 3231 C C . GLU A 1 393 ? 4.426 -0.298 25.565 1.00 90.44 393 GLU A C 1
ATOM 3233 O O . GLU A 1 393 ? 3.693 0.659 25.330 1.00 90.44 393 GLU A O 1
ATOM 3238 N N . TYR A 1 394 ? 5.686 -0.349 25.120 1.00 91.31 394 TYR A N 1
ATOM 3239 C CA . TYR A 1 394 ? 6.368 0.772 24.460 1.00 91.31 394 TYR A CA 1
ATOM 3240 C C . TYR A 1 394 ? 6.413 0.681 22.930 1.00 91.31 394 TYR A C 1
ATOM 3242 O O . TYR A 1 394 ? 7.087 1.495 22.305 1.00 91.31 394 TYR A O 1
ATOM 3250 N N . LEU A 1 395 ? 5.714 -0.277 22.307 1.00 94.50 395 LEU A N 1
ATOM 3251 C CA . LEU A 1 395 ? 5.850 -0.537 20.865 1.00 94.50 395 LEU A CA 1
ATOM 3252 C C . LEU A 1 395 ? 5.420 0.655 19.994 1.00 94.50 395 LEU A C 1
ATOM 3254 O O . LEU A 1 395 ? 6.038 0.932 18.969 1.00 94.50 395 LEU A O 1
ATOM 3258 N N . PHE A 1 396 ? 4.363 1.356 20.407 1.00 95.06 396 PHE A N 1
ATOM 3259 C CA . PHE A 1 396 ? 3.813 2.517 19.699 1.00 95.06 396 PHE A CA 1
ATOM 3260 C C . PHE A 1 396 ? 4.228 3.853 20.330 1.00 95.06 396 PHE A C 1
ATOM 3262 O O . PHE A 1 396 ? 3.646 4.896 20.027 1.00 95.06 396 PHE A O 1
ATOM 3269 N N . LYS A 1 397 ? 5.231 3.828 21.215 1.00 91.56 397 LYS A N 1
ATOM 3270 C CA . LYS A 1 397 ? 5.753 5.022 21.873 1.00 91.56 397 LYS A CA 1
ATOM 3271 C C . LYS A 1 397 ? 6.252 6.037 20.839 1.00 91.56 397 LYS A C 1
ATOM 3273 O O . LYS A 1 397 ? 6.775 5.670 19.790 1.00 91.56 397 LYS A O 1
ATOM 3278 N N . ASP A 1 398 ? 6.079 7.319 21.148 1.00 88.31 398 ASP A N 1
ATOM 3279 C CA . ASP A 1 398 ? 6.479 8.466 20.321 1.00 88.31 398 ASP A CA 1
ATOM 3280 C C . ASP A 1 398 ? 5.758 8.594 18.951 1.00 88.31 398 ASP A C 1
ATOM 3282 O O . ASP A 1 398 ? 5.906 9.629 18.292 1.00 88.31 398 ASP A O 1
ATOM 3286 N N . LEU A 1 399 ? 4.879 7.652 18.556 1.00 95.50 399 LEU A N 1
ATOM 3287 C CA . LEU A 1 399 ? 4.018 7.722 17.352 1.00 95.50 399 LEU A CA 1
ATOM 3288 C C . LEU A 1 399 ? 2.849 8.718 17.513 1.00 95.50 399 LEU A C 1
ATOM 3290 O O . LEU A 1 399 ? 1.699 8.465 17.166 1.00 95.50 399 LEU A O 1
ATOM 3294 N N . THR A 1 400 ? 3.149 9.894 18.052 1.00 93.94 400 THR A N 1
ATOM 3295 C CA . THR A 1 400 ? 2.180 10.913 18.473 1.00 93.94 400 THR A CA 1
ATOM 3296 C C . THR A 1 400 ? 1.358 11.519 17.335 1.00 93.94 400 THR A C 1
ATOM 3298 O O . THR A 1 400 ? 0.311 12.097 17.611 1.00 93.94 400 THR A O 1
ATOM 3301 N N . ASN A 1 401 ? 1.787 11.395 16.074 1.00 97.25 401 ASN A N 1
ATOM 3302 C CA . ASN A 1 401 ? 1.033 11.834 14.892 1.00 97.25 401 ASN A CA 1
ATOM 3303 C C . ASN A 1 401 ? 0.146 10.740 14.276 1.00 97.25 401 ASN A C 1
ATOM 3305 O O . ASN A 1 401 ? -0.532 11.024 13.291 1.00 97.25 401 ASN A O 1
ATOM 3309 N N . LEU A 1 402 ? 0.115 9.529 14.845 1.00 98.38 402 LEU A N 1
ATOM 3310 C CA . LEU A 1 402 ? -0.665 8.423 14.301 1.00 98.38 402 LEU A CA 1
ATOM 3311 C C . LEU A 1 402 ? -2.165 8.733 14.365 1.00 98.38 402 LEU A C 1
ATOM 3313 O O . LEU A 1 402 ? -2.673 9.164 15.397 1.00 98.38 402 LEU A O 1
ATOM 3317 N N . ARG A 1 403 ? -2.856 8.507 13.246 1.00 98.50 403 ARG A N 1
ATOM 3318 C CA . ARG A 1 403 ? -4.282 8.772 13.002 1.00 98.50 403 ARG A CA 1
ATOM 3319 C C . ARG A 1 403 ? -5.051 7.479 12.751 1.00 98.50 403 ARG A C 1
ATOM 3321 O O . ARG A 1 403 ? -6.196 7.374 13.181 1.00 98.50 403 ARG A O 1
ATOM 3328 N N . LEU A 1 404 ? -4.421 6.489 12.119 1.00 98.75 404 LEU A N 1
ATOM 3329 C CA . LEU A 1 404 ? -4.979 5.159 11.891 1.00 98.75 404 LEU A CA 1
ATOM 3330 C C . LEU A 1 404 ? -4.023 4.078 12.401 1.00 98.75 404 LEU A C 1
ATOM 3332 O O . LEU A 1 404 ? -2.866 4.012 11.983 1.00 98.75 404 LEU A O 1
ATOM 3336 N N . LEU A 1 405 ? -4.543 3.190 13.250 1.00 98.69 405 LEU A N 1
ATOM 3337 C CA . LEU A 1 405 ? -3.876 1.961 13.674 1.00 98.69 405 LEU A CA 1
ATOM 3338 C C . LEU A 1 405 ? -4.802 0.768 13.423 1.00 98.69 405 LEU A C 1
ATOM 3340 O O . LEU A 1 405 ? -5.871 0.676 14.024 1.00 98.69 405 LEU A O 1
ATOM 3344 N N . SER A 1 406 ? -4.392 -0.156 12.553 1.00 98.62 406 SER A N 1
ATOM 3345 C CA . SER A 1 406 ? -5.093 -1.430 12.345 1.00 98.62 406 SER A CA 1
ATOM 3346 C C . SER A 1 406 ? -4.275 -2.590 12.903 1.00 98.62 406 SER A C 1
ATOM 3348 O O . SER A 1 406 ? -3.169 -2.871 12.442 1.00 98.62 406 SER A O 1
ATOM 3350 N N . LEU A 1 407 ? -4.868 -3.270 13.881 1.00 98.38 407 LEU A N 1
ATOM 3351 C CA . LEU A 1 407 ? -4.427 -4.511 14.516 1.00 98.38 407 LEU A CA 1
ATOM 3352 C C . LEU A 1 407 ? -5.472 -5.627 14.303 1.00 98.38 407 LEU A C 1
ATOM 3354 O O . LEU A 1 407 ? -5.528 -6.594 15.066 1.00 98.38 407 LEU A O 1
ATOM 3358 N N . ASP A 1 408 ? -6.300 -5.510 13.264 1.00 98.44 408 ASP A N 1
ATOM 3359 C CA . ASP A 1 408 ? -7.351 -6.476 12.939 1.00 98.44 408 ASP A CA 1
ATOM 3360 C C . ASP A 1 408 ? -6.773 -7.866 12.592 1.00 98.44 408 ASP A C 1
ATOM 3362 O O . ASP A 1 408 ? -5.708 -7.979 11.981 1.00 98.44 408 ASP A O 1
ATOM 3366 N N . LYS A 1 409 ? -7.500 -8.941 12.922 1.00 98.12 409 LYS A N 1
ATOM 3367 C CA . LYS A 1 409 ? -7.183 -10.336 12.550 1.00 98.12 409 LYS A CA 1
ATOM 3368 C C . LYS A 1 409 ? -5.829 -10.867 13.049 1.00 98.12 409 LYS A C 1
ATOM 3370 O O . LYS A 1 409 ? -5.164 -11.641 12.363 1.00 98.12 409 LYS A O 1
ATOM 3375 N N . ASN A 1 410 ? -5.407 -10.476 14.246 1.00 98.19 410 ASN A N 1
ATOM 3376 C CA . ASN A 1 410 ? -4.107 -10.837 14.822 1.00 98.19 410 ASN A CA 1
ATOM 3377 C C . ASN A 1 410 ? -4.145 -11.943 15.884 1.00 98.19 410 ASN A C 1
ATOM 3379 O O . ASN A 1 410 ? -3.126 -12.202 16.521 1.00 98.19 410 ASN A O 1
ATOM 3383 N N . LYS A 1 411 ? -5.300 -12.596 16.075 1.00 96.75 411 LYS A N 1
ATOM 3384 C CA . LYS A 1 411 ? -5.537 -13.625 17.107 1.00 96.75 411 LYS A CA 1
ATOM 3385 C C . LYS A 1 411 ? -5.316 -13.140 18.550 1.00 96.75 411 LYS A C 1
ATOM 3387 O O . LYS A 1 411 ? -5.285 -13.968 19.454 1.00 96.75 411 LYS A O 1
ATOM 3392 N N . ILE A 1 412 ? -5.198 -11.829 18.785 1.00 97.00 412 ILE A N 1
ATOM 3393 C CA . ILE A 1 412 ? -4.840 -11.248 20.087 1.00 97.00 412 ILE A CA 1
ATOM 3394 C C . ILE A 1 412 ? -5.897 -11.636 21.126 1.00 97.00 412 ILE A C 1
ATOM 3396 O O . ILE A 1 412 ? -7.061 -11.274 20.977 1.00 97.00 412 ILE A O 1
ATOM 3400 N N . SER A 1 413 ? -5.495 -12.369 22.163 1.00 95.38 413 SER A N 1
ATOM 3401 C CA . SER A 1 413 ? -6.372 -12.838 23.246 1.00 95.38 413 SER A CA 1
ATOM 3402 C C . SER A 1 413 ? -6.427 -11.875 24.440 1.00 95.38 413 SER A C 1
ATOM 3404 O O . SER A 1 413 ? -7.465 -11.737 25.090 1.00 95.38 413 SER A O 1
ATOM 3406 N N . LYS A 1 414 ? -5.327 -11.159 24.706 1.00 92.62 414 LYS A N 1
ATOM 3407 C CA . LYS A 1 414 ? -5.192 -10.146 25.766 1.00 92.62 414 LYS A CA 1
ATOM 3408 C C . LYS A 1 414 ? -4.441 -8.929 25.244 1.00 92.62 414 LYS A C 1
ATOM 3410 O O . LYS A 1 414 ? -3.477 -9.084 24.495 1.00 92.62 414 LYS A O 1
ATOM 3415 N N . LEU A 1 415 ? -4.863 -7.736 25.659 1.00 93.19 415 LEU A N 1
ATOM 3416 C CA . LEU A 1 415 ? -4.249 -6.477 25.247 1.00 93.19 415 LEU A CA 1
ATOM 3417 C C . LEU A 1 415 ? -4.341 -5.435 26.369 1.00 93.19 415 LEU A C 1
ATOM 3419 O O . LEU A 1 415 ? -5.430 -5.081 26.815 1.00 93.19 415 LEU A O 1
ATOM 3423 N N . GLU A 1 416 ? -3.182 -4.959 26.813 1.00 90.69 416 GLU A N 1
ATOM 3424 C CA . GLU A 1 416 ? -3.039 -3.858 27.774 1.00 90.69 416 GLU A CA 1
ATOM 3425 C C . GLU A 1 416 ? -3.233 -2.487 27.080 1.00 90.69 416 GLU A C 1
ATOM 3427 O O . GLU A 1 416 ? -3.161 -2.419 25.848 1.00 90.69 416 GLU A O 1
ATOM 3432 N N . PRO A 1 417 ? -3.465 -1.378 27.817 1.00 88.81 417 PRO A N 1
ATOM 3433 C CA . PRO A 1 417 ? -3.683 -0.037 27.251 1.00 88.81 417 PRO A CA 1
ATOM 3434 C C . PRO A 1 417 ? -2.388 0.617 26.715 1.00 88.81 417 PRO A C 1
ATOM 3436 O O . PRO A 1 417 ? -1.924 1.660 27.182 1.00 88.81 417 PRO A O 1
ATOM 3439 N N . ILE A 1 418 ? -1.798 0.010 25.685 1.00 92.69 418 ILE A N 1
ATOM 3440 C CA . ILE A 1 418 ? -0.512 0.393 25.071 1.00 92.69 418 ILE A CA 1
ATOM 3441 C C . ILE A 1 418 ? -0.603 1.597 24.107 1.00 92.69 418 ILE A C 1
ATOM 3443 O O . ILE A 1 418 ? 0.286 1.817 23.288 1.00 92.69 418 ILE A O 1
ATOM 3447 N N . PHE A 1 419 ? -1.691 2.370 24.178 1.00 92.12 419 PHE A N 1
ATOM 3448 C CA . PHE A 1 419 ? -2.029 3.432 23.219 1.00 92.12 419 PHE A CA 1
ATOM 3449 C C . PHE A 1 419 ? -1.992 4.856 23.808 1.00 92.12 419 PHE A C 1
ATOM 3451 O O . PHE A 1 419 ? -2.317 5.813 23.111 1.00 92.12 419 PHE A O 1
ATOM 3458 N N . HIS A 1 420 ? -1.584 5.021 25.069 1.00 86.19 420 HIS A N 1
ATOM 3459 C CA . HIS A 1 420 ? -1.679 6.278 25.833 1.00 86.19 420 HIS A CA 1
ATOM 3460 C C . HIS A 1 420 ? -0.981 7.505 25.197 1.00 86.19 420 HIS A C 1
ATOM 3462 O O . HIS A 1 420 ? -1.388 8.645 25.435 1.00 86.19 420 HIS A O 1
ATOM 3468 N N . ASP A 1 421 ? 0.050 7.296 24.372 1.00 87.88 421 ASP A N 1
ATOM 3469 C CA . ASP A 1 421 ? 0.748 8.369 23.646 1.00 87.88 421 ASP A CA 1
ATOM 3470 C C . ASP A 1 421 ? 0.073 8.768 22.317 1.00 87.88 421 ASP A C 1
ATOM 3472 O O . ASP A 1 421 ? 0.381 9.827 21.760 1.00 87.88 421 ASP A O 1
ATOM 3476 N N . LEU A 1 422 ? -0.883 7.976 21.814 1.00 94.50 422 LEU A N 1
ATOM 3477 C CA . LEU A 1 422 ? -1.507 8.126 20.491 1.00 94.50 422 LEU A CA 1
ATOM 3478 C C . LEU A 1 422 ? -2.628 9.184 20.483 1.00 94.50 422 LEU A C 1
ATOM 3480 O O . LEU A 1 422 ? -3.745 8.963 20.022 1.00 94.50 422 LEU A O 1
ATOM 3484 N N . LYS A 1 423 ? -2.319 10.384 20.980 1.00 92.06 423 LYS A N 1
ATOM 3485 C CA . LYS A 1 423 ? -3.263 11.501 21.199 1.00 92.06 423 LYS A CA 1
ATOM 3486 C C . LYS A 1 423 ? -3.909 12.056 19.922 1.00 92.06 423 LYS A C 1
ATOM 3488 O O . LYS A 1 423 ? -4.859 12.831 20.009 1.00 92.06 423 LYS A O 1
ATOM 3493 N N . ASN A 1 424 ? -3.389 11.704 18.745 1.00 96.06 424 ASN A N 1
ATOM 3494 C CA . ASN A 1 424 ? -3.970 12.063 17.450 1.00 96.06 424 ASN A CA 1
ATOM 3495 C C . ASN A 1 424 ? -4.740 10.920 16.769 1.00 96.06 424 ASN A C 1
ATOM 3497 O O . ASN A 1 424 ? -5.241 11.133 15.666 1.00 96.06 424 ASN A O 1
ATOM 3501 N N . LEU A 1 425 ? -4.870 9.752 17.410 1.00 97.12 425 LEU A N 1
ATOM 3502 C CA . LEU A 1 425 ? -5.511 8.584 16.814 1.00 97.12 425 LEU A CA 1
ATOM 3503 C C . LEU A 1 425 ? -6.995 8.862 16.560 1.00 97.12 425 LEU A C 1
ATOM 3505 O O . LEU A 1 425 ? -7.737 9.181 17.483 1.00 97.12 425 LEU A O 1
ATOM 3509 N N . GLU A 1 426 ? -7.416 8.735 15.305 1.00 97.44 426 GLU A N 1
ATOM 3510 C CA . GLU A 1 426 ? -8.798 8.918 14.857 1.00 97.44 426 GLU A CA 1
ATOM 3511 C C . GLU A 1 426 ? -9.506 7.567 14.671 1.00 97.44 426 GLU A C 1
ATOM 3513 O O . GLU A 1 426 ? -10.702 7.468 14.948 1.00 97.44 426 GLU A O 1
ATOM 3518 N N . ALA A 1 427 ? -8.784 6.522 14.247 1.00 98.31 427 ALA A N 1
ATOM 3519 C CA . ALA A 1 427 ? -9.326 5.189 13.989 1.00 98.31 427 ALA A CA 1
ATOM 3520 C C . ALA A 1 427 ? -8.452 4.065 14.578 1.00 98.31 427 ALA A C 1
ATOM 3522 O O . ALA A 1 427 ? -7.258 3.972 14.277 1.00 98.31 427 ALA A O 1
ATOM 3523 N N . LEU A 1 428 ? -9.075 3.176 15.360 1.00 98.00 428 LEU A N 1
ATOM 3524 C CA . LEU A 1 428 ? -8.463 1.973 15.935 1.00 98.00 428 LEU A CA 1
ATOM 3525 C C . LEU A 1 428 ? -9.213 0.708 15.483 1.00 98.00 428 LEU A C 1
ATOM 3527 O O . LEU A 1 428 ? -10.376 0.501 15.838 1.00 98.00 428 LEU A O 1
ATOM 3531 N N . GLY A 1 429 ? -8.541 -0.140 14.703 1.00 98.50 429 GLY A N 1
ATOM 3532 C CA . GLY A 1 429 ? -9.031 -1.453 14.277 1.00 98.50 429 GLY A CA 1
ATOM 3533 C C . GLY A 1 429 ? -8.463 -2.575 15.143 1.00 98.50 429 GLY A C 1
ATOM 3534 O O . GLY A 1 429 ? -7.248 -2.734 15.229 1.00 98.50 429 GLY A O 1
ATOM 3535 N N . LEU A 1 430 ? -9.337 -3.346 15.787 1.00 98.38 430 LEU A N 1
ATOM 3536 C CA . LEU A 1 430 ? -9.027 -4.500 16.639 1.00 98.38 430 LEU A CA 1
ATOM 3537 C C . LEU A 1 430 ? -9.965 -5.689 16.342 1.00 98.38 430 LEU A C 1
ATOM 3539 O O . LEU A 1 430 ? -10.056 -6.633 17.132 1.00 98.38 430 LEU A O 1
ATOM 3543 N N . SER A 1 431 ? -10.652 -5.670 15.201 1.00 98.38 431 SER A N 1
ATOM 3544 C CA . SER A 1 431 ? -11.654 -6.671 14.833 1.00 98.38 431 SER A CA 1
ATOM 3545 C C . SER A 1 431 ? -11.056 -8.033 14.490 1.00 98.38 431 SER A C 1
ATOM 3547 O O . SER A 1 431 ? -9.871 -8.137 14.166 1.00 98.38 431 SER A O 1
ATOM 3549 N N . CYS A 1 432 ? -11.869 -9.089 14.541 1.00 98.31 432 CYS A N 1
ATOM 3550 C CA . CYS A 1 432 ? -11.470 -10.464 14.212 1.00 98.31 432 CYS A CA 1
ATOM 3551 C C . CYS A 1 432 ? -10.292 -10.983 15.068 1.00 98.31 432 CYS A C 1
ATOM 3553 O O . CYS A 1 432 ? -9.412 -11.689 14.572 1.00 98.31 432 CYS A O 1
ATOM 3555 N N . ASN A 1 433 ? -10.235 -10.595 16.342 1.00 98.56 433 ASN A N 1
ATOM 3556 C CA . ASN A 1 433 ? -9.235 -11.060 17.307 1.00 98.56 433 ASN A CA 1
ATOM 3557 C C . ASN A 1 433 ? -9.874 -12.049 18.310 1.00 98.56 433 ASN A C 1
ATOM 3559 O O . ASN A 1 433 ? -11.003 -12.500 18.136 1.00 98.56 433 ASN A O 1
ATOM 3563 N N . ASN A 1 434 ? -9.133 -12.442 19.348 1.00 97.88 434 ASN A N 1
ATOM 3564 C CA . ASN A 1 434 ? -9.605 -13.338 20.407 1.00 97.88 434 ASN A CA 1
ATOM 3565 C C . ASN A 1 434 ? -9.884 -12.586 21.723 1.00 97.88 434 ASN A C 1
ATOM 3567 O O . ASN A 1 434 ? -9.853 -13.208 22.780 1.00 97.88 434 ASN A O 1
ATOM 3571 N N . LEU A 1 435 ? -10.100 -11.265 21.693 1.00 97.38 435 LEU A N 1
ATOM 3572 C CA . LEU A 1 435 ? -10.142 -10.436 22.902 1.00 97.38 435 LEU A CA 1
ATOM 3573 C C . LEU A 1 435 ? -11.320 -10.845 23.796 1.00 97.38 435 LEU A C 1
ATOM 3575 O O . LEU A 1 435 ? -12.471 -10.688 23.401 1.00 97.38 435 LEU A O 1
ATOM 3579 N N . GLU A 1 436 ? -11.039 -11.352 24.997 1.00 95.31 436 GLU A N 1
ATOM 3580 C CA . GLU A 1 436 ? -12.064 -11.767 25.977 1.00 95.31 436 GLU A CA 1
ATOM 3581 C C . GLU A 1 436 ? -12.438 -10.642 26.959 1.00 95.31 436 GLU A C 1
ATOM 3583 O O . GLU A 1 436 ? -13.580 -10.533 27.418 1.00 95.31 436 GLU A O 1
ATOM 3588 N N . TYR A 1 437 ? -11.456 -9.801 27.288 1.00 92.31 437 TYR A N 1
ATOM 3589 C CA . TYR A 1 437 ? -11.543 -8.726 28.270 1.00 92.31 437 TYR A CA 1
ATOM 3590 C C . TYR A 1 437 ? -10.658 -7.552 27.848 1.00 92.31 437 TYR A C 1
ATOM 3592 O O . TYR A 1 437 ? -9.520 -7.753 27.423 1.00 92.31 437 TYR A O 1
ATOM 3600 N N . LEU A 1 438 ? -11.168 -6.335 28.040 1.00 93.81 438 LEU A N 1
ATOM 3601 C CA . LEU A 1 438 ? -10.406 -5.091 27.957 1.00 93.81 438 LEU A CA 1
ATOM 3602 C C . LEU A 1 438 ? -10.582 -4.326 29.279 1.00 93.81 438 LEU A C 1
ATOM 3604 O O . LEU A 1 438 ? -11.703 -4.284 29.800 1.00 93.81 438 LEU A O 1
ATOM 3608 N N . PRO A 1 439 ? -9.520 -3.720 29.838 1.00 92.81 439 PRO A N 1
ATOM 3609 C CA . PRO A 1 439 ? -9.613 -2.966 31.082 1.00 92.81 439 PRO A CA 1
ATOM 3610 C C . PRO A 1 439 ? -10.504 -1.724 30.951 1.00 92.81 439 PRO A C 1
ATOM 3612 O O . PRO A 1 439 ? -10.729 -1.189 29.867 1.00 92.81 439 PRO A O 1
ATOM 3615 N N . GLU A 1 440 ? -11.019 -1.228 32.075 1.00 91.31 440 GLU A N 1
ATOM 3616 C CA . GLU A 1 440 ? -11.947 -0.086 32.093 1.00 91.31 440 GLU A CA 1
ATOM 3617 C C . GLU A 1 440 ? -11.344 1.216 3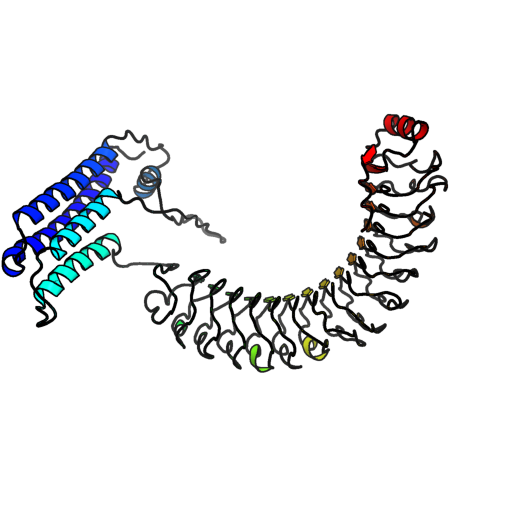1.531 1.00 91.31 440 GLU A C 1
ATOM 3619 O O . GLU A 1 440 ? -12.085 2.074 31.060 1.00 91.31 440 GLU A O 1
ATOM 3624 N N . ASN A 1 441 ? -10.016 1.361 31.561 1.00 89.75 441 ASN A N 1
ATOM 3625 C CA . ASN A 1 441 ? -9.273 2.514 31.046 1.00 89.75 441 ASN A CA 1
ATOM 3626 C C . ASN A 1 441 ? -8.644 2.268 29.658 1.00 89.75 441 ASN A C 1
ATOM 3628 O O . ASN A 1 441 ? -7.702 2.960 29.284 1.00 89.75 441 ASN A O 1
ATOM 3632 N N . PHE A 1 442 ? -9.129 1.286 28.890 1.00 92.12 442 PHE A N 1
ATOM 3633 C CA . PHE A 1 442 ? -8.475 0.845 27.650 1.00 92.12 442 PHE A CA 1
ATOM 3634 C C . PHE A 1 442 ? -8.275 1.944 26.585 1.00 92.12 442 PHE A C 1
ATOM 3636 O O . PHE A 1 442 ? -7.257 1.949 25.897 1.00 92.12 442 PHE A O 1
ATOM 3643 N N . PHE A 1 443 ? -9.206 2.900 26.482 1.00 91.31 443 PHE A N 1
ATOM 3644 C CA . PHE A 1 443 ? -9.130 4.031 25.541 1.00 91.31 443 PHE A CA 1
ATOM 3645 C C . PHE A 1 443 ? -8.589 5.331 26.161 1.00 91.31 443 PHE A C 1
ATOM 3647 O O . PHE A 1 443 ? -8.669 6.390 25.537 1.00 91.31 443 PHE A O 1
ATOM 3654 N N . GLN A 1 444 ? -8.054 5.273 27.384 1.00 88.31 444 GLN A N 1
ATOM 3655 C CA . GLN A 1 444 ? -7.612 6.455 28.119 1.00 88.31 444 GLN A CA 1
ATOM 3656 C C . GLN A 1 444 ? -6.555 7.254 27.341 1.00 88.31 444 GLN A C 1
ATOM 3658 O O . GLN A 1 444 ? -5.551 6.712 26.878 1.00 88.31 444 GLN A O 1
ATOM 3663 N N . GLY A 1 445 ? -6.779 8.565 27.215 1.00 87.75 445 GLY A N 1
ATOM 3664 C CA . GLY A 1 445 ? -5.884 9.480 26.496 1.00 87.75 445 GLY A CA 1
ATOM 3665 C C . GLY A 1 445 ? -6.068 9.546 24.970 1.00 87.75 445 GLY A C 1
ATOM 3666 O O . GLY A 1 445 ? -5.466 10.419 24.338 1.00 87.75 445 GLY A O 1
ATOM 3667 N N . LEU A 1 446 ? -6.930 8.715 24.369 1.00 92.00 446 LEU A N 1
ATOM 3668 C CA . LEU A 1 446 ? -7.239 8.730 22.928 1.00 92.00 446 LEU A CA 1
ATOM 3669 C C . LEU A 1 446 ? -8.253 9.830 22.555 1.00 92.00 446 LEU A C 1
ATOM 3671 O O . LEU A 1 446 ? -9.283 9.583 21.934 1.00 92.00 446 LEU A O 1
ATOM 3675 N N . THR A 1 447 ? -7.963 11.077 22.927 1.00 89.44 447 THR A N 1
ATOM 3676 C CA . THR A 1 447 ? -8.925 12.201 22.907 1.00 89.44 447 THR A CA 1
ATOM 3677 C C . THR A 1 447 ? -9.457 12.600 21.522 1.00 89.44 447 THR A C 1
ATOM 3679 O O . THR A 1 447 ? -10.465 13.304 21.429 1.00 89.44 447 THR A O 1
ATOM 3682 N N . LYS A 1 448 ? -8.820 12.147 20.432 1.00 94.12 448 LYS A N 1
ATOM 3683 C CA . LYS A 1 448 ? -9.281 12.352 19.046 1.00 94.12 448 LYS A CA 1
ATOM 3684 C C . LYS A 1 448 ? -9.958 11.134 18.410 1.00 94.12 448 LYS A C 1
ATOM 3686 O O . LYS A 1 448 ? -10.309 11.210 17.232 1.00 94.12 448 LYS A O 1
ATOM 3691 N N . LEU A 1 449 ? -10.173 10.050 19.159 1.00 94.75 449 LEU A N 1
ATOM 3692 C CA . LEU A 1 449 ? -10.736 8.817 18.618 1.00 94.75 449 LEU A CA 1
ATOM 3693 C C . LEU A 1 449 ? -12.170 9.044 18.123 1.00 94.75 449 LEU A C 1
ATOM 3695 O O . LEU A 1 449 ? -13.043 9.473 18.878 1.00 94.75 449 LEU A O 1
ATOM 3699 N N . LYS A 1 450 ? -12.392 8.739 16.842 1.00 95.81 450 LYS A N 1
ATOM 3700 C CA . LYS A 1 450 ? -13.684 8.816 16.145 1.00 95.81 450 LYS A CA 1
ATOM 3701 C C . LYS A 1 450 ? -14.250 7.441 15.845 1.00 95.81 450 LYS A C 1
ATOM 3703 O O . LYS A 1 450 ? -15.462 7.259 15.874 1.00 95.81 450 LYS A O 1
ATOM 3708 N N . GLN A 1 451 ? -13.388 6.477 15.540 1.00 97.31 451 GLN A N 1
ATOM 3709 C CA . GLN A 1 451 ? -13.800 5.133 15.173 1.00 97.31 451 GLN A CA 1
ATOM 3710 C C . GLN A 1 451 ? -13.040 4.083 15.973 1.00 97.31 451 GLN A C 1
ATOM 3712 O O . GLN A 1 451 ? -11.810 4.065 15.995 1.00 97.31 451 GLN A O 1
ATOM 3717 N N . VAL A 1 452 ? -13.791 3.153 16.555 1.00 97.25 452 VAL A N 1
ATOM 3718 C CA . VAL A 1 452 ? -13.251 1.926 17.135 1.00 97.25 452 VAL A CA 1
ATOM 3719 C C . VAL A 1 452 ? -13.987 0.719 16.566 1.00 97.25 452 VAL A C 1
ATOM 3721 O O . VAL A 1 452 ? -15.218 0.691 16.518 1.00 97.25 452 VAL A O 1
ATOM 3724 N N . ASN A 1 453 ? -13.228 -0.279 16.115 1.00 98.38 453 ASN A N 1
ATOM 3725 C CA . ASN A 1 453 ? -13.773 -1.552 15.663 1.00 98.38 453 ASN A CA 1
ATOM 3726 C C . ASN A 1 453 ? -13.251 -2.700 16.535 1.00 98.38 453 ASN A C 1
ATOM 3728 O O . ASN A 1 453 ? -12.092 -3.093 16.420 1.00 98.38 453 ASN A O 1
ATOM 3732 N N . LEU A 1 454 ? -14.125 -3.222 17.393 1.00 98.19 454 LEU A N 1
ATOM 3733 C CA . LEU A 1 454 ? -13.926 -4.396 18.245 1.00 98.19 454 LEU A CA 1
ATOM 3734 C C . LEU A 1 454 ? -14.756 -5.601 17.768 1.00 98.19 454 LEU A C 1
ATOM 3736 O O . LEU A 1 454 ? -14.848 -6.601 18.483 1.00 98.19 454 LEU A O 1
ATOM 3740 N N . GLY A 1 455 ? -15.371 -5.530 16.585 1.00 98.12 455 GLY A N 1
ATOM 3741 C CA . GLY A 1 455 ? -16.247 -6.587 16.088 1.00 98.12 455 GLY A CA 1
ATOM 3742 C C . GLY A 1 455 ? -15.528 -7.924 15.878 1.00 98.12 455 GLY A C 1
ATOM 3743 O O . GLY A 1 455 ? -14.317 -7.944 15.661 1.00 98.12 455 GLY A O 1
ATOM 3744 N N . PHE A 1 456 ? -16.251 -9.044 15.917 1.00 98.25 456 PHE A N 1
ATOM 3745 C CA . PHE A 1 456 ? -15.687 -10.397 15.780 1.00 98.25 456 PHE A CA 1
ATOM 3746 C C . PHE A 1 456 ? -14.585 -10.666 16.824 1.00 98.25 456 PHE A C 1
ATOM 3748 O O . PHE A 1 456 ? -13.416 -10.863 16.497 1.00 98.25 456 PHE A O 1
ATOM 3755 N N . ASN A 1 457 ? -14.956 -10.616 18.101 1.00 98.56 457 ASN A N 1
ATOM 3756 C CA . ASN A 1 457 ? -14.083 -10.907 19.241 1.00 98.56 457 ASN A CA 1
ATOM 3757 C C . ASN A 1 457 ? -14.838 -11.783 20.265 1.00 98.56 457 ASN A C 1
ATOM 3759 O O . ASN A 1 457 ? -15.904 -12.324 19.976 1.00 98.56 457 ASN A O 1
ATOM 3763 N N . LYS A 1 458 ? -14.278 -11.969 21.466 1.00 97.56 458 LYS A N 1
ATOM 3764 C CA . LYS A 1 458 ? -14.860 -12.783 22.549 1.00 97.56 458 LYS A CA 1
ATOM 3765 C C . LYS A 1 458 ? -15.260 -11.929 23.758 1.00 97.56 458 LYS A C 1
ATOM 3767 O O . LYS A 1 458 ? -15.353 -12.436 24.876 1.00 97.56 458 LYS A O 1
ATOM 3772 N N . ILE A 1 459 ? -15.482 -10.628 23.553 1.00 96.88 459 ILE A N 1
ATOM 3773 C CA . ILE A 1 459 ? -15.699 -9.661 24.632 1.00 96.88 459 ILE A CA 1
ATOM 3774 C C . ILE A 1 459 ? -17.036 -9.965 25.302 1.00 96.88 459 ILE A C 1
ATOM 3776 O O . ILE A 1 459 ? -18.079 -9.937 24.656 1.00 96.88 459 ILE A O 1
ATOM 3780 N N . SER A 1 460 ? -17.001 -10.240 26.605 1.00 94.19 460 SER A N 1
ATOM 3781 C CA . SER A 1 460 ? -18.191 -10.604 27.395 1.00 94.19 460 SER A CA 1
ATOM 3782 C C . SER A 1 460 ? -18.813 -9.441 28.177 1.00 94.19 460 SER A C 1
ATOM 3784 O O . SER A 1 460 ? -19.948 -9.539 28.646 1.00 94.19 460 SER A O 1
ATOM 3786 N N . LYS A 1 461 ? -18.083 -8.328 28.333 1.00 92.56 461 LYS A N 1
ATOM 3787 C CA . LYS A 1 461 ? -18.493 -7.153 29.116 1.00 92.56 461 LYS A CA 1
ATOM 3788 C C . LYS A 1 461 ? -18.155 -5.866 28.380 1.00 92.56 461 LYS A C 1
ATOM 3790 O O . LYS A 1 461 ? -17.064 -5.747 27.836 1.00 92.56 461 LYS A O 1
ATOM 3795 N N . CYS A 1 462 ? -19.068 -4.901 28.430 1.00 92.56 462 CYS A N 1
ATOM 3796 C CA . CYS A 1 462 ? -18.868 -3.539 27.948 1.00 92.56 462 CYS A CA 1
ATOM 3797 C C . CYS A 1 462 ? -18.980 -2.573 29.135 1.00 92.56 462 CYS A C 1
ATOM 3799 O O . CYS A 1 462 ? -19.918 -2.688 29.924 1.00 92.56 462 CYS A O 1
ATOM 3801 N N . TYR A 1 463 ? -18.026 -1.651 29.275 1.00 90.88 463 TYR A N 1
ATOM 3802 C CA . TYR A 1 463 ? -17.934 -0.738 30.418 1.00 90.88 463 TYR A CA 1
ATOM 3803 C C . TYR A 1 463 ? -18.195 0.705 29.990 1.00 90.88 463 TYR A C 1
ATOM 3805 O O . TYR A 1 463 ? -17.552 1.203 29.071 1.00 90.88 463 TYR A O 1
ATOM 3813 N N . SER A 1 464 ? -19.034 1.439 30.725 1.00 89.19 464 SER A N 1
ATOM 3814 C CA . SER A 1 464 ? -19.270 2.872 30.468 1.00 89.19 464 SER A CA 1
ATOM 3815 C C . SER A 1 464 ? -18.002 3.727 30.558 1.00 89.19 464 SER A C 1
ATOM 3817 O O . SER A 1 464 ? -17.910 4.772 29.918 1.00 89.19 464 SER A O 1
ATOM 3819 N N . LYS A 1 465 ? -16.995 3.287 31.324 1.00 90.06 465 LYS A N 1
ATOM 3820 C CA . LYS A 1 465 ? -15.696 3.971 31.441 1.00 90.06 465 LYS A CA 1
ATOM 3821 C C . LYS A 1 465 ? -14.915 4.037 30.126 1.00 90.06 465 LYS A C 1
ATOM 3823 O O . LYS A 1 465 ? -14.173 4.995 29.942 1.00 90.06 465 LYS A O 1
ATOM 3828 N N . TRP A 1 466 ? -15.156 3.120 29.186 1.00 90.94 466 TRP A N 1
ATOM 3829 C CA . TRP A 1 466 ? -14.593 3.186 27.832 1.00 90.94 466 TRP A CA 1
ATOM 3830 C C . TRP A 1 466 ? -14.996 4.455 27.068 1.00 90.94 466 TRP A C 1
ATOM 3832 O O . TRP A 1 466 ? -14.309 4.837 26.127 1.00 90.94 466 TRP A O 1
ATOM 3842 N N . PHE A 1 467 ? -16.087 5.112 27.474 1.00 87.38 467 PHE A N 1
ATOM 3843 C CA . PHE A 1 467 ? -16.703 6.226 26.753 1.00 87.38 467 PHE A CA 1
ATOM 3844 C C . PHE A 1 467 ? -16.690 7.553 27.542 1.00 87.38 467 PHE A C 1
ATOM 3846 O O . PHE A 1 467 ? -17.292 8.528 27.105 1.00 87.38 467 PHE A O 1
ATOM 3853 N N . LYS A 1 468 ? -16.009 7.614 28.699 1.00 75.19 468 LYS A N 1
ATOM 3854 C CA . LYS A 1 468 ? -16.143 8.690 29.711 1.00 75.19 468 LYS A CA 1
ATOM 3855 C C . LYS A 1 468 ? -15.071 9.808 29.686 1.00 75.19 468 LYS A C 1
ATOM 3857 O O . LYS A 1 468 ? -14.899 10.485 30.694 1.00 75.19 468 LYS A O 1
ATOM 3862 N N . GLU A 1 469 ? -14.373 10.043 28.567 1.00 68.00 469 GLU A N 1
ATOM 3863 C CA . GLU A 1 469 ? -13.302 11.072 28.451 1.00 68.00 469 GLU A CA 1
ATOM 3864 C C . GLU A 1 469 ? -13.468 12.040 27.246 1.00 68.00 469 GLU A C 1
ATOM 3866 O O . GLU A 1 469 ? -12.571 12.141 26.411 1.00 68.00 469 GLU A O 1
ATOM 3871 N N . ASP A 1 470 ? -14.607 12.743 27.117 1.00 61.75 470 ASP A N 1
ATOM 3872 C CA . ASP A 1 470 ? -14.894 13.703 26.014 1.00 61.75 470 ASP A CA 1
ATOM 3873 C C . ASP A 1 470 ? -14.601 13.143 24.598 1.00 61.75 470 ASP A C 1
ATOM 3875 O O . ASP A 1 470 ? -14.229 13.861 23.660 1.00 61.75 470 ASP A O 1
ATOM 3879 N N . LEU A 1 471 ? -14.757 11.824 24.438 1.00 74.69 471 LEU A N 1
ATOM 3880 C CA . LEU A 1 471 ? -14.411 11.121 23.211 1.00 74.69 471 LEU A CA 1
ATOM 3881 C C . LEU A 1 471 ? -15.347 11.539 22.078 1.00 74.69 471 LEU A C 1
ATOM 3883 O O . LEU A 1 471 ? -16.571 11.468 22.175 1.00 74.69 471 LEU A O 1
ATOM 3887 N N . ASN A 1 472 ? -14.756 11.915 20.949 1.00 85.56 472 ASN A N 1
ATOM 3888 C CA . ASN A 1 472 ? -15.487 12.344 19.762 1.00 85.56 472 ASN A CA 1
ATOM 3889 C C . ASN A 1 472 ? -15.868 11.142 18.878 1.00 85.56 472 ASN A C 1
ATOM 3891 O O . ASN A 1 472 ? -15.767 11.227 17.656 1.00 85.56 472 ASN A O 1
ATOM 3895 N N . LEU A 1 473 ? -16.283 10.029 19.497 1.00 92.88 473 LEU A N 1
ATOM 3896 C CA . LEU A 1 473 ? -16.627 8.795 18.794 1.00 92.88 473 LEU A CA 1
ATOM 3897 C C . LEU A 1 473 ? -17.859 9.006 17.905 1.00 92.88 473 LEU A C 1
ATOM 3899 O O . LEU A 1 473 ? -18.940 9.356 18.371 1.00 92.88 473 LEU A O 1
ATOM 3903 N N . GLU A 1 474 ? -17.658 8.751 16.618 1.00 95.06 474 GLU A N 1
ATOM 3904 C CA . GLU A 1 474 ? -18.651 8.738 15.547 1.00 95.06 474 GLU A CA 1
ATOM 3905 C C . GLU A 1 474 ? -19.107 7.298 15.253 1.00 95.06 474 GLU A C 1
ATOM 3907 O O . GLU A 1 474 ? -20.260 7.073 14.892 1.00 95.06 474 GLU A O 1
ATOM 3912 N N . ARG A 1 475 ? -18.218 6.300 15.393 1.00 96.81 475 ARG A N 1
ATOM 3913 C CA . ARG A 1 475 ? -18.477 4.900 15.003 1.00 96.81 475 ARG A CA 1
ATOM 3914 C C . ARG A 1 475 ? -17.915 3.908 16.022 1.00 96.81 475 ARG A C 1
ATOM 3916 O O . ARG A 1 475 ? -16.703 3.849 16.231 1.00 96.81 475 ARG A O 1
ATOM 3923 N N . ILE A 1 476 ? -18.790 3.094 16.607 1.00 96.62 476 ILE A N 1
ATOM 3924 C CA . ILE A 1 476 ? -18.438 2.000 17.519 1.00 96.62 476 ILE A CA 1
ATOM 3925 C C . ILE A 1 476 ? -18.982 0.695 16.938 1.00 96.62 476 ILE A C 1
ATOM 3927 O O . ILE A 1 476 ? -20.194 0.545 16.787 1.00 96.62 476 ILE A O 1
ATOM 3931 N N . TYR A 1 477 ? -18.092 -0.259 16.667 1.00 98.12 477 TYR A N 1
ATOM 3932 C CA . TYR A 1 477 ? -18.464 -1.622 16.287 1.00 98.12 477 TYR A CA 1
ATOM 3933 C C . TYR A 1 477 ? -18.078 -2.592 17.407 1.00 98.12 477 TYR A C 1
ATOM 3935 O O . TYR A 1 477 ? -16.898 -2.745 17.724 1.00 98.12 477 TYR A O 1
ATOM 3943 N N . LEU A 1 478 ? -19.082 -3.227 18.007 1.00 97.19 478 LEU A N 1
ATOM 3944 C CA . LEU A 1 478 ? -18.998 -4.268 19.039 1.00 97.19 478 LEU A CA 1
ATOM 3945 C C . LEU A 1 478 ? -19.687 -5.565 18.573 1.00 97.19 478 LEU A C 1
ATOM 3947 O O . LEU A 1 478 ? -19.927 -6.471 19.370 1.00 97.19 478 LEU A O 1
ATOM 3951 N N . ASN A 1 479 ? -20.031 -5.659 17.291 1.00 96.94 479 ASN A N 1
ATOM 3952 C CA . ASN A 1 479 ? -20.799 -6.763 16.736 1.00 96.94 479 ASN A CA 1
ATOM 3953 C C . ASN A 1 479 ? -20.046 -8.099 16.754 1.00 96.94 479 ASN A C 1
ATOM 3955 O O . ASN A 1 479 ? -18.820 -8.124 16.757 1.00 96.94 479 ASN A O 1
ATOM 3959 N N . ASN A 1 480 ? -20.763 -9.223 16.740 1.00 97.19 480 ASN A N 1
ATOM 3960 C CA . ASN A 1 480 ? -20.170 -10.566 16.782 1.00 97.19 480 ASN A CA 1
ATOM 3961 C C . ASN A 1 480 ? -19.203 -10.721 17.978 1.00 97.19 480 ASN A C 1
ATOM 3963 O O . ASN A 1 480 ? -18.001 -10.934 17.821 1.00 97.19 480 ASN A O 1
ATOM 3967 N N . ASN A 1 481 ? -19.743 -10.535 19.182 1.00 97.44 481 ASN A N 1
ATOM 3968 C CA . ASN A 1 481 ? -19.054 -10.670 20.468 1.00 97.44 481 ASN A CA 1
ATOM 3969 C C . ASN A 1 481 ? -19.922 -11.492 21.442 1.00 97.44 481 ASN A C 1
ATOM 3971 O O . ASN A 1 481 ? -20.966 -12.026 21.072 1.00 97.44 481 ASN A O 1
ATOM 3975 N N . LEU A 1 482 ? -19.492 -11.623 22.699 1.00 96.31 482 LEU A N 1
ATOM 3976 C CA . LEU A 1 482 ? -20.162 -12.429 23.727 1.00 96.31 482 LEU A CA 1
ATOM 3977 C C . LEU A 1 482 ? -20.843 -11.564 24.804 1.00 96.31 482 LEU A C 1
ATOM 3979 O O . LEU A 1 482 ? -21.031 -12.023 25.931 1.00 96.31 482 LEU A O 1
ATOM 3983 N N . ILE A 1 483 ? -21.183 -10.305 24.497 1.00 94.25 483 ILE A N 1
ATOM 3984 C CA . ILE A 1 483 ? -21.714 -9.357 25.486 1.00 94.25 483 ILE A CA 1
ATOM 3985 C C . ILE A 1 483 ? -23.092 -9.839 25.952 1.00 94.25 483 ILE A C 1
ATOM 3987 O O . ILE A 1 483 ? -24.011 -9.965 25.145 1.00 94.25 483 ILE A O 1
ATOM 3991 N N . GLU A 1 484 ? -23.245 -10.097 27.255 1.00 91.06 484 GLU A N 1
ATOM 3992 C CA . GLU A 1 484 ? -24.499 -10.619 27.826 1.00 91.06 484 GLU A CA 1
ATOM 3993 C C . GLU A 1 484 ? -25.469 -9.535 28.319 1.00 91.06 484 GLU A C 1
ATOM 3995 O O . GLU A 1 484 ? -26.676 -9.777 28.421 1.00 91.06 484 GLU A O 1
ATOM 4000 N N . SER A 1 485 ? -24.971 -8.342 28.647 1.00 88.88 485 SER A N 1
ATOM 4001 C CA . SER A 1 485 ? -25.801 -7.234 29.120 1.00 88.88 485 SER A CA 1
ATOM 4002 C C . SER A 1 485 ? -25.132 -5.869 28.958 1.00 88.88 485 SER A C 1
ATOM 4004 O O . SER A 1 485 ? -23.907 -5.750 28.992 1.00 88.88 485 SER A O 1
ATOM 4006 N N . LEU A 1 486 ? -25.958 -4.829 28.828 1.00 90.25 486 LEU A N 1
ATOM 4007 C CA . LEU A 1 486 ? -25.553 -3.425 28.899 1.00 90.25 486 LEU A CA 1
ATOM 4008 C C . LEU A 1 486 ? -26.243 -2.802 30.119 1.00 90.25 486 LEU A C 1
ATOM 4010 O O . LEU A 1 486 ? -27.370 -2.324 30.026 1.00 90.25 486 LEU A O 1
ATOM 4014 N N . ASN A 1 487 ? -25.598 -2.888 31.285 1.00 85.56 487 ASN A N 1
ATOM 4015 C CA . ASN A 1 487 ? -26.230 -2.556 32.569 1.00 85.56 487 ASN A CA 1
ATOM 4016 C C . ASN A 1 487 ? -25.764 -1.225 33.186 1.00 85.56 487 ASN A C 1
ATOM 4018 O O . ASN A 1 487 ? -26.465 -0.706 34.054 1.00 85.56 487 ASN A O 1
ATOM 4022 N N . ASP A 1 488 ? -24.623 -0.674 32.759 1.00 87.81 488 ASP A N 1
ATOM 4023 C CA . ASP A 1 488 ? -24.117 0.606 33.272 1.00 87.81 488 ASP A CA 1
ATOM 4024 C C . ASP A 1 488 ? -25.070 1.761 32.933 1.00 87.81 488 ASP A C 1
ATOM 4026 O O . ASP A 1 488 ? -25.458 1.938 31.774 1.00 87.81 488 ASP A O 1
ATOM 4030 N N . ASP A 1 489 ? -25.372 2.590 33.934 1.00 84.56 489 ASP A N 1
ATOM 4031 C CA . ASP A 1 489 ? -26.162 3.802 33.739 1.00 84.56 489 ASP A CA 1
ATOM 4032 C C . ASP A 1 489 ? -25.474 4.798 32.800 1.00 84.56 489 ASP A C 1
ATOM 4034 O O . ASP A 1 489 ? -24.262 5.039 32.891 1.00 84.56 489 ASP A O 1
ATOM 4038 N N . GLU A 1 490 ? -26.280 5.398 31.918 1.00 83.50 490 GLU A N 1
ATOM 4039 C CA . GLU A 1 490 ? -25.878 6.459 30.986 1.00 83.50 490 GLU A CA 1
ATOM 4040 C C . GLU A 1 490 ? -24.638 6.099 30.134 1.00 83.50 490 GLU A C 1
ATOM 4042 O O . GLU A 1 490 ? -23.824 6.960 29.796 1.00 83.50 490 GLU A O 1
ATOM 4047 N N . MET A 1 491 ? -24.478 4.812 29.785 1.00 87.69 491 MET A N 1
ATOM 4048 C CA . MET A 1 491 ? -23.272 4.252 29.153 1.00 87.69 491 MET A CA 1
ATOM 4049 C C . MET A 1 491 ? -22.744 5.059 27.955 1.00 87.69 491 MET A C 1
ATOM 4051 O O . MET A 1 491 ? -21.532 5.247 27.852 1.00 87.69 491 MET A O 1
ATOM 4055 N N . PHE A 1 492 ? -23.631 5.536 27.075 1.00 87.94 492 PHE A N 1
ATOM 4056 C CA . PHE A 1 492 ? -23.267 6.269 25.857 1.00 87.94 492 PHE A CA 1
ATOM 4057 C C . PHE A 1 492 ? -23.616 7.771 25.897 1.00 87.94 492 PHE A C 1
ATOM 4059 O O . PHE A 1 492 ? -23.479 8.452 24.881 1.00 87.94 492 PHE A O 1
ATOM 4066 N N . SER A 1 493 ? -24.036 8.320 27.046 1.00 84.31 493 SER A N 1
ATOM 4067 C CA . SER A 1 493 ? -24.520 9.713 27.141 1.00 84.31 493 SER A CA 1
ATOM 4068 C C . SER A 1 493 ? -23.458 10.770 26.827 1.00 84.31 493 SER A C 1
ATOM 4070 O O . SER A 1 493 ? -23.777 11.868 26.371 1.00 84.31 493 SER A O 1
ATOM 4072 N N . TYR A 1 494 ? -22.188 10.409 27.006 1.00 83.81 494 TYR A N 1
ATOM 4073 C CA . TYR A 1 494 ? -21.017 11.239 26.734 1.00 83.81 494 TYR A CA 1
ATOM 4074 C C . TYR A 1 494 ? -20.618 11.284 25.248 1.00 83.81 494 TYR A C 1
ATOM 4076 O O . TYR A 1 494 ? -19.634 11.940 24.913 1.00 83.81 494 TYR A O 1
ATOM 4084 N N . LEU A 1 495 ? -21.361 10.621 24.347 1.00 88.19 495 LEU A N 1
ATOM 4085 C CA . LEU A 1 495 ? -21.030 10.498 22.920 1.00 88.19 495 LEU A CA 1
ATOM 4086 C C . LEU A 1 495 ? -22.038 11.227 21.998 1.00 88.19 495 LEU A C 1
ATOM 4088 O O . LEU A 1 495 ? -22.693 10.596 21.165 1.00 88.19 495 LEU A O 1
ATOM 4092 N N . PRO A 1 496 ? -22.162 12.568 22.067 1.00 83.31 496 PRO A N 1
ATOM 4093 C CA . PRO A 1 496 ? -23.161 13.327 21.301 1.00 83.31 496 PRO A CA 1
ATOM 4094 C C . PRO A 1 496 ? -22.927 13.331 19.778 1.00 83.31 496 PRO A C 1
ATOM 4096 O O . PRO A 1 496 ? -23.772 13.822 19.030 1.00 83.31 496 PRO A O 1
ATOM 4099 N N . LYS A 1 497 ? -21.777 12.821 19.316 1.00 89.25 497 LYS A N 1
ATOM 4100 C CA . LYS A 1 497 ? -21.397 12.697 17.898 1.00 89.25 497 LYS A CA 1
ATOM 4101 C C . LYS A 1 497 ? -21.568 11.286 17.332 1.00 89.25 497 LYS A C 1
ATOM 4103 O O . LYS A 1 497 ? -21.241 11.082 16.169 1.00 89.25 497 LYS A O 1
ATOM 4108 N N . LEU A 1 498 ? -22.051 10.329 18.123 1.00 91.25 498 LEU A N 1
ATOM 4109 C CA . LEU A 1 498 ? -22.165 8.942 17.687 1.00 91.25 498 LEU A CA 1
ATOM 4110 C C . LEU A 1 498 ? -23.158 8.832 16.519 1.00 91.25 498 LEU A C 1
ATOM 4112 O O . LEU A 1 498 ? -24.331 9.177 16.654 1.00 91.25 498 LEU A O 1
ATOM 4116 N N . GLU A 1 499 ? -22.671 8.359 15.375 1.00 92.38 499 GLU A N 1
ATOM 4117 C CA . GLU A 1 499 ? -23.431 8.138 14.142 1.00 92.38 499 GLU A CA 1
ATOM 4118 C C . GLU A 1 499 ? -23.801 6.660 13.978 1.00 92.38 499 GLU A C 1
ATOM 4120 O O . GLU A 1 499 ? -24.876 6.351 13.472 1.00 92.38 499 GLU A O 1
ATOM 4125 N N . ILE A 1 500 ? -22.926 5.738 14.402 1.00 94.06 500 ILE A N 1
ATOM 4126 C CA . ILE A 1 500 ? -23.141 4.286 14.313 1.00 94.06 500 ILE A CA 1
ATOM 4127 C C . ILE A 1 500 ? -22.727 3.613 15.624 1.00 94.06 500 ILE A C 1
ATOM 4129 O O . ILE A 1 500 ? -21.576 3.726 16.049 1.00 94.06 500 ILE A O 1
ATOM 4133 N N . LEU A 1 501 ? -23.656 2.854 16.205 1.00 93.25 501 LEU A N 1
ATOM 4134 C CA . LEU A 1 501 ? -23.403 1.880 17.260 1.00 93.25 501 LEU A CA 1
ATOM 4135 C C . LEU A 1 501 ? -23.881 0.508 16.784 1.00 93.25 501 LEU A C 1
ATOM 4137 O O . LEU A 1 501 ? -25.083 0.275 16.662 1.00 93.25 501 LEU A O 1
ATOM 4141 N N . ASP A 1 502 ? -22.943 -0.393 16.522 1.00 94.75 502 ASP A N 1
ATOM 4142 C CA . ASP A 1 502 ? -23.246 -1.757 16.102 1.00 94.75 502 ASP A CA 1
ATOM 4143 C C . ASP A 1 502 ? -22.986 -2.748 17.241 1.00 94.75 502 ASP A C 1
ATOM 4145 O O . ASP A 1 502 ? -21.848 -2.921 17.682 1.00 94.75 502 ASP A O 1
ATOM 4149 N N . ILE A 1 503 ? -24.060 -3.369 17.731 1.00 93.12 503 ILE A N 1
ATOM 4150 C CA . ILE A 1 503 ? -24.064 -4.379 18.795 1.00 93.12 503 ILE A CA 1
ATOM 4151 C C . ILE A 1 503 ? -24.697 -5.704 18.328 1.00 93.12 503 ILE A C 1
ATOM 4153 O O . ILE A 1 503 ? -25.009 -6.546 19.170 1.00 93.12 503 ILE A O 1
ATOM 4157 N N . SER A 1 504 ? -24.888 -5.912 17.016 1.00 93.00 504 SER A N 1
ATOM 4158 C CA . SER A 1 504 ? -25.474 -7.147 16.467 1.00 93.00 504 SER A CA 1
ATOM 4159 C C . SER A 1 504 ? -24.600 -8.387 16.713 1.00 93.00 504 SER A C 1
ATOM 4161 O O . SER A 1 504 ? -23.424 -8.288 17.061 1.00 93.00 504 SER A O 1
ATOM 4163 N N . GLY A 1 505 ? -25.163 -9.588 16.590 1.00 92.56 505 GLY A N 1
ATOM 4164 C CA . GLY A 1 505 ? -24.446 -10.845 16.806 1.00 92.56 505 GLY A CA 1
ATOM 4165 C C . GLY A 1 505 ? -23.890 -11.007 18.226 1.00 92.56 505 GLY A C 1
ATOM 4166 O O . GLY A 1 505 ? -22.804 -11.556 18.386 1.00 92.56 505 GLY A O 1
ATOM 4167 N N . ASN A 1 506 ? -24.582 -10.500 19.250 1.00 92.50 506 ASN A N 1
ATOM 4168 C CA . ASN A 1 506 ? -24.165 -10.636 20.651 1.00 92.50 506 ASN A CA 1
ATOM 4169 C C . ASN A 1 506 ? -25.088 -11.597 21.428 1.00 92.50 506 ASN A C 1
ATOM 4171 O O . ASN A 1 506 ? -25.896 -12.333 20.859 1.00 92.50 506 ASN A O 1
ATOM 4175 N N . HIS A 1 507 ? -24.949 -11.649 22.756 1.00 89.81 507 HIS A N 1
ATOM 4176 C CA . HIS A 1 507 ? -25.771 -12.479 23.648 1.00 89.81 507 HIS A CA 1
ATOM 4177 C C . HIS A 1 507 ? -26.561 -11.633 24.655 1.00 89.81 507 HIS A C 1
ATOM 4179 O O . HIS A 1 507 ? -26.871 -12.094 25.757 1.00 89.81 507 HIS A O 1
ATOM 4185 N N . ILE A 1 508 ? -26.874 -10.388 24.277 1.00 88.44 508 ILE A N 1
ATOM 4186 C CA . ILE A 1 508 ? -27.458 -9.386 25.166 1.00 88.44 508 ILE A CA 1
ATOM 4187 C C . ILE A 1 508 ? -28.866 -9.834 25.586 1.00 88.44 508 ILE A C 1
ATOM 4189 O O . ILE A 1 508 ? -29.765 -9.992 24.765 1.00 88.44 508 ILE A O 1
ATOM 4193 N N . LYS A 1 509 ? -29.057 -10.036 26.891 1.00 83.88 509 LYS A N 1
ATOM 4194 C CA . LYS A 1 509 ? -30.334 -10.434 27.517 1.00 83.88 509 LYS A CA 1
ATOM 4195 C C . LYS A 1 509 ? -30.986 -9.287 28.292 1.00 83.88 509 LYS A C 1
ATOM 4197 O O . LYS A 1 509 ? -32.169 -9.359 28.613 1.00 83.88 509 LYS A O 1
ATOM 4202 N N . GLN A 1 510 ? -30.205 -8.267 28.650 1.00 82.19 510 GLN A N 1
ATOM 4203 C CA . GLN A 1 510 ? -30.613 -7.140 29.489 1.00 82.19 510 GLN A CA 1
ATOM 4204 C C . GLN A 1 510 ? -29.947 -5.852 28.995 1.00 82.19 510 GLN A C 1
ATOM 4206 O O . GLN A 1 510 ? -28.741 -5.834 28.744 1.00 82.19 510 GLN A O 1
ATOM 4211 N N . ILE A 1 511 ? -30.736 -4.783 28.877 1.00 85.19 511 ILE A N 1
ATOM 4212 C CA . ILE A 1 511 ? -30.266 -3.416 28.632 1.00 85.19 511 ILE A CA 1
ATOM 4213 C C . ILE A 1 511 ? -30.956 -2.508 29.656 1.00 85.19 511 ILE A C 1
ATOM 4215 O O . ILE A 1 511 ? -32.176 -2.569 29.806 1.00 85.19 511 ILE A O 1
ATOM 4219 N N . ASN A 1 512 ? -30.180 -1.692 30.366 1.00 83.69 512 ASN A N 1
ATOM 4220 C CA . ASN A 1 512 ? -30.688 -0.669 31.281 1.00 83.69 512 ASN A CA 1
ATOM 4221 C C . ASN A 1 512 ? -31.323 0.491 30.478 1.00 83.69 512 ASN A C 1
ATOM 4223 O O . ASN A 1 512 ? -30.808 0.900 29.437 1.00 83.69 512 ASN A O 1
ATOM 4227 N N . GLU A 1 513 ? -32.461 1.016 30.943 1.00 76.69 513 GLU A N 1
ATOM 4228 C CA . GLU A 1 513 ? -33.256 2.041 30.249 1.00 76.69 513 GLU A CA 1
ATOM 4229 C C . GLU A 1 513 ? -32.443 3.303 29.898 1.00 76.69 513 GLU A C 1
ATOM 4231 O O . GLU A 1 513 ? -32.682 3.917 28.853 1.00 76.69 513 GLU A O 1
ATOM 4236 N N . SER A 1 514 ? -31.447 3.659 30.720 1.00 83.12 514 SER A N 1
ATOM 4237 C CA . SER A 1 514 ? -30.606 4.854 30.551 1.00 83.12 514 SER A CA 1
ATOM 4238 C C . SER A 1 514 ? -29.430 4.688 29.570 1.00 83.12 514 SER A C 1
ATOM 4240 O O . SER A 1 514 ? -28.785 5.678 29.229 1.00 83.12 514 SER A O 1
ATOM 4242 N N . VAL A 1 515 ? -29.143 3.478 29.069 1.00 85.25 515 VAL A N 1
ATOM 4243 C CA . VAL A 1 515 ? -27.929 3.170 28.271 1.00 85.25 515 VAL A CA 1
ATOM 4244 C C . VAL A 1 515 ? -27.771 4.063 27.038 1.00 85.25 515 VAL A C 1
ATOM 4246 O O . VAL A 1 515 ? -26.675 4.561 26.779 1.00 85.25 515 VAL A O 1
ATOM 4249 N N . PHE A 1 516 ? -28.862 4.290 26.300 1.00 81.38 516 PHE A N 1
ATOM 4250 C CA . PHE A 1 516 ? -28.886 5.104 25.076 1.00 81.38 516 PHE A CA 1
ATOM 4251 C C . PHE A 1 516 ? -29.326 6.561 25.322 1.00 81.38 516 PHE A C 1
ATOM 4253 O O . PHE A 1 516 ? -29.572 7.313 24.376 1.00 81.38 516 PHE A O 1
ATOM 4260 N N . GLN A 1 517 ? -29.444 6.988 26.583 1.00 79.25 517 GLN A N 1
ATOM 4261 C CA . GLN A 1 517 ? -29.796 8.363 26.930 1.00 79.25 517 GLN A CA 1
ATOM 4262 C C . GLN A 1 517 ? -28.730 9.331 26.399 1.00 79.25 517 GLN A C 1
ATOM 4264 O O . GLN A 1 517 ? -27.544 9.128 26.623 1.00 79.25 517 GLN A O 1
ATOM 4269 N N . GLY A 1 518 ? -29.147 10.396 25.707 1.00 77.31 518 GLY A N 1
ATOM 4270 C CA . GLY A 1 518 ? -28.237 11.374 25.090 1.00 77.31 518 GLY A CA 1
ATOM 4271 C C . GLY A 1 518 ? -27.836 11.059 23.643 1.00 77.31 518 GLY A C 1
ATOM 4272 O O . GLY A 1 518 ? -27.306 11.937 22.964 1.00 77.31 518 GLY A O 1
ATOM 4273 N N . LEU A 1 519 ? -28.149 9.865 23.129 1.00 78.94 519 LEU A N 1
ATOM 4274 C CA . LEU A 1 519 ? -28.020 9.562 21.704 1.00 78.94 519 LEU A CA 1
ATOM 4275 C C . LEU A 1 519 ? -29.240 10.110 20.949 1.00 78.94 519 LEU A C 1
ATOM 4277 O O . LEU A 1 519 ? -30.363 9.677 21.187 1.00 78.94 519 LEU A O 1
ATOM 4281 N N . PHE A 1 520 ? -29.025 11.064 20.040 1.00 73.12 520 PHE A N 1
ATOM 4282 C CA . PHE A 1 520 ? -30.108 11.679 19.250 1.00 73.12 520 PHE A CA 1
ATOM 4283 C C . PHE A 1 520 ? -30.042 11.348 17.753 1.00 73.12 520 PHE A C 1
ATOM 4285 O O . PHE A 1 520 ? -31.081 11.257 17.110 1.00 73.12 520 PHE A O 1
ATOM 4292 N N . ASN A 1 521 ? -28.835 11.143 17.210 1.00 77.19 521 ASN A N 1
ATOM 4293 C CA . ASN A 1 521 ? -28.594 10.935 15.774 1.00 77.19 521 ASN A CA 1
ATOM 4294 C C . ASN A 1 521 ? -27.923 9.584 15.451 1.00 77.19 521 ASN A C 1
ATOM 4296 O O . ASN A 1 521 ? -27.593 9.331 14.294 1.00 77.19 521 ASN A O 1
ATOM 4300 N N . ALA A 1 522 ? -27.694 8.733 16.456 1.00 84.19 522 ALA A N 1
ATOM 4301 C CA . ALA A 1 522 ? -27.004 7.460 16.278 1.00 84.19 522 ALA A CA 1
ATOM 4302 C C . ALA A 1 522 ? -27.910 6.426 15.599 1.00 84.19 522 ALA A C 1
ATOM 4304 O O . ALA A 1 522 ? -29.026 6.176 16.053 1.00 84.19 522 ALA A O 1
ATOM 4305 N N . GLN A 1 523 ? -27.402 5.766 14.563 1.00 87.88 523 GLN A N 1
ATOM 4306 C CA . GLN A 1 523 ? -27.972 4.527 14.056 1.00 87.88 523 GLN A CA 1
ATOM 4307 C C . GLN A 1 523 ? -27.542 3.377 14.974 1.00 87.88 523 GLN A C 1
ATOM 4309 O O . GLN A 1 523 ? -26.346 3.100 15.092 1.00 87.88 523 GLN A O 1
ATOM 4314 N N . ILE A 1 524 ? -28.502 2.687 15.593 1.00 87.50 524 ILE A N 1
ATOM 4315 C CA . ILE A 1 524 ? -28.222 1.524 16.450 1.00 87.50 524 ILE A CA 1
ATOM 4316 C C . ILE A 1 524 ? -28.578 0.246 15.688 1.00 87.50 524 ILE A C 1
ATOM 4318 O O . ILE A 1 524 ? -29.720 0.084 15.249 1.00 87.50 524 ILE A O 1
ATOM 4322 N N . ILE A 1 525 ? -27.597 -0.646 15.533 1.00 89.44 525 ILE A N 1
ATOM 4323 C CA . ILE A 1 525 ? -27.723 -1.947 14.862 1.00 89.44 525 ILE A CA 1
ATOM 4324 C C . ILE A 1 525 ? -27.708 -3.049 15.926 1.00 89.44 525 ILE A C 1
ATOM 4326 O O . ILE A 1 525 ? -26.837 -3.058 16.795 1.00 89.44 525 ILE A O 1
ATOM 4330 N N . TYR A 1 526 ? -28.707 -3.934 15.907 1.00 86.38 526 TYR A N 1
ATOM 4331 C CA . TYR A 1 526 ? -28.952 -4.918 16.969 1.00 86.38 526 TYR A CA 1
ATOM 4332 C C . TYR A 1 526 ? -29.702 -6.157 16.453 1.00 86.38 526 TYR A C 1
ATOM 4334 O O . TYR A 1 526 ? -30.398 -6.098 15.437 1.00 86.38 526 TYR A O 1
ATOM 4342 N N . ASP A 1 527 ? -29.590 -7.271 17.180 1.00 82.31 527 ASP A N 1
ATOM 4343 C CA . ASP A 1 527 ? -30.261 -8.536 16.858 1.00 82.31 527 ASP A CA 1
ATOM 4344 C C . ASP A 1 527 ? -31.790 -8.455 16.999 1.00 82.31 527 ASP A C 1
ATOM 4346 O O . ASP A 1 527 ? -32.303 -8.004 18.019 1.00 82.31 527 ASP A O 1
ATOM 4350 N N . VAL A 1 528 ? -32.542 -8.989 16.031 1.00 68.38 528 VAL A N 1
ATOM 4351 C CA . VAL A 1 528 ? -34.025 -9.038 16.072 1.00 68.38 528 VAL A CA 1
ATOM 4352 C C . VAL A 1 528 ? -34.586 -9.761 17.311 1.00 68.38 528 VAL A C 1
ATOM 4354 O O . VAL A 1 528 ? -35.688 -9.447 17.755 1.00 68.38 528 VAL A O 1
ATOM 4357 N N . GLU A 1 529 ? -33.852 -10.724 17.878 1.00 64.50 529 GLU A N 1
ATOM 4358 C CA . GLU A 1 529 ? -34.280 -11.513 19.050 1.00 64.50 529 GLU A CA 1
ATOM 4359 C C . GLU A 1 529 ? -34.201 -10.729 20.380 1.00 64.50 529 GLU A C 1
ATOM 4361 O O . GLU A 1 529 ? -34.701 -11.196 21.407 1.00 64.50 529 GLU A O 1
ATOM 4366 N N . LEU A 1 530 ? -33.615 -9.524 20.382 1.00 64.69 530 LEU A N 1
ATOM 4367 C CA . LEU A 1 530 ? -33.579 -8.642 21.546 1.00 64.69 530 LEU A CA 1
ATOM 4368 C C . LEU A 1 530 ? -34.972 -8.083 21.868 1.00 64.69 530 LEU A C 1
ATOM 4370 O O . LEU A 1 530 ? -35.466 -7.165 21.213 1.00 64.69 530 LEU A O 1
ATOM 4374 N N . SER A 1 531 ? -35.568 -8.589 22.952 1.00 54.66 531 SER A N 1
ATOM 4375 C CA . SER A 1 531 ? -36.797 -8.071 23.571 1.00 54.66 531 SER A CA 1
ATOM 4376 C C . SER A 1 531 ? -36.584 -6.669 24.163 1.00 54.66 531 SER A C 1
ATOM 4378 O O . SER A 1 531 ? -36.521 -6.479 25.379 1.00 54.66 531 SER A O 1
ATOM 4380 N N . LEU A 1 532 ? -36.505 -5.670 23.292 1.00 58.69 532 LEU A N 1
ATOM 4381 C CA . LEU A 1 532 ? -36.359 -4.261 23.637 1.00 58.69 532 LEU A CA 1
ATOM 4382 C C . LEU A 1 532 ? -37.701 -3.517 23.604 1.00 58.69 532 LEU A C 1
ATOM 4384 O O . LEU A 1 532 ? -37.703 -2.305 23.468 1.00 58.69 532 LEU A O 1
ATOM 4388 N N . ASP A 1 533 ? -38.852 -4.183 23.724 1.00 57.50 533 ASP A N 1
ATOM 4389 C CA . ASP A 1 533 ? -40.172 -3.562 23.499 1.00 57.50 533 ASP A CA 1
ATOM 4390 C C . ASP A 1 533 ? -40.466 -2.305 24.346 1.00 57.50 533 ASP A C 1
ATOM 4392 O O . ASP A 1 533 ? -41.192 -1.421 23.887 1.00 57.50 533 ASP A O 1
ATOM 4396 N N . SER A 1 534 ? -39.900 -2.173 25.553 1.00 55.53 534 SER A N 1
ATOM 4397 C CA . SER A 1 534 ? -39.943 -0.922 26.332 1.00 55.53 534 SER A CA 1
ATOM 4398 C C . SER A 1 534 ? -38.983 0.136 25.770 1.00 55.53 534 SER A C 1
ATOM 4400 O O . SER A 1 534 ? -39.396 1.256 25.467 1.00 55.53 534 SER A O 1
ATOM 4402 N N . VAL A 1 535 ? -37.724 -0.255 25.566 1.00 61.12 535 VAL A N 1
ATOM 4403 C CA . VAL A 1 535 ? -36.607 0.557 25.060 1.00 61.12 535 VAL A CA 1
ATOM 4404 C C . VAL A 1 535 ? -36.890 1.068 23.637 1.00 61.12 535 VAL A C 1
ATOM 4406 O O . VAL A 1 535 ? -37.009 2.272 23.431 1.00 61.12 535 VAL A O 1
ATOM 4409 N N . ILE A 1 536 ? -37.110 0.187 22.655 1.00 60.34 536 ILE A N 1
ATOM 4410 C CA . ILE A 1 536 ? -37.518 0.509 21.274 1.00 60.34 536 ILE A CA 1
ATOM 4411 C C . ILE A 1 536 ? -38.701 1.480 21.250 1.00 60.34 536 ILE A C 1
ATOM 4413 O O . ILE A 1 536 ? -38.737 2.365 20.398 1.00 60.34 536 ILE A O 1
ATOM 4417 N N . LYS A 1 537 ? -39.688 1.322 22.139 1.00 60.91 537 LYS A N 1
ATOM 4418 C CA . LYS A 1 537 ? -40.890 2.163 22.136 1.00 60.91 537 LYS A CA 1
ATOM 4419 C C . LYS A 1 537 ? -40.599 3.588 22.601 1.00 60.91 537 LYS A C 1
ATOM 4421 O O . LYS A 1 537 ? -41.062 4.520 21.949 1.00 60.91 537 LYS A O 1
ATOM 4426 N N . ASP A 1 538 ? -39.810 3.757 23.659 1.00 60.59 538 ASP A N 1
ATOM 4427 C CA . ASP A 1 538 ? -39.329 5.068 24.111 1.00 60.59 538 ASP A CA 1
ATOM 4428 C C . ASP A 1 538 ? -38.405 5.709 23.058 1.00 60.59 538 ASP A C 1
ATOM 4430 O O . ASP A 1 538 ? -38.664 6.810 22.567 1.00 60.59 538 ASP A O 1
ATOM 4434 N N . TYR A 1 539 ? -37.395 4.983 22.577 1.00 62.88 539 TYR A N 1
ATOM 4435 C CA . TYR A 1 539 ? -36.409 5.532 21.643 1.00 62.88 539 TYR A CA 1
ATOM 4436 C C . TYR A 1 539 ? -36.959 5.799 20.227 1.00 62.88 539 TYR A C 1
ATOM 4438 O O . TYR A 1 539 ? -36.564 6.793 19.612 1.00 62.88 539 TYR A O 1
ATOM 4446 N N . LYS A 1 540 ? -37.970 5.052 19.747 1.00 62.41 540 LYS A N 1
ATOM 4447 C CA . LYS A 1 540 ? -38.747 5.436 18.546 1.00 62.41 540 LYS A CA 1
ATOM 4448 C C . LYS A 1 540 ? -39.487 6.760 18.731 1.00 62.41 540 LYS A C 1
ATOM 4450 O O . LYS A 1 540 ? -39.581 7.525 17.776 1.00 62.41 540 LYS A O 1
ATOM 4455 N N . THR A 1 541 ? -39.985 7.069 19.933 1.00 60.78 541 THR A N 1
ATOM 4456 C CA . THR A 1 541 ? -40.605 8.383 20.201 1.00 60.78 541 THR A CA 1
ATOM 4457 C C . THR A 1 541 ? -39.595 9.526 20.328 1.00 60.78 541 THR A C 1
ATOM 4459 O O . THR A 1 541 ? -39.986 10.684 20.203 1.00 60.78 541 THR A O 1
ATOM 4462 N N . ARG A 1 542 ? -38.301 9.217 20.494 1.00 62.91 542 ARG A N 1
ATOM 4463 C CA . ARG A 1 542 ? -37.190 10.188 20.528 1.00 62.91 542 ARG A CA 1
ATOM 4464 C C . ARG A 1 542 ? -36.504 10.408 19.170 1.00 62.91 542 ARG A C 1
ATOM 4466 O O . ARG A 1 542 ? -35.663 11.293 19.071 1.00 62.91 542 ARG A O 1
ATOM 4473 N N . GLY A 1 543 ? -36.876 9.652 18.132 1.00 59.22 543 GLY A N 1
ATOM 4474 C CA . GLY A 1 543 ? -36.384 9.834 16.757 1.00 59.22 543 GLY A CA 1
ATOM 4475 C C . GLY A 1 543 ? -35.102 9.074 16.387 1.00 59.22 543 GLY A C 1
ATOM 4476 O O . GLY A 1 543 ? -34.543 9.350 15.331 1.00 59.22 543 GLY A O 1
ATOM 4477 N N . ILE A 1 544 ? -34.650 8.120 17.210 1.00 65.81 544 ILE A N 1
ATOM 4478 C CA . ILE A 1 544 ? -33.450 7.308 16.932 1.00 65.81 544 ILE A CA 1
ATOM 4479 C C . ILE A 1 544 ? -33.722 6.296 15.801 1.00 65.81 544 ILE A C 1
ATOM 4481 O O . ILE A 1 544 ? -34.740 5.597 15.822 1.00 65.81 544 ILE A O 1
ATOM 4485 N N . ASP A 1 545 ? -32.796 6.173 14.840 1.00 64.25 545 ASP A N 1
ATOM 4486 C CA . ASP A 1 545 ? -32.858 5.178 13.758 1.00 64.25 545 ASP A CA 1
ATOM 4487 C C . ASP A 1 545 ? -32.387 3.799 14.256 1.00 64.25 545 ASP A C 1
ATOM 4489 O O . ASP A 1 545 ? -31.195 3.493 14.338 1.00 64.25 545 ASP A O 1
ATOM 4493 N N . LEU A 1 546 ? -33.354 2.965 14.638 1.00 68.44 546 LEU A N 1
ATOM 4494 C CA . LEU A 1 546 ? -33.134 1.605 15.126 1.00 68.44 546 LEU A CA 1
ATOM 4495 C C . LEU A 1 546 ? -33.222 0.615 13.958 1.00 68.44 546 LEU A C 1
ATOM 4497 O O . LEU A 1 546 ? -34.329 0.296 13.511 1.00 68.44 546 LEU A O 1
ATOM 4501 N N . LYS A 1 547 ? -32.080 0.081 13.504 1.00 68.75 547 LYS A N 1
ATOM 4502 C CA . LYS A 1 547 ? -32.024 -0.905 12.413 1.00 68.75 547 LYS A CA 1
ATOM 4503 C C . LYS A 1 547 ? -31.890 -2.325 12.965 1.00 68.75 547 LYS A C 1
ATOM 4505 O O . LYS A 1 547 ? -30.803 -2.695 13.403 1.00 68.75 547 LYS A O 1
ATOM 4510 N N . PRO A 1 548 ? -32.969 -3.129 12.948 1.00 66.19 548 PRO A N 1
ATOM 4511 C CA . PRO A 1 548 ? -32.865 -4.536 13.292 1.00 66.19 548 PRO A CA 1
ATOM 4512 C C . PRO A 1 548 ? -32.061 -5.268 12.214 1.00 66.19 548 PRO A C 1
ATOM 4514 O O . PRO A 1 548 ? -32.371 -5.160 11.025 1.00 66.19 548 PRO A O 1
ATOM 4517 N N . GLU A 1 549 ? -31.061 -6.037 12.628 1.00 66.56 549 GLU A N 1
ATOM 4518 C CA . GLU A 1 549 ? -30.284 -6.897 11.744 1.00 66.56 549 GLU A CA 1
ATOM 4519 C C . GLU A 1 549 ? -30.697 -8.359 11.943 1.00 66.56 549 GLU A C 1
ATOM 4521 O O . GLU A 1 549 ? -30.783 -8.871 13.063 1.00 66.56 549 GLU A O 1
ATOM 4526 N N . VAL A 1 550 ? -30.992 -9.046 10.835 1.00 52.28 550 VAL A N 1
ATOM 4527 C CA . VAL A 1 550 ? -31.188 -10.498 10.849 1.00 52.28 550 VAL A CA 1
ATOM 4528 C C . VAL A 1 550 ? -29.804 -11.126 10.827 1.00 52.28 550 VAL A C 1
ATOM 4530 O O . VAL A 1 550 ? -29.277 -11.435 9.759 1.00 52.28 550 VAL A O 1
ATOM 4533 N N . SER A 1 551 ? -29.217 -11.291 12.009 1.00 46.97 551 SER A N 1
ATOM 4534 C CA . SER A 1 551 ? -27.945 -11.983 12.188 1.00 46.97 551 SER A CA 1
ATOM 4535 C C . SER A 1 551 ? -28.062 -13.416 11.680 1.00 46.97 551 SER A C 1
ATOM 4537 O O . SER A 1 551 ? -28.536 -14.320 12.375 1.00 46.97 551 SER A O 1
ATOM 4539 N N . ILE A 1 552 ? -27.625 -13.626 10.437 1.00 40.19 552 ILE A N 1
ATOM 4540 C CA . ILE A 1 552 ? -27.370 -14.953 9.894 1.00 40.19 552 ILE A CA 1
ATOM 4541 C C . ILE A 1 552 ? -26.220 -15.503 10.725 1.00 40.19 552 ILE A C 1
ATOM 4543 O O . ILE A 1 552 ? -25.062 -15.167 10.485 1.00 40.19 552 ILE A O 1
ATOM 4547 N N . ARG A 1 553 ? -26.549 -16.323 11.729 1.00 41.09 553 ARG A N 1
ATOM 4548 C CA . ARG A 1 553 ? -25.557 -17.079 12.489 1.00 41.09 553 ARG A CA 1
ATOM 4549 C C . ARG A 1 553 ? -24.793 -17.934 11.483 1.00 41.09 553 ARG A C 1
ATOM 4551 O O . ARG A 1 553 ? -25.308 -18.958 11.033 1.00 41.09 553 ARG A O 1
ATOM 4558 N N . ILE A 1 554 ? -23.589 -17.499 11.117 1.00 33.44 554 ILE A N 1
ATOM 4559 C CA . ILE A 1 554 ? -22.619 -18.354 10.445 1.00 33.44 554 ILE A CA 1
ATOM 4560 C C . ILE A 1 554 ? -22.193 -19.356 11.512 1.00 33.44 554 ILE A C 1
ATOM 4562 O O . ILE A 1 554 ? -21.327 -19.090 12.338 1.00 33.44 554 ILE A O 1
ATOM 4566 N N . ILE A 1 555 ? -22.914 -20.473 11.552 1.00 28.61 555 ILE A N 1
ATOM 4567 C CA . ILE A 1 555 ? -22.506 -21.656 12.291 1.00 28.61 555 ILE A CA 1
ATOM 4568 C C . ILE A 1 555 ? -21.270 -22.161 11.548 1.00 28.61 555 ILE A C 1
ATOM 4570 O O . ILE A 1 555 ? -21.386 -22.592 10.403 1.00 28.61 555 ILE A O 1
ATOM 4574 N N . GLU A 1 556 ? -20.102 -22.008 12.166 1.00 30.72 556 GLU A N 1
ATOM 4575 C CA . GLU A 1 556 ? -18.835 -22.491 11.619 1.00 30.72 556 GLU A CA 1
ATOM 4576 C C . GLU A 1 556 ? -18.872 -24.026 11.480 1.00 30.72 556 GLU A C 1
ATOM 4578 O O . GLU A 1 556 ? -19.125 -24.733 12.460 1.00 30.72 556 GLU A O 1
ATOM 4583 N N . GLU A 1 557 ? -18.596 -24.516 10.267 1.00 26.59 557 GLU A N 1
ATOM 4584 C CA . GLU A 1 557 ? -17.982 -25.826 9.988 1.00 26.59 557 GLU A CA 1
ATOM 4585 C C . GLU A 1 557 ? -16.571 -25.589 9.425 1.00 26.59 557 GLU A C 1
ATOM 4587 O O . GLU A 1 557 ? -16.432 -24.673 8.578 1.00 26.59 557 GLU A O 1
#

Solvent-accessible surface area (backbone atoms only — not comparable to full-atom values): 28615 Å² total; per-residue (Å²): 55,70,56,67,66,59,52,51,51,51,54,46,54,53,49,52,51,54,43,51,57,52,49,56,58,48,49,56,55,52,78,42,13,78,84,67,73,46,64,57,69,60,52,51,54,47,52,53,50,51,53,45,52,50,48,53,50,47,50,57,56,68,69,49,90,74,85,63,59,66,88,33,74,52,78,64,59,50,48,52,68,73,52,68,63,26,62,68,60,85,75,85,72,100,64,98,73,83,92,84,84,74,79,64,86,58,53,79,76,74,68,63,69,58,60,53,51,53,51,51,52,53,54,59,68,67,67,76,73,81,85,76,97,74,78,89,58,66,65,62,54,44,55,53,48,48,64,57,47,54,57,44,66,78,74,63,81,84,86,82,86,84,89,61,79,64,80,89,88,68,90,39,43,59,48,80,85,64,77,95,56,31,79,20,48,46,45,65,50,56,62,47,56,28,43,42,68,44,65,42,65,37,42,68,22,49,55,21,32,32,43,34,51,21,50,27,49,34,42,68,70,54,50,46,32,50,30,46,22,52,46,22,28,36,43,35,45,25,40,30,45,31,45,62,75,48,71,43,34,46,51,41,26,54,46,23,30,34,44,33,42,28,39,29,44,28,37,59,44,50,42,47,50,39,53,41,29,46,48,22,30,36,42,32,50,22,44,26,50,32,44,49,68,39,58,56,28,37,56,38,29,41,50,20,31,35,42,35,49,25,33,24,45,30,45,67,74,66,42,57,48,34,65,40,26,48,50,22,29,36,43,30,48,21,42,16,58,48,25,35,54,44,52,68,41,40,50,37,50,27,51,46,22,27,34,44,34,39,28,36,20,44,40,80,43,60,38,59,38,26,56,38,56,31,53,46,24,29,36,42,34,45,26,44,17,54,46,49,96,51,78,54,74,53,40,57,55,74,32,42,47,21,29,36,41,32,46,24,43,14,58,32,47,70,65,76,62,47,51,52,59,27,46,42,24,30,36,41,36,45,23,49,24,41,31,43,62,70,60,59,62,50,56,50,60,32,52,44,26,24,33,42,31,48,22,40,28,44,31,44,73,74,59,39,59,60,43,69,65,76,32,54,31,30,36,44,34,49,20,37,23,44,29,39,45,45,70,49,77,43,31,44,38,56,28,80,57,29,44,36,39,32,49,25,51,48,52,56,78,48,70,40,88,42,26,62,39,62,54,60,71,28,35,39,34,31,42,69,84,52,89,39,73,68,54,55,54,54,40,55,75,65,62,39,53,73,46,73,36,86,69,75,77,80,76,85,129

Mean predicted aligned error: 16.35 Å

Secondary structure (DSSP, 8-state):
---HHHHHHHHHHHHHHHHHHHHHHHHHHHHTTTTTT--HHHHHHHHHHHHHHHHHHHHHHHTS-----TT--SHHHHHHHHT-S---B-----S-S------B-------HHHHHHHHHHHHHHHTS----S----HHHHHHHHHHHHHHHHHH-----SS-------S--SEE---GGGTT-SEEE-TTS---EE-TTTTTT-TT--EEE--SS------TTTTTT-TT--EEE--SS------TTTTTT-TT--EEE--SS---EE-GGGSTT-TT--EEE--SS---EE-TTTTTT-TT--EEE--SS------SGGGTT-TT--EEE-TT-TT--EE-TTTTTT-TT--EEE-TT---SEE-TTTTTT-TT--EEE-TTS--TT---TTTTTT-TT--EEE-TTS-------TTTT-TT--EEE--SS------TTTTTT-TT--EEE--SS------GGGG-S----SEEE--SS---EE-STTTTTT-TT--EEE--SS---EE-TTTTTT-SSPEEEEETT---HHHHHHHHHHT--EEEE--------

pLDDT: mean 75.43, std 23.52, range [25.42, 98.88]

Radius of gyration: 35.64 Å; Cα contacts (8 Å, |Δi|>4): 1226; chains: 1; bounding box: 64×60×106 Å